Protein AF-I0IIN5-F1 (afdb_monomer)

Foldseek 3Di:
DDDDDDDDDDDDDDDDDDDDDDDDDDDDDDDDDDDPDPDDDPVVVVVVLVVVVVVLVVVVVVLVVVVVVVVVVPPPDDPPVPVVVVVSVVVNVVVVVVNVVVVVVVVVVCVVVVPPPPDPPDPVVVVVVVVVVVVVVVVVVVVVVCCVVCVVVVLVVLVVVLVVCLVVLVLVVSLVSLVCCCPVNVPVVVSVVSVVVSVVSNVVVVVVVLVVLVVVLVVCLVVVVLVVSVVSLVVSCVVCVPDPVSVCSVVVSVVSLVVVLVVLLVVLVVCLVVLVLVVNVVSVVVCVVSPDPVRCVVCVVSVVVSLVSVLVVLVVQLVVCVVVVVLVSNLVSLVVNCVVPVPDPSNVVSVVCNVVSVVSVVVVVVD

Structure (mmCIF, N/CA/C/O backbone):
data_AF-I0IIN5-F1
#
_entry.id   AF-I0IIN5-F1
#
loop_
_atom_site.group_PDB
_atom_site.id
_atom_site.type_symbol
_atom_site.label_atom_id
_atom_site.label_alt_id
_atom_site.label_comp_id
_atom_site.label_asym_id
_atom_site.label_entity_id
_atom_site.label_seq_id
_atom_site.pdbx_PDB_ins_code
_atom_site.Cartn_x
_atom_site.Cartn_y
_atom_site.Cartn_z
_atom_site.occupancy
_atom_site.B_iso_or_equiv
_atom_site.auth_seq_id
_atom_site.auth_comp_id
_atom_site.auth_asym_id
_atom_site.auth_atom_id
_atom_site.pdbx_PDB_model_num
ATOM 1 N N . MET A 1 1 ? 66.694 12.162 -11.450 1.00 39.59 1 MET A N 1
ATOM 2 C CA . MET A 1 1 ? 66.712 11.100 -12.477 1.00 39.59 1 MET A CA 1
ATOM 3 C C . MET A 1 1 ? 65.470 11.317 -13.336 1.00 39.59 1 MET A C 1
ATOM 5 O O . MET A 1 1 ? 64.381 11.154 -12.813 1.00 39.59 1 MET A O 1
ATOM 9 N N . THR A 1 2 ? 65.587 12.117 -14.407 1.00 40.69 2 THR A N 1
ATOM 10 C CA . THR A 1 2 ? 65.772 11.688 -15.825 1.00 40.69 2 THR A CA 1
ATOM 11 C C . THR A 1 2 ? 64.490 11.068 -16.401 1.00 40.69 2 THR A C 1
ATOM 13 O O . THR A 1 2 ? 64.007 10.108 -15.828 1.00 40.69 2 THR A O 1
ATOM 16 N N . ALA A 1 3 ? 63.893 11.506 -17.512 1.00 39.81 3 ALA A N 1
ATOM 17 C CA . ALA A 1 3 ? 64.280 12.484 -18.525 1.00 39.81 3 ALA A CA 1
ATOM 18 C C . ALA A 1 3 ? 63.053 12.836 -19.410 1.00 39.81 3 ALA A C 1
ATOM 20 O O . ALA A 1 3 ? 62.177 11.997 -19.605 1.00 39.81 3 ALA A O 1
ATOM 21 N N . ALA A 1 4 ? 63.031 14.053 -19.964 1.00 48.81 4 ALA A N 1
ATOM 22 C CA . ALA A 1 4 ? 62.409 14.354 -21.266 1.00 48.81 4 ALA A CA 1
ATOM 23 C C . ALA A 1 4 ? 63.273 13.735 -22.394 1.00 48.81 4 ALA A C 1
ATOM 25 O O . ALA A 1 4 ? 64.417 13.370 -22.091 1.00 48.81 4 ALA A O 1
ATOM 26 N N . PRO A 1 5 ? 62.826 13.637 -23.671 1.00 64.31 5 PRO A N 1
ATOM 27 C CA . PRO A 1 5 ? 63.039 14.772 -24.603 1.00 64.31 5 PRO A CA 1
ATOM 28 C C . PRO A 1 5 ? 62.159 14.867 -25.896 1.00 64.31 5 PRO A C 1
ATOM 30 O O . PRO A 1 5 ? 61.510 13.906 -26.287 1.00 64.31 5 PRO A O 1
ATOM 33 N N . ALA A 1 6 ? 62.305 16.030 -26.575 1.00 43.59 6 ALA A N 1
ATOM 34 C CA . ALA A 1 6 ? 62.292 16.337 -28.038 1.00 43.59 6 ALA A CA 1
ATOM 35 C C . ALA A 1 6 ? 60.943 16.327 -28.817 1.00 43.59 6 ALA A C 1
ATOM 37 O O . ALA A 1 6 ? 60.224 15.340 -28.762 1.00 43.59 6 ALA A O 1
ATOM 38 N N . ALA A 1 7 ? 60.455 17.410 -29.468 1.00 45.88 7 ALA A N 1
ATOM 39 C CA . ALA A 1 7 ? 60.971 18.242 -30.601 1.00 45.88 7 ALA A CA 1
ATOM 40 C C . ALA A 1 7 ? 61.191 17.397 -31.883 1.00 45.88 7 ALA A C 1
ATOM 42 O O . ALA A 1 7 ? 61.808 16.347 -31.765 1.00 45.88 7 ALA A O 1
ATOM 43 N N . ASP A 1 8 ? 60.780 17.688 -33.130 1.00 46.59 8 ASP A N 1
ATOM 44 C CA . ASP A 1 8 ? 60.374 18.859 -33.961 1.00 46.59 8 ASP A CA 1
ATOM 45 C C . ASP A 1 8 ? 59.922 18.246 -35.354 1.00 46.59 8 ASP A C 1
ATOM 47 O O . ASP A 1 8 ? 59.777 17.021 -35.397 1.00 46.59 8 ASP A O 1
ATOM 51 N N . PRO A 1 9 ? 59.915 18.881 -36.559 1.00 59.62 9 PRO A N 1
ATOM 52 C CA . PRO A 1 9 ? 59.266 20.092 -37.100 1.00 59.62 9 PRO A CA 1
ATOM 53 C C . PRO A 1 9 ? 58.443 19.867 -38.423 1.00 59.62 9 PRO A C 1
ATOM 55 O O . PRO A 1 9 ? 58.486 18.812 -39.045 1.00 59.62 9 PRO A O 1
ATOM 58 N N . ALA A 1 10 ? 57.780 20.942 -38.889 1.00 41.41 10 ALA A N 1
ATOM 59 C CA . ALA A 1 10 ? 57.540 21.371 -40.291 1.00 41.41 10 ALA A CA 1
ATOM 60 C C . ALA A 1 10 ? 56.876 20.444 -41.343 1.00 41.41 10 ALA A C 1
ATOM 62 O O . ALA A 1 10 ? 57.504 19.512 -41.828 1.00 41.41 10 ALA A O 1
ATOM 63 N N . VAL A 1 11 ? 55.724 20.870 -41.901 1.00 49.19 11 VAL A N 1
ATOM 64 C CA . VAL A 1 11 ? 55.395 20.672 -43.334 1.00 49.19 11 VAL A CA 1
ATOM 65 C C . VAL A 1 11 ? 54.664 21.892 -43.919 1.00 49.19 11 VAL A C 1
ATOM 67 O O . VAL A 1 11 ? 53.716 22.435 -43.360 1.00 49.19 11 VAL A O 1
ATOM 70 N N . SER A 1 12 ? 55.192 22.296 -45.065 1.00 43.12 12 SER A N 1
ATOM 71 C CA . SER A 1 12 ? 54.882 23.358 -46.016 1.00 43.12 12 SER A CA 1
ATOM 72 C C . SER A 1 12 ? 53.564 23.220 -46.804 1.00 43.12 12 SER A C 1
ATOM 74 O O . SER A 1 12 ? 53.018 22.135 -46.957 1.00 43.12 12 SER A O 1
ATOM 76 N N . ALA A 1 13 ? 53.130 24.361 -47.356 1.00 43.16 13 ALA A N 1
ATOM 77 C CA . ALA A 1 13 ? 51.994 24.610 -48.258 1.00 43.16 13 ALA A CA 1
ATOM 78 C C . ALA A 1 13 ? 51.942 23.740 -49.545 1.00 43.16 13 ALA A C 1
ATOM 80 O O . ALA A 1 13 ? 52.911 23.042 -49.850 1.00 43.16 13 ALA A O 1
ATOM 81 N N . PRO A 1 14 ? 50.861 23.837 -50.356 1.00 57.38 14 PRO A N 1
ATOM 82 C CA . PRO A 1 14 ? 50.885 24.831 -51.443 1.00 57.38 14 PRO A CA 1
ATOM 83 C C . PRO A 1 14 ? 49.550 25.550 -51.757 1.00 57.38 14 PRO A C 1
ATOM 85 O O . PRO A 1 14 ? 48.461 25.128 -51.377 1.00 57.38 14 PRO A O 1
ATOM 88 N N . ARG A 1 15 ? 49.708 26.672 -52.476 1.00 47.19 15 ARG A N 1
ATOM 89 C CA . ARG A 1 15 ? 48.707 27.466 -53.214 1.00 47.19 15 ARG A CA 1
ATOM 90 C C . ARG A 1 15 ? 48.159 26.691 -54.421 1.00 47.19 15 ARG A C 1
ATOM 92 O O . ARG A 1 15 ? 48.923 25.934 -55.000 1.00 47.19 15 ARG A O 1
ATOM 99 N N . ASP A 1 16 ? 46.917 26.982 -54.819 1.00 41.94 16 ASP A N 1
ATOM 100 C CA . ASP A 1 16 ? 46.460 27.279 -56.200 1.00 41.94 16 ASP A CA 1
ATOM 101 C C . ASP A 1 16 ? 44.917 27.354 -56.205 1.00 41.94 16 ASP A C 1
ATOM 103 O O . ASP A 1 16 ? 44.248 26.464 -55.694 1.00 41.94 16 ASP A O 1
ATOM 107 N N . SER A 1 17 ? 44.310 28.527 -56.416 1.00 43.97 17 SER A N 1
ATOM 108 C CA . SER A 1 17 ? 43.990 29.169 -57.704 1.00 43.97 17 SER A CA 1
ATOM 109 C C . SER A 1 17 ? 42.933 28.396 -58.513 1.00 43.97 17 SER A C 1
ATOM 111 O O . SER A 1 17 ? 43.145 27.251 -58.879 1.00 43.97 17 SER A O 1
ATOM 113 N N . VAL A 1 18 ? 41.771 29.019 -58.756 1.00 48.53 18 VAL A N 1
ATOM 114 C CA . VAL A 1 18 ? 41.136 29.176 -60.081 1.00 48.53 18 VAL A CA 1
ATOM 115 C C . VAL A 1 18 ? 39.862 30.006 -59.914 1.00 48.53 18 VAL A C 1
ATOM 117 O O . VAL A 1 18 ? 38.887 29.611 -59.277 1.00 48.53 18 VAL A O 1
ATOM 120 N N . ASP A 1 19 ? 39.943 31.187 -60.514 1.00 40.47 19 ASP A N 1
ATOM 121 C CA . ASP A 1 19 ? 38.895 32.171 -60.694 1.00 40.47 19 ASP A CA 1
ATOM 122 C C . ASP A 1 19 ? 37.825 31.720 -61.694 1.00 40.47 19 ASP A C 1
ATOM 124 O O . ASP A 1 19 ? 38.075 31.082 -62.719 1.00 40.47 19 ASP A O 1
ATOM 128 N N . THR A 1 20 ? 36.621 32.170 -61.375 1.00 47.53 20 THR A N 1
ATOM 129 C CA . THR A 1 20 ? 35.386 32.189 -62.154 1.00 47.53 20 THR A CA 1
ATOM 130 C C . THR A 1 20 ? 35.561 32.827 -63.541 1.00 47.53 20 THR A C 1
ATOM 132 O O . THR A 1 20 ? 36.004 33.974 -63.625 1.00 47.53 20 THR A O 1
ATOM 135 N N . PRO A 1 21 ? 35.094 32.201 -64.639 1.00 51.53 21 PRO A N 1
ATOM 136 C CA . PRO A 1 21 ? 34.857 32.918 -65.880 1.00 51.53 21 PRO A CA 1
ATOM 137 C C . PRO A 1 21 ? 33.407 33.416 -65.950 1.00 51.53 21 PRO A C 1
ATOM 139 O O . PRO A 1 21 ? 32.456 32.651 -66.102 1.00 51.53 21 PRO A O 1
ATOM 142 N N . ALA A 1 22 ? 33.259 34.737 -65.896 1.00 44.56 22 ALA A N 1
ATOM 143 C CA . ALA A 1 22 ? 32.103 35.456 -66.414 1.00 44.56 22 ALA A CA 1
ATOM 144 C C . ALA A 1 22 ? 32.107 35.433 -67.952 1.00 44.56 22 ALA A C 1
ATOM 146 O O . ALA A 1 22 ? 33.163 35.641 -68.553 1.00 44.56 22 ALA A O 1
ATOM 147 N N . ARG A 1 23 ? 30.936 35.251 -68.586 1.00 40.09 23 ARG A N 1
ATOM 148 C CA . ARG A 1 23 ? 30.629 35.665 -69.976 1.00 40.09 23 ARG A CA 1
ATOM 149 C C . ARG A 1 23 ? 29.127 35.477 -70.310 1.00 40.09 23 ARG A C 1
ATOM 151 O O . ARG A 1 23 ? 28.426 34.876 -69.505 1.00 40.09 23 ARG A O 1
ATOM 158 N N . PRO A 1 24 ? 28.591 36.066 -71.400 1.00 52.28 24 PRO A N 1
ATOM 159 C CA . PRO A 1 24 ? 27.744 37.258 -71.312 1.00 52.28 24 PRO A CA 1
ATOM 160 C C . PRO A 1 24 ? 26.370 37.114 -72.012 1.00 52.28 24 PRO A C 1
ATOM 162 O O . PRO A 1 24 ? 26.051 36.080 -72.584 1.00 52.28 24 PRO A O 1
ATOM 165 N N . HIS A 1 25 ? 25.595 38.207 -71.959 1.00 41.44 25 HIS A N 1
ATOM 166 C CA . HIS A 1 25 ? 24.549 38.667 -72.889 1.00 41.44 25 HIS A CA 1
ATOM 167 C C . HIS A 1 25 ? 24.163 37.767 -74.079 1.00 41.44 25 HIS A C 1
ATOM 169 O O . HIS A 1 25 ? 24.988 37.533 -74.956 1.00 41.44 25 HIS A O 1
ATOM 175 N N . ALA A 1 26 ? 22.862 37.507 -74.235 1.00 36.97 26 ALA A N 1
ATOM 176 C CA . ALA A 1 26 ? 22.135 37.874 -75.457 1.00 36.97 26 ALA A CA 1
ATOM 177 C C . ALA A 1 26 ? 20.622 37.733 -75.248 1.00 36.97 26 ALA A C 1
ATOM 179 O O . ALA A 1 26 ? 20.098 36.648 -75.012 1.00 36.97 26 ALA A O 1
ATOM 180 N N . ALA A 1 27 ? 19.941 38.869 -75.351 1.00 42.44 27 ALA A N 1
ATOM 181 C CA . ALA A 1 27 ? 18.511 38.959 -75.559 1.00 42.44 27 ALA A CA 1
ATOM 182 C C . ALA A 1 27 ? 18.158 38.409 -76.949 1.00 42.44 27 ALA A C 1
ATOM 184 O O . ALA A 1 27 ? 18.810 38.757 -77.932 1.00 42.44 27 ALA A O 1
ATOM 185 N N . VAL A 1 28 ? 17.093 37.615 -77.030 1.00 41.12 28 VAL A N 1
ATOM 186 C CA . VAL A 1 28 ? 16.349 37.377 -78.268 1.00 41.12 28 VAL A CA 1
ATOM 187 C C . VAL A 1 28 ? 14.879 37.544 -77.919 1.00 41.12 28 VAL A C 1
ATOM 189 O O . VAL A 1 28 ? 14.337 36.816 -77.090 1.00 41.12 28 VAL A O 1
ATOM 192 N N . GLY A 1 29 ? 14.284 38.585 -78.498 1.00 42.84 29 GLY A N 1
ATOM 193 C CA . GLY A 1 29 ? 12.859 38.859 -78.427 1.00 42.84 29 GLY A CA 1
ATOM 194 C C . GLY A 1 29 ? 12.057 37.873 -79.275 1.00 42.84 29 GLY A C 1
ATOM 195 O O . GLY A 1 29 ? 12.562 37.308 -80.242 1.00 42.84 29 GLY A O 1
ATOM 196 N N . GLY A 1 30 ? 10.797 37.699 -78.894 1.00 37.38 30 GLY A N 1
ATOM 197 C CA . GLY A 1 30 ? 9.815 36.876 -79.587 1.00 37.38 30 GLY A CA 1
ATOM 198 C C . GLY A 1 30 ? 8.420 37.281 -79.134 1.00 37.38 30 GLY A C 1
ATOM 199 O O . GLY A 1 30 ? 7.919 36.774 -78.140 1.00 37.38 30 GLY A O 1
ATOM 200 N N . GLU A 1 31 ? 7.920 38.303 -79.819 1.00 36.25 31 GLU A N 1
ATOM 201 C CA . GLU A 1 31 ? 6.535 38.697 -80.100 1.00 36.25 31 GLU A CA 1
ATOM 202 C C . GLU A 1 31 ? 5.389 38.162 -79.226 1.00 36.25 31 GLU A C 1
ATOM 204 O O . GLU A 1 31 ? 5.111 36.970 -79.114 1.00 36.25 31 GLU A O 1
ATOM 209 N N . ALA A 1 32 ? 4.644 39.135 -78.701 1.00 38.25 32 ALA A N 1
ATOM 210 C CA . ALA A 1 32 ? 3.304 38.981 -78.176 1.00 38.25 32 ALA A CA 1
ATOM 211 C C . ALA A 1 32 ? 2.331 38.550 -79.287 1.00 38.25 32 ALA A C 1
ATOM 213 O O . ALA A 1 32 ? 2.197 39.234 -80.300 1.00 38.25 32 ALA A O 1
ATOM 214 N N . VAL A 1 33 ? 1.601 37.462 -79.043 1.00 40.78 33 VAL A N 1
ATOM 215 C CA . VAL A 1 33 ? 0.307 37.203 -79.676 1.00 40.78 33 VAL A CA 1
ATOM 216 C C . VAL A 1 33 ? -0.755 37.433 -78.611 1.00 40.78 33 VAL A C 1
ATOM 218 O O . VAL A 1 33 ? -0.861 36.715 -77.618 1.00 40.78 33 VAL A O 1
ATOM 221 N N . GLU A 1 34 ? -1.476 38.523 -78.813 1.00 45.19 34 GLU A N 1
ATOM 222 C CA . GLU A 1 34 ? -2.604 38.995 -78.032 1.00 45.19 34 GLU A CA 1
ATOM 223 C C . GLU A 1 34 ? -3.828 38.127 -78.366 1.00 45.19 34 GLU A C 1
ATOM 225 O O . GLU A 1 34 ? -4.486 38.331 -79.383 1.00 45.19 34 GLU A O 1
ATOM 230 N N . GLU A 1 35 ? -4.127 37.128 -77.529 1.00 38.53 35 GLU A N 1
ATOM 231 C CA . GLU A 1 35 ? -5.398 36.399 -77.592 1.00 38.53 35 GLU A CA 1
ATOM 232 C C . GLU A 1 35 ? -6.342 36.935 -76.508 1.00 38.53 35 GLU A C 1
ATOM 234 O O . GLU A 1 35 ? -6.298 36.590 -75.324 1.00 38.53 35 GLU A O 1
ATOM 239 N N . GLN A 1 36 ? -7.179 37.872 -76.940 1.00 43.88 36 GLN A N 1
ATOM 240 C CA . GLN A 1 36 ? -8.205 38.541 -76.161 1.00 43.88 36 GLN A CA 1
ATOM 241 C C . GLN A 1 36 ? -9.391 37.583 -75.945 1.00 43.88 36 GLN A C 1
ATOM 243 O O 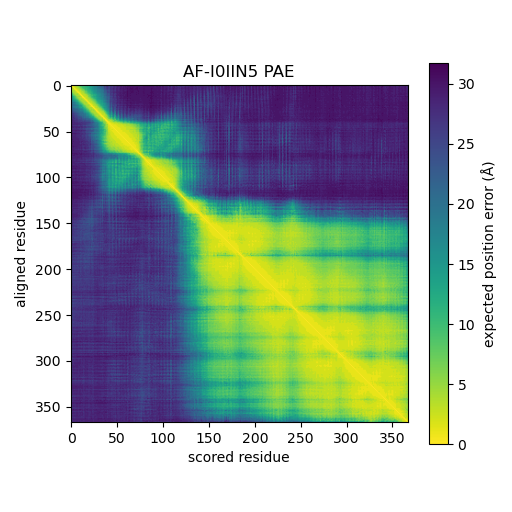. GLN A 1 36 ? -10.390 37.621 -76.655 1.00 43.88 36 GLN A O 1
ATOM 248 N N . GLY A 1 37 ? -9.276 36.702 -74.951 1.00 46.09 37 GLY A N 1
ATOM 249 C CA . GLY A 1 37 ? -10.367 35.863 -74.454 1.00 46.09 37 GLY A CA 1
ATOM 250 C C . GLY A 1 37 ? -10.696 36.232 -73.012 1.00 46.09 37 GLY A C 1
ATOM 251 O O . GLY A 1 37 ? -9.947 35.906 -72.095 1.00 46.09 37 GLY A O 1
ATOM 252 N N . SER A 1 38 ? -11.817 36.918 -72.787 1.00 47.97 38 SER A N 1
ATOM 253 C CA . SER A 1 38 ? -12.322 37.277 -71.458 1.00 47.97 38 SER A CA 1
ATOM 254 C C . SER A 1 38 ? -12.810 36.039 -70.690 1.00 47.97 38 SER A C 1
ATOM 256 O O . SER A 1 38 ? -14.008 35.810 -70.534 1.00 47.97 38 SER A O 1
ATOM 258 N N . GLY A 1 39 ? -11.875 35.226 -70.209 1.00 54.50 39 GLY A N 1
ATOM 259 C CA . GLY A 1 39 ? -12.089 34.192 -69.207 1.00 54.50 39 GLY A CA 1
ATOM 260 C C . GLY A 1 39 ? -11.226 34.521 -67.997 1.00 54.50 39 GLY A C 1
ATOM 261 O O . GLY A 1 39 ? -10.011 34.657 -68.118 1.00 54.50 39 GLY A O 1
ATOM 262 N N . LEU A 1 40 ? -11.837 34.696 -66.824 1.00 55.19 40 LEU A N 1
ATOM 263 C CA . LEU A 1 40 ? -11.102 34.855 -65.566 1.00 55.19 40 LEU A CA 1
ATOM 264 C C . LEU A 1 40 ? -10.036 33.751 -65.450 1.00 55.19 40 LEU A C 1
ATOM 266 O O . LEU A 1 40 ? -10.373 32.568 -65.437 1.00 55.19 40 LEU A O 1
ATOM 270 N N . ALA A 1 41 ? -8.759 34.150 -65.391 1.00 61.34 41 ALA A N 1
ATOM 271 C CA . ALA A 1 41 ? -7.621 33.235 -65.394 1.00 61.34 41 ALA A CA 1
ATOM 272 C C . ALA A 1 41 ? -7.763 32.141 -64.312 1.00 61.34 41 ALA A C 1
ATOM 274 O O . ALA A 1 41 ? -8.157 32.454 -63.185 1.00 61.34 41 ALA A O 1
ATOM 275 N N . PRO A 1 42 ? -7.415 30.874 -64.605 1.00 61.50 42 PRO A N 1
ATOM 276 C CA . PRO A 1 42 ? -7.690 29.731 -63.726 1.00 61.50 42 PRO A CA 1
ATOM 277 C C . PRO A 1 42 ? -7.080 29.864 -62.321 1.00 61.50 42 PRO A C 1
ATOM 279 O O . PRO A 1 42 ? -7.676 29.412 -61.346 1.00 61.50 42 PRO A O 1
ATOM 282 N N . TRP A 1 43 ? -5.952 30.567 -62.176 1.00 67.50 43 TRP A N 1
ATOM 283 C CA . TRP A 1 43 ? -5.348 30.838 -60.866 1.00 67.50 43 TRP A CA 1
ATOM 284 C C . TRP A 1 43 ? -6.200 31.762 -59.977 1.00 67.50 43 TRP A C 1
ATOM 286 O O . TRP A 1 43 ? -6.143 31.648 -58.755 1.00 67.50 43 TRP A O 1
ATOM 296 N N . LYS A 1 44 ? -7.047 32.631 -60.555 1.00 70.81 44 LYS A N 1
ATOM 297 C CA . LYS A 1 44 ? -7.978 33.471 -59.782 1.00 70.81 44 LYS A CA 1
ATOM 298 C C . LYS A 1 44 ? -9.076 32.632 -59.126 1.00 70.81 44 LYS A C 1
ATOM 300 O O . LYS A 1 44 ? -9.448 32.923 -57.996 1.00 70.81 44 LYS A O 1
ATOM 305 N N . TRP A 1 45 ? -9.535 31.558 -59.772 1.00 68.44 45 TRP A N 1
ATOM 306 C CA . TRP A 1 45 ? -10.464 30.602 -59.154 1.00 68.44 45 TRP A CA 1
ATOM 307 C C . TRP A 1 45 ? -9.808 29.810 -58.022 1.00 68.44 45 TRP A C 1
ATOM 309 O O . TRP A 1 45 ? -10.444 29.599 -56.992 1.00 68.44 45 TRP A O 1
ATOM 319 N N . VAL A 1 46 ? -8.524 29.454 -58.160 1.00 70.38 46 VAL A N 1
ATOM 320 C CA . VAL A 1 46 ? -7.754 28.827 -57.071 1.00 70.38 46 VAL A CA 1
ATOM 321 C C . VAL A 1 46 ? -7.648 29.774 -55.878 1.00 70.38 46 VAL A C 1
ATOM 323 O O . VAL A 1 46 ? -7.939 29.362 -54.760 1.00 70.38 46 VAL A O 1
ATOM 326 N N . LEU A 1 47 ? -7.342 31.054 -56.099 1.00 74.00 47 LEU A N 1
ATOM 327 C CA . LEU A 1 47 ? -7.278 32.039 -55.016 1.00 74.00 47 LEU A CA 1
ATOM 328 C C . LEU A 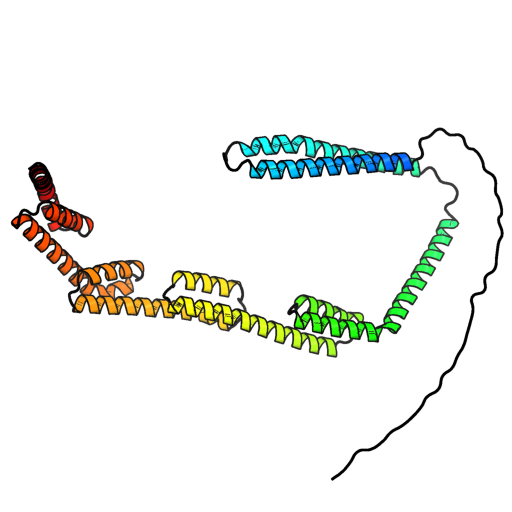1 47 ? -8.632 32.304 -54.356 1.00 74.00 47 LEU A C 1
ATOM 330 O O . LEU A 1 47 ? -8.689 32.412 -53.135 1.00 74.00 47 LEU A O 1
ATOM 334 N N . VAL A 1 48 ? -9.722 32.358 -55.125 1.00 73.81 48 VAL A N 1
ATOM 335 C CA . VAL A 1 48 ? -11.073 32.487 -54.555 1.00 73.81 48 VAL A CA 1
ATOM 336 C C . VAL A 1 48 ? -11.427 31.246 -53.731 1.00 73.81 48 VAL A C 1
ATOM 338 O O . VAL A 1 48 ? -11.947 31.383 -52.627 1.00 73.81 48 VAL A O 1
ATOM 341 N N . SER A 1 49 ? -11.085 30.042 -54.203 1.00 70.25 49 SER A N 1
ATOM 342 C CA . SER A 1 49 ? -11.331 28.796 -53.463 1.00 70.25 49 SER A CA 1
ATOM 343 C C . SER A 1 49 ? -10.465 28.659 -52.204 1.00 70.25 49 SER A C 1
ATOM 345 O O . SER A 1 49 ? -10.968 28.237 -51.166 1.00 70.25 49 SER A O 1
ATOM 347 N N . 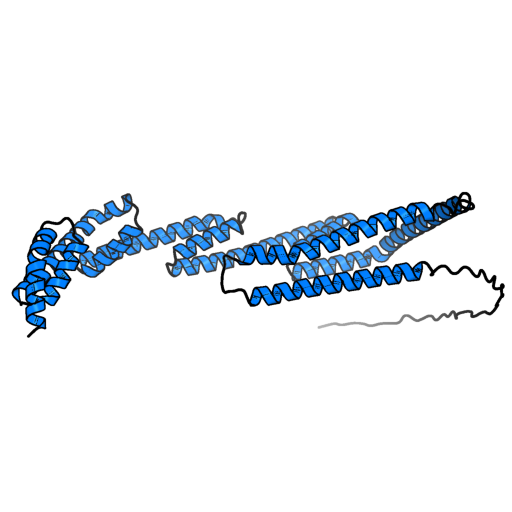ALA A 1 50 ? -9.199 29.088 -52.260 1.00 71.56 50 ALA A N 1
ATOM 348 C CA . ALA A 1 50 ? -8.299 29.128 -51.112 1.00 71.56 50 ALA A CA 1
ATOM 349 C C . ALA A 1 50 ? -8.767 30.166 -50.083 1.00 71.56 50 ALA A C 1
ATOM 351 O O . ALA A 1 50 ? -8.788 29.879 -48.890 1.00 71.56 50 ALA A O 1
ATOM 352 N N . GLY A 1 51 ? -9.223 31.336 -50.542 1.00 76.12 51 GLY A N 1
ATOM 353 C CA . GLY A 1 51 ? -9.828 32.356 -49.687 1.00 76.12 51 GLY A CA 1
ATOM 354 C C . GLY A 1 51 ? -11.082 31.848 -48.976 1.00 76.12 51 GLY A C 1
ATOM 355 O O . GLY A 1 51 ? -11.218 32.045 -47.771 1.00 76.12 51 GLY A O 1
ATOM 356 N N . LEU A 1 52 ? -11.958 31.127 -49.686 1.00 75.25 52 LEU A N 1
ATOM 357 C CA . LEU A 1 52 ? -13.157 30.521 -49.097 1.00 75.25 52 LEU A CA 1
ATOM 358 C C . LEU A 1 52 ? -12.807 29.450 -48.048 1.00 75.25 52 LEU A C 1
ATOM 360 O O . LEU A 1 52 ? -13.470 29.363 -47.017 1.00 75.25 52 LEU A O 1
ATOM 364 N N . TRP A 1 53 ? -11.742 28.675 -48.282 1.00 77.81 53 TRP A N 1
ATOM 365 C CA . TRP A 1 53 ? -11.236 27.669 -47.342 1.00 77.81 53 TRP A CA 1
ATOM 366 C C . TRP A 1 53 ? -10.670 28.289 -46.065 1.00 77.81 53 TRP A C 1
ATOM 368 O O . TRP A 1 53 ? -10.986 27.836 -44.968 1.00 77.81 53 TRP A O 1
ATOM 378 N N . VAL A 1 54 ? -9.875 29.354 -46.189 1.00 75.00 54 VAL A N 1
ATOM 379 C CA . VAL A 1 54 ? -9.341 30.080 -45.026 1.00 75.00 54 VAL A CA 1
ATOM 380 C C . VAL A 1 54 ? -10.480 30.682 -44.201 1.00 75.00 54 VAL A C 1
ATOM 382 O O . VAL A 1 54 ? -10.452 30.607 -42.974 1.00 75.00 54 VAL A O 1
ATOM 385 N N . LEU A 1 55 ? -11.513 31.213 -44.859 1.00 77.69 55 LEU A N 1
ATOM 386 C CA . LEU A 1 55 ? -12.677 31.797 -44.190 1.00 77.69 55 LEU A CA 1
ATOM 387 C C . LEU A 1 55 ? -13.528 30.728 -43.478 1.00 77.69 55 LEU A C 1
ATOM 389 O O . LEU A 1 55 ? -13.979 30.955 -42.357 1.00 77.69 55 LEU A O 1
ATOM 393 N N . ALA A 1 56 ? -13.672 29.537 -44.070 1.00 74.44 56 ALA A N 1
ATOM 394 C CA . ALA A 1 56 ? -14.324 28.390 -43.434 1.00 74.44 56 ALA A CA 1
ATOM 395 C C . ALA A 1 56 ? -13.531 27.860 -42.223 1.00 74.44 56 ALA A C 1
ATOM 397 O O . ALA A 1 56 ? -14.121 27.607 -41.173 1.00 74.44 56 ALA A O 1
ATOM 398 N N . CYS A 1 57 ? -12.201 27.753 -42.327 1.00 74.44 57 CYS A N 1
ATOM 399 C CA . CYS A 1 57 ? -11.343 27.367 -41.202 1.00 74.44 57 CYS A CA 1
ATOM 400 C C . CYS A 1 57 ? -11.394 28.393 -40.064 1.00 74.44 57 CYS A C 1
ATOM 402 O O . CYS A 1 57 ? -11.472 28.008 -38.901 1.00 74.44 57 CYS A O 1
ATOM 404 N N . ALA A 1 58 ? -11.397 29.690 -40.384 1.00 75.88 58 ALA A N 1
ATOM 405 C CA . ALA A 1 58 ? -11.523 30.749 -39.387 1.00 75.88 58 ALA A CA 1
ATOM 406 C C . ALA A 1 58 ? -12.885 30.703 -38.671 1.00 75.88 58 ALA A C 1
ATOM 408 O O . ALA A 1 58 ? -12.938 30.838 -37.451 1.00 75.88 58 ALA A O 1
ATOM 409 N N . ALA A 1 59 ? -13.977 30.449 -39.403 1.00 79.50 59 ALA A N 1
ATOM 410 C CA . ALA A 1 59 ? -15.305 30.277 -38.815 1.00 79.50 59 ALA A CA 1
ATOM 411 C C . ALA A 1 59 ? -15.387 29.031 -37.911 1.00 79.50 59 ALA A C 1
ATOM 413 O O . ALA A 1 59 ? -15.953 29.102 -36.821 1.00 79.50 59 ALA A O 1
ATOM 414 N N . ALA A 1 60 ? -14.779 27.913 -38.323 1.00 74.00 60 ALA A N 1
ATOM 415 C CA . ALA A 1 60 ? -14.713 26.695 -37.515 1.00 74.00 60 ALA A CA 1
ATOM 416 C C . ALA A 1 60 ? -13.890 26.894 -36.231 1.00 74.00 60 ALA A C 1
ATOM 418 O O . ALA A 1 60 ? -14.305 26.456 -35.160 1.00 74.00 60 ALA A O 1
ATOM 419 N N . LEU A 1 61 ? -12.761 27.606 -36.320 1.00 76.88 61 LEU A N 1
ATOM 420 C CA . LEU A 1 61 ? -11.930 27.935 -35.161 1.00 76.88 61 LEU A CA 1
ATOM 421 C C . LEU A 1 61 ? -12.663 28.878 -34.193 1.00 76.88 61 LEU A C 1
ATOM 423 O O . LEU A 1 61 ? -12.619 28.674 -32.984 1.00 76.88 61 LEU A O 1
ATOM 427 N N . GLY A 1 62 ? -13.387 29.872 -34.718 1.00 78.00 62 GLY A N 1
ATOM 428 C CA . GLY A 1 62 ? -14.220 30.766 -33.911 1.00 78.00 62 GLY A CA 1
ATOM 429 C C . GLY A 1 62 ? -15.348 30.033 -33.181 1.00 78.00 62 GLY A C 1
ATOM 430 O O . GLY A 1 62 ? -15.601 30.310 -32.011 1.00 78.00 62 GLY A O 1
ATOM 431 N N . ALA A 1 63 ? -15.983 29.055 -33.835 1.00 75.25 63 ALA A N 1
ATOM 432 C CA . ALA A 1 63 ? -16.992 28.209 -33.202 1.00 75.25 63 ALA A CA 1
ATOM 433 C C . ALA A 1 63 ? -16.397 27.331 -32.086 1.00 75.25 63 ALA A C 1
ATOM 435 O O . ALA A 1 63 ? -17.023 27.180 -31.042 1.00 75.25 63 ALA A O 1
ATOM 436 N N . LEU A 1 64 ? -15.181 26.803 -32.272 1.00 72.75 64 LEU A N 1
ATOM 437 C CA . LEU A 1 64 ? -14.490 26.004 -31.255 1.00 72.75 64 LEU A CA 1
ATOM 438 C C . LEU A 1 64 ? -14.187 26.831 -29.993 1.00 72.75 64 LEU A C 1
ATOM 440 O O . LEU A 1 64 ? -14.488 26.396 -28.886 1.00 72.75 64 LEU A O 1
ATOM 444 N N . LEU A 1 65 ? -13.672 28.052 -30.170 1.00 76.50 65 LEU A N 1
ATOM 445 C CA . LEU A 1 65 ? -13.376 28.964 -29.058 1.00 76.50 65 LEU A CA 1
ATOM 446 C C . LEU A 1 65 ? -14.645 29.424 -28.325 1.00 76.50 65 LEU A C 1
ATOM 448 O O . LEU A 1 65 ? -14.636 29.585 -27.108 1.00 76.50 65 LEU A O 1
ATOM 452 N N . ALA A 1 66 ? -15.755 29.607 -29.045 1.00 74.56 66 ALA A N 1
ATOM 453 C CA . ALA A 1 66 ? -17.038 29.942 -28.431 1.00 74.56 66 ALA A CA 1
ATOM 454 C C . ALA A 1 66 ? -17.601 28.791 -27.577 1.00 74.56 66 ALA A C 1
ATOM 456 O O . ALA A 1 66 ? -18.235 29.052 -26.558 1.00 74.56 66 ALA A O 1
ATOM 457 N N . VAL A 1 67 ? -17.354 27.533 -27.961 1.00 69.56 67 VAL A N 1
ATOM 458 C CA . VAL A 1 67 ? -17.751 26.352 -27.173 1.00 69.56 67 VAL A CA 1
ATOM 459 C C . VAL A 1 67 ? -16.938 26.250 -25.887 1.00 69.56 67 VAL A C 1
ATOM 461 O O . VAL A 1 67 ? -17.512 25.965 -24.843 1.00 69.56 67 VAL A O 1
ATOM 464 N N . GLU A 1 68 ? -15.635 26.522 -25.937 1.00 73.81 68 GLU A N 1
ATOM 465 C CA . GLU A 1 68 ? -14.772 26.506 -24.750 1.00 73.81 68 GLU A CA 1
ATOM 466 C C . GLU A 1 68 ? -15.182 27.604 -23.753 1.00 73.81 68 GLU A C 1
ATOM 468 O O . GLU A 1 68 ? -15.398 27.327 -22.576 1.00 73.81 68 GLU A O 1
ATOM 473 N N . ALA A 1 69 ? -15.458 28.816 -24.247 1.00 74.31 69 ALA A N 1
ATOM 474 C CA . ALA A 1 69 ? -15.977 29.909 -23.423 1.00 74.31 69 ALA A CA 1
ATOM 475 C C . ALA A 1 69 ? -17.379 29.627 -22.844 1.00 74.31 69 ALA A C 1
ATOM 477 O O . ALA A 1 69 ? -17.702 30.078 -21.746 1.00 74.31 69 ALA A O 1
ATOM 478 N N . ALA A 1 70 ? -18.227 28.894 -23.572 1.00 67.19 70 ALA A N 1
ATOM 479 C CA . ALA A 1 70 ? -19.543 28.485 -23.085 1.00 67.19 70 ALA A CA 1
ATOM 480 C C . ALA A 1 70 ? -19.464 27.325 -22.076 1.00 67.19 70 ALA A C 1
ATOM 482 O O . ALA A 1 70 ? -20.289 27.268 -21.167 1.00 67.19 70 ALA A O 1
ATOM 483 N N . ALA A 1 71 ? -18.479 26.430 -22.205 1.00 66.75 71 ALA A N 1
ATOM 484 C CA . ALA A 1 71 ? -18.243 25.330 -21.272 1.00 66.75 71 ALA A CA 1
ATOM 485 C C . ALA A 1 71 ? -17.784 25.841 -19.898 1.00 66.75 71 ALA A C 1
ATOM 487 O O . ALA A 1 71 ? -18.293 25.368 -18.885 1.00 66.75 71 ALA A O 1
ATOM 488 N N . ASP A 1 72 ? -16.933 26.872 -19.863 1.00 67.50 72 ASP A N 1
ATOM 489 C CA . ASP A 1 72 ? -16.520 27.534 -18.615 1.00 67.50 72 ASP A CA 1
ATOM 490 C C . ASP A 1 72 ? -17.681 28.253 -17.900 1.00 67.50 72 ASP A C 1
ATOM 492 O O . ASP A 1 72 ? -17.658 28.432 -16.683 1.00 67.50 72 ASP A O 1
ATOM 496 N N . ALA A 1 73 ? -18.728 28.651 -18.633 1.00 64.06 73 ALA A N 1
ATOM 497 C CA . ALA A 1 73 ? -19.911 29.303 -18.068 1.00 64.06 73 ALA A CA 1
ATOM 498 C C . ALA A 1 73 ? -21.004 28.319 -17.598 1.00 64.06 73 ALA A C 1
ATOM 500 O O . ALA A 1 73 ? -21.951 28.736 -16.928 1.00 64.06 73 ALA A O 1
ATOM 501 N N . ALA A 1 74 ? -20.906 27.031 -17.949 1.00 58.38 74 ALA A N 1
ATOM 502 C CA . ALA A 1 74 ? -21.991 26.053 -17.827 1.00 58.38 74 ALA A CA 1
ATOM 503 C C . ALA A 1 74 ? -21.876 25.093 -16.624 1.00 58.38 74 ALA A C 1
ATOM 505 O O . ALA A 1 74 ? -22.538 24.055 -16.609 1.00 58.38 74 ALA A O 1
ATOM 506 N N . ASP A 1 75 ? -21.118 25.445 -15.582 1.00 54.69 75 ASP A N 1
ATOM 507 C CA . ASP A 1 75 ? -20.939 24.639 -14.357 1.00 54.69 75 ASP A CA 1
ATOM 508 C C . ASP A 1 75 ? -22.179 24.617 -13.421 1.00 54.69 75 ASP A C 1
ATOM 510 O O . ASP A 1 75 ? -22.061 24.434 -12.213 1.00 54.69 75 ASP A O 1
ATOM 514 N N . ALA A 1 76 ? -23.396 24.851 -13.941 1.00 55.94 76 ALA A N 1
ATOM 515 C CA . ALA A 1 76 ? -24.561 25.144 -13.096 1.00 55.94 76 ALA A CA 1
ATOM 516 C C . ALA A 1 76 ? -25.811 24.264 -13.258 1.00 55.94 76 ALA A C 1
ATOM 518 O O . ALA A 1 76 ? -26.608 24.250 -12.330 1.00 55.94 76 ALA A O 1
ATOM 519 N N . THR A 1 77 ? -26.045 23.508 -14.336 1.00 58.72 77 THR A N 1
ATOM 520 C CA . THR A 1 77 ? -27.221 22.599 -14.395 1.00 58.72 77 THR A CA 1
ATOM 521 C C . THR A 1 77 ? -27.023 21.473 -15.413 1.00 58.72 77 THR A C 1
ATOM 523 O O . THR A 1 77 ? -26.907 21.701 -16.612 1.00 58.72 77 THR A O 1
ATOM 526 N N . GLN A 1 78 ? -26.964 20.233 -14.918 1.00 58.03 78 GLN A N 1
ATOM 527 C CA . GLN A 1 78 ? -26.421 19.074 -15.638 1.00 58.03 78 GLN A CA 1
ATOM 528 C C . GLN A 1 78 ? -27.409 18.358 -16.586 1.00 58.03 78 GLN A C 1
ATOM 530 O O . GLN A 1 78 ? -26.988 17.437 -17.277 1.00 58.03 78 GLN A O 1
ATOM 535 N N . ASP A 1 79 ? -28.680 18.773 -16.682 1.00 56.88 79 ASP A N 1
ATOM 536 C CA . ASP A 1 79 ? -29.709 17.981 -17.394 1.00 56.88 79 ASP A CA 1
ATOM 537 C C . ASP A 1 79 ? -30.276 18.601 -18.694 1.00 56.88 79 ASP A C 1
ATOM 539 O O . ASP A 1 79 ? -30.935 17.902 -19.459 1.00 56.88 79 ASP A O 1
ATOM 543 N N . GLU A 1 80 ? -29.978 19.866 -19.030 1.00 57.81 80 GLU A N 1
ATOM 544 C CA . GLU A 1 80 ? -30.439 20.498 -20.294 1.00 57.81 80 GLU A CA 1
ATOM 545 C C . GLU A 1 80 ? -29.327 20.738 -21.339 1.00 57.81 80 GLU A C 1
ATOM 547 O O . GLU A 1 80 ? -29.596 21.157 -22.469 1.00 57.81 80 GLU A O 1
ATOM 552 N N . SER A 1 81 ? -28.067 20.433 -21.017 1.00 62.22 81 SER A N 1
ATOM 553 C CA . SER A 1 81 ? -26.912 20.818 -21.844 1.00 62.22 81 SER A CA 1
ATOM 554 C C . SER A 1 81 ? -26.753 20.000 -23.132 1.00 62.22 81 SER A C 1
ATOM 556 O O . SER A 1 81 ? -26.247 20.518 -24.127 1.00 62.22 81 SER A O 1
ATOM 558 N N . VAL A 1 82 ? -27.249 18.760 -23.181 1.00 64.31 82 VAL A N 1
ATOM 559 C CA . VAL A 1 82 ? -27.027 17.862 -24.330 1.00 64.31 82 VAL A CA 1
ATOM 560 C C . VAL A 1 82 ? -27.769 18.337 -25.587 1.00 64.31 82 VAL A C 1
ATOM 562 O O . VAL A 1 82 ? -27.220 18.292 -26.688 1.00 64.31 82 VAL A O 1
ATOM 565 N N . VAL A 1 83 ? -28.997 18.850 -25.452 1.00 67.44 83 VAL A N 1
ATOM 566 C CA . VAL A 1 83 ? -29.815 19.276 -26.605 1.00 67.44 83 VAL A CA 1
ATOM 567 C C . VAL A 1 83 ? -29.263 20.557 -27.241 1.00 67.44 83 VAL A C 1
ATOM 569 O O . VAL A 1 83 ? -29.219 20.670 -28.468 1.00 67.44 83 VAL A O 1
ATOM 572 N N . LEU A 1 84 ? -28.771 21.491 -26.423 1.00 68.38 84 LEU A N 1
ATOM 573 C CA . LEU A 1 84 ? -28.138 22.727 -26.892 1.00 68.38 84 LEU A CA 1
ATOM 574 C C . LEU A 1 84 ? -26.815 22.460 -27.616 1.00 68.38 84 LEU A C 1
ATOM 576 O O . LEU A 1 84 ? -26.551 23.089 -28.643 1.00 68.38 84 LEU A O 1
ATOM 580 N N . THR A 1 85 ? -26.024 21.483 -27.156 1.00 70.62 85 THR A N 1
ATOM 581 C CA . THR A 1 85 ? -24.803 21.074 -27.861 1.00 70.62 85 THR A CA 1
ATOM 582 C C . THR A 1 85 ? -25.128 20.540 -29.258 1.00 70.62 85 THR A C 1
ATOM 584 O O . THR A 1 85 ? -24.540 20.996 -30.239 1.00 70.62 85 THR A O 1
ATOM 587 N N . TYR A 1 86 ? -26.112 19.648 -29.405 1.00 72.56 86 TYR A N 1
ATOM 588 C CA . TYR A 1 86 ? -26.469 19.124 -30.732 1.00 72.56 86 TYR A CA 1
ATOM 589 C C . TYR A 1 86 ? -27.050 20.191 -31.672 1.00 72.56 86 TYR A C 1
ATOM 591 O O . TYR A 1 86 ? -26.754 20.168 -32.870 1.00 72.56 86 TYR A O 1
ATOM 599 N N . LEU A 1 87 ? -27.811 21.161 -31.150 1.00 77.31 87 LEU A N 1
ATOM 600 C CA . LEU A 1 87 ? -28.355 22.262 -31.951 1.00 77.31 87 LEU A CA 1
ATOM 601 C C . LEU A 1 87 ? -27.246 23.160 -32.534 1.00 77.31 87 LEU A C 1
ATOM 603 O O . LEU A 1 87 ? -27.359 23.625 -33.668 1.00 77.31 87 LEU A O 1
ATOM 607 N N . PHE A 1 88 ? -26.154 23.362 -31.788 1.00 74.62 88 PHE A N 1
ATOM 608 C CA . PHE A 1 88 ? -25.005 24.158 -32.231 1.00 74.62 88 PHE A CA 1
ATOM 609 C C . PHE A 1 88 ? -24.108 23.435 -33.247 1.00 74.62 88 PHE A C 1
ATOM 611 O O . PHE A 1 88 ? -23.566 24.072 -34.152 1.00 74.62 88 PHE A O 1
ATOM 618 N N . PHE A 1 89 ? -23.964 22.109 -33.151 1.00 72.56 89 PHE A N 1
ATOM 619 C CA . PHE A 1 89 ? -23.091 21.340 -34.051 1.00 72.56 89 PHE A CA 1
ATOM 620 C C . PHE A 1 89 ? -23.738 20.973 -35.401 1.00 72.56 89 PHE A C 1
ATOM 622 O O . PHE A 1 89 ? -23.031 20.785 -36.399 1.00 72.56 89 PHE A O 1
ATOM 629 N N . ALA A 1 90 ? -25.069 20.916 -35.477 1.00 76.94 90 ALA A N 1
ATOM 630 C CA . ALA A 1 90 ? -25.798 20.591 -36.706 1.00 76.94 90 ALA A CA 1
ATOM 631 C C . ALA A 1 90 ? -25.481 21.507 -37.920 1.00 76.94 90 ALA A C 1
ATOM 633 O O . ALA A 1 90 ? -25.220 20.979 -39.003 1.00 76.94 90 ALA A O 1
ATOM 634 N N . PRO A 1 91 ? -25.434 22.851 -37.807 1.00 78.38 91 PRO A N 1
ATOM 635 C CA . PRO A 1 91 ? -25.136 23.705 -38.962 1.00 78.38 91 PRO A CA 1
ATOM 636 C C . PRO A 1 91 ? -23.676 23.600 -39.432 1.00 78.38 91 PRO A C 1
ATOM 638 O O . PRO A 1 91 ? -23.417 23.642 -40.633 1.00 78.38 91 PRO A O 1
ATOM 641 N N . SER A 1 92 ? -22.726 23.409 -38.510 1.00 74.81 92 SER A N 1
ATOM 642 C CA . SER A 1 92 ? -21.297 23.236 -38.822 1.00 74.81 92 SER A CA 1
ATOM 643 C C . SER A 1 92 ? -21.043 21.969 -39.647 1.00 74.81 92 SER A C 1
ATOM 645 O O . SER A 1 92 ? -20.374 22.005 -40.683 1.00 74.81 92 SER A O 1
ATOM 647 N N . THR A 1 93 ? -21.645 20.852 -39.234 1.00 73.69 93 THR A N 1
ATOM 648 C CA . THR A 1 93 ? -21.499 19.559 -39.920 1.00 73.69 93 THR A CA 1
ATOM 649 C C . THR A 1 93 ? -22.142 19.548 -41.308 1.00 73.69 93 THR A C 1
ATOM 651 O O . THR A 1 93 ? -21.589 18.963 -42.235 1.00 73.69 93 THR A O 1
ATOM 654 N N . LEU A 1 94 ? -23.258 20.253 -41.501 1.00 80.06 94 LEU A N 1
ATOM 655 C CA . LEU A 1 94 ? -23.868 20.431 -42.824 1.00 80.06 94 LEU A CA 1
ATOM 656 C C . LEU A 1 94 ? -22.972 21.231 -43.782 1.00 80.06 94 LEU A C 1
ATOM 658 O O . LEU A 1 94 ? -22.884 20.909 -44.969 1.00 80.06 94 LEU A O 1
ATOM 662 N N . LEU A 1 95 ? -22.279 22.251 -43.272 1.00 79.00 95 LEU A N 1
ATOM 663 C CA . LEU A 1 95 ? -21.438 23.135 -44.079 1.00 79.00 95 LEU A CA 1
ATOM 664 C C . LEU A 1 95 ? -20.146 22.439 -44.537 1.00 79.00 95 LEU A C 1
ATOM 666 O O . LEU A 1 95 ? -19.734 22.600 -45.688 1.00 79.00 95 LEU A O 1
ATOM 670 N N . THR A 1 96 ? -19.548 21.597 -43.686 1.00 72.50 96 THR A N 1
ATOM 671 C CA . THR A 1 96 ? -18.383 20.776 -44.062 1.00 72.50 96 THR A CA 1
ATOM 672 C C . THR A 1 96 ? -18.741 19.719 -45.107 1.00 72.50 96 THR A C 1
ATOM 674 O O . THR A 1 96 ? -17.994 19.528 -46.070 1.00 72.50 96 THR A O 1
ATOM 677 N N . LEU A 1 97 ? -19.917 19.096 -44.992 1.00 77.44 97 LEU A N 1
ATOM 678 C CA . LEU A 1 97 ? -20.417 18.128 -45.973 1.00 77.44 97 LEU A CA 1
ATOM 679 C C . LEU A 1 97 ? -20.681 18.779 -47.341 1.00 77.44 97 LEU A C 1
ATOM 681 O O . LEU A 1 97 ? -20.307 18.222 -48.376 1.00 77.44 97 LEU A O 1
ATOM 685 N N . ALA A 1 98 ? -21.246 19.990 -47.357 1.00 76.81 98 ALA A N 1
ATOM 686 C CA . ALA A 1 98 ? -21.459 20.757 -48.584 1.00 76.81 98 ALA A CA 1
ATOM 687 C C . ALA A 1 98 ? -20.135 21.167 -49.260 1.00 76.81 98 ALA A C 1
ATOM 689 O O . ALA A 1 98 ? -20.001 21.051 -50.481 1.00 76.81 98 ALA A O 1
ATOM 690 N N . ALA A 1 99 ? -19.133 21.588 -48.480 1.00 74.31 99 ALA A N 1
ATOM 691 C CA . ALA A 1 99 ? -17.806 21.925 -48.997 1.00 74.31 99 ALA A CA 1
ATOM 692 C C . ALA A 1 99 ? -17.094 20.702 -49.603 1.00 74.31 99 ALA A C 1
ATOM 694 O O . ALA A 1 99 ? -16.488 20.801 -50.674 1.00 74.31 99 ALA A O 1
ATOM 695 N N . PHE A 1 100 ? -17.219 19.533 -48.967 1.00 77.25 100 PHE A N 1
ATOM 696 C CA . PHE A 1 100 ? -16.663 18.285 -49.488 1.00 77.25 100 PHE A CA 1
ATOM 697 C C . PHE A 1 100 ? -17.328 17.869 -50.808 1.00 77.25 100 PHE A C 1
ATOM 699 O O . PHE A 1 100 ? -16.638 17.539 -51.774 1.00 77.25 100 PHE A O 1
ATOM 706 N N . ALA A 1 101 ? -18.658 17.965 -50.899 1.00 78.19 101 ALA A N 1
ATOM 707 C CA . ALA A 1 101 ? -19.383 17.680 -52.135 1.00 78.19 101 ALA A CA 1
ATOM 708 C C . ALA A 1 101 ? -18.959 18.615 -53.285 1.00 78.19 101 ALA A C 1
ATOM 710 O O . ALA A 1 101 ? -18.714 18.156 -54.403 1.00 78.19 101 ALA A O 1
ATOM 711 N N . ALA A 1 102 ? -18.795 19.914 -53.012 1.00 75.81 102 ALA A N 1
ATOM 712 C CA . ALA A 1 102 ? -18.322 20.881 -54.003 1.00 75.81 102 ALA A CA 1
ATOM 713 C C . ALA A 1 102 ? -16.889 20.581 -54.484 1.00 75.81 102 ALA A C 1
ATOM 715 O O . ALA A 1 102 ? -16.595 20.725 -55.673 1.00 75.81 102 ALA A O 1
ATOM 716 N N . PHE A 1 103 ? -16.013 20.110 -53.591 1.00 81.81 103 PHE A N 1
ATOM 717 C CA . PHE A 1 103 ? -14.651 19.702 -53.940 1.00 81.81 103 PHE A CA 1
ATOM 718 C C . PHE A 1 103 ? -14.631 18.487 -54.877 1.00 81.81 103 PHE A C 1
ATOM 720 O O . PHE A 1 103 ? -13.926 18.501 -55.887 1.00 81.81 103 PHE A O 1
ATOM 727 N N . VAL A 1 104 ? -15.446 17.466 -54.593 1.00 79.06 104 VAL A N 1
ATOM 728 C CA . VAL A 1 104 ? -15.554 16.265 -55.439 1.00 79.06 104 VAL A CA 1
ATOM 729 C C . VAL A 1 104 ? -16.119 16.609 -56.822 1.00 79.06 104 VAL A C 1
ATOM 731 O O . VAL A 1 104 ? -15.605 16.148 -57.837 1.00 79.06 104 VAL A O 1
ATOM 734 N N . ILE A 1 105 ? -17.129 17.478 -56.901 1.00 80.19 105 ILE A N 1
ATOM 735 C CA . ILE A 1 105 ? -17.680 17.922 -58.192 1.00 80.19 105 ILE A CA 1
ATOM 736 C C . ILE A 1 105 ? -16.642 18.749 -58.974 1.00 80.19 105 ILE A C 1
ATOM 738 O O . ILE A 1 105 ? -16.508 18.600 -60.192 1.00 80.19 105 ILE A O 1
ATOM 742 N N . GLY A 1 106 ? -15.871 19.594 -58.282 1.00 74.31 106 GLY A N 1
ATOM 743 C CA . GLY A 1 106 ? -14.795 20.386 -58.877 1.00 74.31 106 GLY A CA 1
ATOM 744 C C . GLY A 1 106 ? -13.660 19.534 -59.451 1.00 74.31 106 GLY A C 1
ATOM 745 O O . GLY A 1 106 ? -13.205 19.799 -60.567 1.00 74.31 106 GLY A O 1
ATOM 746 N N . SER A 1 107 ? -13.241 18.487 -58.734 1.00 76.06 107 SER A N 1
ATOM 747 C CA . SER A 1 107 ? -12.162 17.592 -59.170 1.00 76.06 107 SER A CA 1
ATOM 748 C C . SER A 1 107 ? -12.565 16.739 -60.376 1.00 76.06 107 SER A C 1
ATOM 750 O O . SER A 1 107 ? -11.789 16.612 -61.324 1.00 76.06 107 SER A O 1
ATOM 752 N N . VAL A 1 108 ? -13.808 16.247 -60.412 1.00 74.94 108 VAL A N 1
ATOM 753 C CA . VAL A 1 108 ? -14.350 15.501 -61.561 1.00 74.94 108 VAL A CA 1
ATOM 754 C C . VAL A 1 108 ? -14.468 16.397 -62.797 1.00 74.94 108 VAL A C 1
ATOM 756 O O . VAL A 1 108 ? -14.092 15.991 -63.898 1.00 74.94 108 VAL A O 1
ATOM 759 N N . ARG A 1 109 ? -14.913 17.651 -62.640 1.00 69.62 109 ARG A N 1
ATOM 760 C CA . ARG A 1 109 ? -15.016 18.593 -63.767 1.00 69.62 109 ARG A CA 1
ATOM 761 C C . ARG A 1 109 ? -13.646 18.991 -64.326 1.00 69.62 109 ARG A C 1
ATOM 763 O O . ARG A 1 109 ? -13.515 19.145 -65.539 1.00 69.62 109 ARG A O 1
ATOM 770 N N . TRP A 1 110 ? -12.628 19.112 -63.472 1.00 73.06 110 TRP A N 1
ATOM 771 C CA . TRP A 1 110 ? -11.246 19.355 -63.898 1.00 73.06 110 TRP A CA 1
ATOM 772 C C . TRP A 1 110 ? -10.653 18.155 -64.649 1.00 73.06 110 TRP A C 1
ATOM 774 O O . TRP A 1 110 ? -10.033 18.342 -65.692 1.00 73.06 110 TRP A O 1
ATOM 784 N N . ALA A 1 111 ? -10.911 16.928 -64.187 1.00 66.94 111 ALA A N 1
ATOM 785 C CA . ALA A 1 111 ? -10.449 15.711 -64.856 1.00 66.94 111 ALA A CA 1
ATOM 786 C C . ALA A 1 111 ? -11.053 15.535 -66.263 1.00 66.94 111 ALA A C 1
ATOM 788 O O . ALA A 1 111 ? -10.361 15.099 -67.180 1.00 66.94 111 ALA A O 1
ATOM 789 N N . ILE A 1 112 ? -12.320 15.920 -66.455 1.00 64.12 112 ILE A N 1
ATOM 790 C CA . ILE A 1 112 ? -13.003 15.817 -67.755 1.00 64.12 112 ILE A CA 1
ATOM 791 C C . ILE A 1 112 ? -12.579 16.954 -68.705 1.00 64.12 112 ILE A C 1
ATOM 793 O O . ILE A 1 112 ? -12.340 16.708 -69.885 1.00 64.12 112 ILE A O 1
ATOM 797 N N . ALA A 1 113 ? -12.424 18.188 -68.209 1.00 58.88 113 ALA A N 1
ATOM 798 C CA . ALA A 1 113 ? -12.035 19.337 -69.037 1.00 58.88 113 ALA A CA 1
ATOM 799 C C . ALA A 1 113 ? -10.522 19.404 -69.340 1.00 58.88 113 ALA A C 1
ATOM 801 O O . ALA A 1 113 ? -10.126 19.906 -70.388 1.00 58.88 113 ALA A O 1
ATOM 802 N N . GLY A 1 114 ? -9.666 18.871 -68.460 1.00 53.69 114 GLY A N 1
ATOM 803 C CA . GLY A 1 114 ? -8.211 18.813 -68.657 1.00 53.69 114 GLY A CA 1
ATOM 804 C C . GLY A 1 114 ? -7.748 17.751 -69.663 1.00 53.69 114 GLY A C 1
ATOM 805 O O . GLY A 1 114 ? -6.585 17.750 -70.065 1.00 53.69 114 GLY A O 1
ATOM 806 N N . ALA A 1 115 ? -8.645 16.860 -70.093 1.00 49.16 115 ALA A N 1
ATOM 807 C CA . ALA A 1 115 ? -8.334 15.750 -70.991 1.00 49.16 115 ALA A CA 1
ATOM 808 C C . ALA A 1 115 ? -8.390 16.104 -72.493 1.00 49.16 115 ALA A C 1
ATOM 810 O O . ALA A 1 115 ? -8.024 15.272 -73.311 1.00 49.16 115 ALA A O 1
ATOM 811 N N . HIS A 1 116 ? -8.800 17.318 -72.887 1.00 48.38 116 HIS A N 1
ATOM 812 C CA . HIS A 1 116 ? -8.906 17.727 -74.306 1.00 48.38 116 HIS A CA 1
ATOM 813 C C . HIS A 1 116 ? -7.641 18.397 -74.885 1.00 48.38 116 HIS A C 1
ATOM 815 O O . HIS A 1 116 ? -7.702 19.135 -75.863 1.00 48.38 116 HIS A O 1
ATOM 821 N N . GLY A 1 117 ? -6.471 18.118 -74.306 1.00 49.34 117 GLY A N 1
ATOM 822 C CA . GLY A 1 117 ? -5.162 18.473 -74.864 1.00 49.34 117 GLY A CA 1
ATOM 823 C C . GLY A 1 117 ? -4.439 17.254 -75.441 1.00 49.34 117 GLY A C 1
ATOM 824 O O . GLY A 1 117 ? -3.327 16.939 -75.010 1.00 49.34 117 GLY A O 1
ATOM 825 N N . GLU A 1 118 ? -5.079 16.518 -76.351 1.00 51.78 118 GLU A N 1
ATOM 826 C CA . GLU A 1 118 ? -4.454 15.413 -77.086 1.00 51.78 118 GLU A CA 1
ATOM 827 C C . GLU A 1 118 ? -3.837 15.930 -78.391 1.00 51.78 118 GLU A C 1
ATOM 829 O O . GLU A 1 118 ? -4.536 16.403 -79.281 1.00 51.78 118 GLU A O 1
ATOM 834 N N . GLY A 1 119 ? -2.506 15.844 -78.502 1.00 49.41 119 GLY A N 1
ATOM 835 C CA . GLY A 1 119 ? -1.811 16.153 -79.755 1.00 49.41 119 GLY A CA 1
ATOM 836 C C . GLY A 1 119 ? -0.289 15.968 -79.781 1.00 49.41 119 GLY A C 1
ATOM 837 O O . GLY A 1 119 ? 0.259 15.801 -80.862 1.00 49.41 119 GLY A O 1
ATOM 838 N N . LEU A 1 120 ? 0.428 15.952 -78.643 1.00 51.53 120 LEU A N 1
ATOM 839 C CA . LEU A 1 120 ? 1.913 15.991 -78.663 1.00 51.53 120 LEU A CA 1
ATOM 840 C C . LEU A 1 120 ? 2.643 15.016 -77.706 1.00 51.53 120 LEU A C 1
ATOM 842 O O . LEU A 1 120 ? 3.808 15.230 -77.382 1.00 51.53 120 LEU A O 1
ATOM 846 N N . LYS A 1 121 ? 2.012 13.932 -77.224 1.00 53.59 121 LYS A N 1
ATOM 847 C CA . LYS A 1 121 ? 2.538 13.167 -76.063 1.00 53.59 121 LYS A CA 1
ATOM 848 C C . LYS A 1 121 ? 3.273 11.844 -76.319 1.00 53.59 121 LYS A C 1
ATOM 850 O O . LYS A 1 121 ? 3.741 11.252 -75.352 1.00 53.59 121 LYS A O 1
ATOM 855 N N . THR A 1 122 ? 3.452 11.358 -77.544 1.00 55.03 122 THR A N 1
ATOM 856 C CA . THR A 1 122 ? 4.074 10.026 -77.733 1.00 55.03 122 THR A CA 1
ATOM 857 C C . THR A 1 122 ? 5.604 10.044 -77.866 1.00 55.03 122 THR A C 1
ATOM 859 O O . THR A 1 122 ? 6.240 9.079 -77.453 1.00 55.03 122 THR A O 1
ATOM 862 N N . ALA A 1 123 ? 6.223 11.140 -78.325 1.00 50.41 123 ALA A N 1
ATOM 863 C CA . ALA A 1 123 ? 7.690 11.257 -78.407 1.00 50.41 123 ALA A CA 1
ATOM 864 C C . ALA A 1 123 ? 8.331 11.861 -77.136 1.00 50.41 123 ALA A C 1
ATOM 866 O O . ALA A 1 123 ? 9.352 11.363 -76.661 1.00 50.41 123 ALA A O 1
ATOM 867 N N . ALA A 1 124 ? 7.698 12.874 -76.528 1.00 51.91 124 ALA A N 1
ATOM 868 C CA . ALA A 1 124 ? 8.181 13.503 -75.293 1.00 51.91 124 ALA A CA 1
ATOM 869 C C . ALA A 1 124 ? 8.100 12.557 -74.078 1.00 51.91 124 ALA A C 1
ATOM 871 O O . ALA A 1 124 ? 9.052 12.460 -73.315 1.00 51.91 124 ALA A O 1
ATOM 872 N N . ALA A 1 125 ? 7.041 11.744 -73.957 1.00 54.34 125 ALA A N 1
ATOM 873 C CA . ALA A 1 125 ? 6.893 10.806 -72.837 1.00 54.34 125 ALA A CA 1
ATOM 874 C C . ALA A 1 125 ? 7.932 9.665 -72.831 1.00 54.34 125 ALA A C 1
ATOM 876 O O . ALA A 1 125 ? 8.213 9.097 -71.776 1.00 54.34 125 ALA A O 1
ATOM 877 N N . ALA A 1 126 ? 8.507 9.308 -73.985 1.00 57.00 126 ALA A N 1
ATOM 878 C CA . ALA A 1 126 ? 9.590 8.325 -74.063 1.00 57.00 126 ALA A CA 1
ATOM 879 C C . ALA A 1 126 ? 10.943 8.938 -73.658 1.00 57.00 126 ALA A C 1
ATOM 881 O O . ALA A 1 126 ? 11.698 8.314 -72.912 1.00 57.00 126 ALA A O 1
ATOM 882 N N . SER A 1 127 ? 11.209 10.178 -74.085 1.00 58.62 127 SER A N 1
ATOM 883 C CA . SER A 1 127 ? 12.398 10.947 -73.695 1.00 58.62 127 SER A CA 1
ATOM 884 C C . SER A 1 127 ? 12.383 11.313 -72.208 1.00 58.62 127 SER A C 1
ATOM 886 O O . SER A 1 127 ? 13.387 11.139 -71.522 1.00 58.62 127 SER A O 1
ATOM 888 N N . ASP A 1 128 ? 11.232 11.724 -71.674 1.00 62.22 128 ASP A N 1
ATOM 889 C CA . ASP A 1 128 ? 11.067 12.048 -70.255 1.00 62.22 128 ASP A CA 1
ATOM 890 C C . ASP A 1 128 ? 11.237 10.806 -69.377 1.00 62.22 128 ASP A C 1
ATOM 892 O O . ASP A 1 128 ? 11.880 10.870 -68.336 1.00 62.22 128 ASP A O 1
ATOM 896 N N . ARG A 1 129 ? 10.756 9.633 -69.812 1.00 66.62 129 ARG A N 1
ATOM 897 C CA . ARG A 1 129 ? 11.011 8.367 -69.100 1.00 66.62 129 ARG A CA 1
ATOM 898 C C . ARG A 1 129 ? 12.485 7.966 -69.128 1.00 66.62 129 ARG A C 1
ATOM 900 O O . ARG A 1 129 ? 12.981 7.458 -68.126 1.00 66.62 129 ARG A O 1
ATOM 907 N N . ALA A 1 130 ? 13.189 8.196 -70.237 1.00 69.75 130 ALA A N 1
ATOM 908 C CA . ALA A 1 130 ? 14.622 7.929 -70.336 1.00 69.75 130 ALA A CA 1
ATOM 909 C C . ALA A 1 130 ? 15.445 8.890 -69.459 1.00 69.75 130 ALA A C 1
ATOM 911 O O . ALA A 1 130 ? 16.337 8.441 -68.741 1.00 69.75 130 ALA A O 1
ATOM 912 N N . LEU A 1 131 ? 15.098 10.181 -69.438 1.00 71.94 131 LEU A N 1
ATOM 913 C CA . LEU A 1 131 ? 15.704 11.181 -68.556 1.00 71.94 131 LEU A CA 1
ATOM 914 C C . LEU A 1 131 ? 15.406 10.897 -67.083 1.00 71.94 131 LEU A C 1
ATOM 916 O O . LEU A 1 131 ? 16.319 10.939 -66.268 1.00 71.94 131 LEU A O 1
ATOM 920 N N . LEU A 1 132 ? 14.170 10.536 -66.730 1.00 74.62 132 LEU A N 1
ATOM 921 C CA . LEU A 1 132 ? 13.807 10.154 -65.363 1.00 74.62 132 LEU A CA 1
ATOM 922 C C . LEU A 1 132 ? 14.541 8.892 -64.913 1.00 74.62 132 LEU A C 1
ATOM 924 O O . LEU A 1 132 ? 14.995 8.832 -63.774 1.00 74.62 132 LEU A O 1
ATOM 928 N N . LYS A 1 133 ? 14.723 7.911 -65.804 1.00 77.19 133 LYS A N 1
ATOM 929 C CA . LYS A 1 133 ? 15.532 6.723 -65.518 1.00 77.19 133 LYS A CA 1
ATOM 930 C C . LYS A 1 133 ? 17.001 7.089 -65.304 1.00 77.19 133 LYS A C 1
ATOM 932 O O . LYS A 1 133 ? 17.605 6.625 -64.346 1.00 77.19 133 LYS A O 1
ATOM 937 N N . GLN A 1 134 ? 17.555 7.978 -66.124 1.00 76.44 134 GLN A N 1
ATOM 938 C CA . GLN A 1 134 ? 18.944 8.418 -66.003 1.00 76.44 134 GLN A CA 1
ATOM 939 C C . GLN A 1 134 ? 19.177 9.302 -64.763 1.00 76.44 134 GLN A C 1
ATOM 941 O O . GLN A 1 134 ? 20.224 9.212 -64.125 1.00 76.44 134 GLN A O 1
ATOM 946 N N . ILE A 1 135 ? 18.200 10.129 -64.384 1.00 72.81 135 ILE A N 1
ATOM 947 C CA . ILE A 1 135 ? 18.196 10.914 -63.143 1.00 72.81 135 ILE A CA 1
ATOM 948 C C . ILE A 1 135 ? 18.049 9.988 -61.932 1.00 72.81 135 ILE A C 1
ATOM 950 O O . ILE A 1 135 ? 18.762 10.166 -60.951 1.00 72.81 135 ILE A O 1
ATOM 954 N N . SER A 1 136 ? 17.183 8.975 -62.010 1.00 76.62 136 SER A N 1
ATOM 955 C CA . SER A 1 136 ? 17.020 7.948 -60.977 1.00 76.62 136 SER A CA 1
ATOM 956 C C . SER A 1 136 ? 18.306 7.146 -60.776 1.00 76.62 136 SER A C 1
ATOM 958 O O . SER A 1 136 ? 18.769 7.024 -59.647 1.00 76.62 136 SER A O 1
ATOM 960 N N . GLU A 1 137 ? 18.939 6.675 -61.851 1.00 75.19 137 GLU A N 1
ATOM 961 C CA . GLU A 1 137 ? 20.217 5.960 -61.791 1.00 75.19 137 GLU A CA 1
ATOM 962 C C . GLU A 1 137 ? 21.337 6.856 -61.242 1.00 75.19 137 GLU A C 1
ATOM 964 O O . GLU A 1 137 ? 22.098 6.427 -60.376 1.00 75.19 137 GLU A O 1
ATOM 969 N N . ARG A 1 138 ? 21.411 8.130 -61.655 1.00 71.00 138 ARG A N 1
ATOM 970 C CA . ARG A 1 138 ? 22.384 9.090 -61.103 1.00 71.00 138 ARG A CA 1
ATOM 971 C C . ARG A 1 138 ? 22.114 9.431 -59.637 1.00 71.00 138 ARG A C 1
ATOM 973 O O . ARG A 1 138 ? 23.072 9.577 -58.884 1.00 71.00 138 ARG A O 1
ATOM 980 N N . MET A 1 139 ? 20.852 9.514 -59.214 1.00 74.88 139 MET A N 1
ATOM 981 C CA . MET A 1 139 ? 20.493 9.671 -57.802 1.00 74.88 139 MET A CA 1
ATOM 982 C C . MET A 1 139 ? 20.881 8.432 -56.993 1.00 74.88 139 MET A C 1
ATOM 984 O O . MET A 1 139 ? 21.508 8.576 -55.953 1.00 74.88 139 MET A O 1
ATOM 988 N N . LEU A 1 140 ? 20.609 7.220 -57.484 1.00 73.81 140 LEU A N 1
ATOM 989 C CA . LEU A 1 140 ? 20.969 5.975 -56.795 1.00 73.81 140 LEU A CA 1
ATOM 990 C C . LEU A 1 140 ? 22.487 5.804 -56.650 1.00 73.81 140 LEU A C 1
ATOM 992 O O . LEU A 1 140 ? 22.973 5.430 -55.579 1.00 73.81 140 LEU A O 1
ATOM 996 N N . VAL A 1 141 ? 23.249 6.120 -57.702 1.00 72.38 141 VAL A N 1
ATOM 997 C CA . VAL A 1 141 ? 24.720 6.101 -57.663 1.00 72.38 141 VAL A CA 1
ATOM 998 C C . VAL A 1 141 ? 25.249 7.191 -56.732 1.00 72.38 141 VAL A C 1
ATOM 1000 O O . VAL A 1 141 ? 26.169 6.928 -55.962 1.00 72.38 141 VAL A O 1
ATOM 1003 N N . SER A 1 142 ? 24.649 8.387 -56.739 1.00 82.50 142 SER A N 1
ATOM 1004 C CA . SER A 1 142 ? 25.026 9.475 -55.830 1.00 82.50 142 SER A CA 1
ATOM 1005 C C . SER A 1 142 ? 24.761 9.121 -54.367 1.00 82.50 142 SER A C 1
ATOM 1007 O O . SER A 1 142 ? 25.642 9.320 -53.539 1.00 82.50 142 SER A O 1
ATOM 1009 N N . GLU A 1 143 ? 23.607 8.539 -54.043 1.00 81.81 143 GLU A N 1
ATOM 1010 C CA . GLU A 1 143 ? 23.268 8.130 -52.676 1.00 81.81 143 GLU A CA 1
ATOM 1011 C C . GLU A 1 143 ? 24.166 6.992 -52.181 1.00 81.81 143 GLU A C 1
ATOM 1013 O O . GLU A 1 143 ? 24.645 7.022 -51.049 1.00 81.81 143 GLU A O 1
ATOM 1018 N N . THR A 1 144 ? 24.483 6.026 -53.044 1.00 80.12 144 THR A N 1
ATOM 1019 C CA . THR A 1 144 ? 25.419 4.945 -52.701 1.00 80.12 144 THR A CA 1
ATOM 1020 C C . THR A 1 144 ? 26.839 5.488 -52.503 1.00 80.12 144 THR A C 1
ATOM 1022 O O . THR A 1 144 ? 27.510 5.128 -51.538 1.00 80.12 144 THR A O 1
ATOM 1025 N N . ALA A 1 145 ? 27.287 6.408 -53.364 1.00 80.56 145 ALA A N 1
ATOM 1026 C CA . ALA A 1 145 ? 28.596 7.048 -53.248 1.00 80.56 145 ALA A CA 1
ATOM 1027 C C . ALA A 1 145 ? 28.709 7.929 -51.993 1.00 80.56 145 ALA A C 1
ATOM 1029 O O . ALA A 1 145 ? 29.719 7.848 -51.297 1.00 80.56 145 ALA A O 1
ATOM 1030 N N . LYS A 1 146 ? 27.671 8.712 -51.655 1.00 85.88 146 LYS A N 1
ATOM 1031 C CA . LYS A 1 146 ? 27.603 9.478 -50.399 1.00 85.88 146 LYS A CA 1
ATOM 1032 C C . LYS A 1 146 ? 27.690 8.552 -49.195 1.00 85.88 146 LYS A C 1
ATOM 1034 O O . LYS A 1 146 ? 28.503 8.793 -48.314 1.00 85.88 146 LYS A O 1
ATOM 1039 N N . ARG A 1 147 ? 26.915 7.465 -49.183 1.00 83.50 147 ARG A N 1
ATOM 1040 C CA . ARG A 1 147 ? 26.897 6.519 -48.060 1.00 83.50 147 ARG A CA 1
ATOM 1041 C C . ARG A 1 147 ? 28.253 5.849 -47.841 1.00 83.50 147 ARG A C 1
ATOM 1043 O O . ARG A 1 147 ? 28.621 5.586 -46.706 1.00 83.50 147 ARG A O 1
ATOM 1050 N N . VAL A 1 148 ? 29.015 5.591 -48.906 1.00 84.31 148 VAL A N 1
ATOM 1051 C CA . VAL A 1 148 ? 30.391 5.077 -48.797 1.00 84.31 148 VAL A CA 1
ATOM 1052 C C . VAL A 1 148 ? 31.360 6.171 -48.339 1.00 84.31 148 VAL A C 1
ATOM 1054 O O . VAL A 1 148 ? 32.181 5.910 -47.462 1.00 84.31 148 VAL A O 1
ATOM 1057 N N . ALA A 1 149 ? 31.255 7.384 -48.889 1.00 84.38 149 ALA A N 1
ATOM 1058 C CA . ALA A 1 149 ? 32.142 8.504 -48.570 1.00 84.38 149 ALA A CA 1
ATOM 1059 C C . ALA A 1 149 ? 31.986 8.999 -47.122 1.00 84.38 149 ALA A C 1
ATOM 1061 O O . ALA A 1 149 ? 32.981 9.259 -46.451 1.00 84.38 149 ALA A O 1
ATOM 1062 N N . TYR A 1 150 ? 30.748 9.084 -46.631 1.00 90.00 150 TYR A N 1
ATOM 1063 C CA . TYR A 1 150 ? 30.418 9.552 -45.282 1.00 90.00 150 TYR A CA 1
ATOM 1064 C C . TYR A 1 150 ? 30.265 8.423 -44.264 1.00 90.00 150 TYR A C 1
ATOM 1066 O O . TYR A 1 150 ? 30.050 8.699 -43.088 1.00 90.00 150 TYR A O 1
ATOM 1074 N N . ARG A 1 151 ? 30.469 7.159 -44.667 1.00 89.44 151 ARG A N 1
ATOM 1075 C CA . ARG A 1 151 ? 30.265 5.978 -43.815 1.00 89.44 151 ARG A CA 1
ATOM 1076 C C . ARG A 1 151 ? 30.871 6.122 -42.426 1.00 89.44 151 ARG A C 1
ATOM 1078 O O . ARG A 1 151 ? 30.233 5.755 -41.450 1.00 89.44 151 ARG A O 1
ATOM 1085 N N . VAL A 1 152 ? 32.119 6.585 -42.351 1.00 91.00 152 VAL A N 1
ATOM 1086 C CA . VAL A 1 152 ? 32.872 6.704 -41.093 1.00 91.00 152 VAL A CA 1
ATOM 1087 C C . VAL A 1 152 ? 32.303 7.812 -40.208 1.00 91.00 152 VAL A C 1
ATOM 1089 O O . VAL A 1 152 ? 32.226 7.628 -38.996 1.00 91.00 152 VAL A O 1
ATOM 1092 N N . GLU A 1 153 ? 31.883 8.927 -40.804 1.00 93.75 153 GLU A N 1
ATOM 1093 C CA . GLU A 1 153 ? 31.315 10.051 -40.062 1.00 93.75 153 GLU A CA 1
ATOM 1094 C C . GLU A 1 153 ? 29.905 9.727 -39.566 1.00 93.75 153 GLU A C 1
ATOM 1096 O O . GLU A 1 153 ? 29.628 9.916 -38.387 1.00 93.75 153 GLU A O 1
ATOM 1101 N N . ASP A 1 154 ? 29.056 9.120 -40.397 1.00 93.12 154 ASP A N 1
ATOM 1102 C CA . ASP A 1 154 ? 27.709 8.693 -39.994 1.00 93.12 154 ASP A CA 1
ATOM 1103 C C . ASP A 1 154 ? 27.769 7.691 -38.832 1.00 93.12 154 ASP A C 1
ATOM 1105 O O . ASP A 1 154 ? 27.034 7.782 -37.853 1.00 93.12 154 ASP A O 1
ATOM 1109 N N . ILE A 1 155 ? 28.719 6.760 -38.898 1.00 92.88 155 ILE A N 1
ATOM 1110 C CA . ILE A 1 155 ? 29.042 5.814 -37.828 1.00 92.88 155 ILE A CA 1
ATOM 1111 C C . ILE A 1 155 ? 29.454 6.512 -36.529 1.00 92.88 155 ILE A C 1
ATOM 1113 O O . ILE A 1 155 ? 29.121 6.033 -35.441 1.00 92.88 155 ILE A O 1
ATOM 1117 N N . ARG A 1 156 ? 30.243 7.586 -36.631 1.00 95.06 156 ARG A N 1
ATOM 1118 C CA . ARG A 1 156 ? 30.725 8.354 -35.483 1.00 95.06 156 ARG A CA 1
ATOM 1119 C C . ARG A 1 156 ? 29.565 9.101 -34.841 1.00 95.06 156 ARG A C 1
ATOM 1121 O O . ARG A 1 156 ? 29.360 8.957 -33.641 1.00 95.06 156 ARG A O 1
ATOM 1128 N N . LEU A 1 157 ? 28.764 9.781 -35.657 1.00 95.94 157 LEU A N 1
ATOM 1129 C CA . LEU A 1 157 ? 27.553 10.475 -35.230 1.00 95.94 157 LEU A CA 1
ATOM 1130 C C . LEU A 1 157 ? 26.556 9.515 -34.576 1.00 95.94 157 LEU A C 1
ATOM 1132 O O . LEU A 1 157 ? 25.998 9.841 -33.532 1.00 95.94 157 LEU A O 1
ATOM 1136 N N . LEU A 1 158 ? 26.376 8.306 -35.119 1.00 94.69 158 LEU A N 1
ATOM 1137 C CA . LEU A 1 158 ? 25.524 7.287 -34.503 1.00 94.69 158 LEU A CA 1
ATOM 1138 C C . LEU A 1 158 ? 26.025 6.875 -33.119 1.00 94.69 158 LEU A C 1
ATOM 1140 O O . LEU A 1 158 ? 25.226 6.804 -32.193 1.00 94.69 158 LEU A O 1
ATOM 1144 N N . ARG A 1 159 ? 27.333 6.643 -32.949 1.00 95.88 159 ARG A N 1
ATOM 1145 C CA . ARG A 1 159 ? 27.902 6.316 -31.630 1.00 95.88 159 ARG A CA 1
ATOM 1146 C C . ARG A 1 159 ? 27.678 7.450 -30.634 1.00 95.88 159 ARG A C 1
ATOM 1148 O O . ARG A 1 159 ? 27.187 7.196 -29.542 1.00 95.88 159 ARG A O 1
ATOM 1155 N N . GLU A 1 160 ? 27.995 8.681 -31.027 1.00 97.50 160 GLU A N 1
ATOM 1156 C CA . GLU A 1 160 ? 27.809 9.868 -30.184 1.00 97.50 160 GLU A CA 1
ATOM 1157 C C . GLU A 1 160 ? 26.331 10.054 -29.803 1.00 97.50 160 GLU A C 1
ATOM 1159 O O . GLU A 1 160 ? 26.018 10.350 -28.650 1.00 97.50 160 GLU A O 1
ATOM 1164 N N . THR A 1 161 ? 25.411 9.808 -30.739 1.00 97.94 161 THR A N 1
ATOM 1165 C CA . THR A 1 161 ? 23.967 9.918 -30.492 1.00 97.94 161 THR A CA 1
ATOM 1166 C C . THR A 1 161 ? 23.469 8.812 -29.559 1.00 97.94 161 THR A C 1
ATOM 1168 O O . THR A 1 161 ? 22.780 9.111 -28.589 1.00 97.94 161 THR A O 1
ATOM 1171 N N . ILE A 1 162 ? 23.879 7.556 -29.777 1.00 96.50 162 ILE A N 1
ATOM 1172 C CA . ILE A 1 162 ? 23.548 6.427 -28.890 1.00 96.50 162 ILE A CA 1
ATOM 1173 C C . ILE A 1 162 ? 24.068 6.689 -27.473 1.00 96.50 162 ILE A C 1
ATOM 1175 O O . ILE A 1 162 ? 23.362 6.446 -26.496 1.00 96.50 162 ILE A O 1
ATOM 1179 N N . GLU A 1 163 ? 25.292 7.200 -27.335 1.00 96.81 163 GLU A N 1
ATOM 1180 C CA . GLU A 1 163 ? 25.859 7.545 -26.031 1.00 96.81 163 GLU A CA 1
ATOM 1181 C C . GLU A 1 163 ? 25.100 8.694 -25.357 1.00 96.81 163 GLU A C 1
ATOM 1183 O O . GLU A 1 163 ? 24.850 8.636 -24.150 1.00 96.81 163 GLU A O 1
ATOM 1188 N N . ALA A 1 164 ? 24.673 9.702 -26.120 1.00 97.50 164 ALA A N 1
ATOM 1189 C CA . ALA A 1 164 ? 23.837 10.786 -25.616 1.00 97.50 164 ALA A CA 1
ATOM 1190 C C . ALA A 1 164 ? 22.443 10.301 -25.178 1.00 97.50 164 ALA A C 1
ATOM 1192 O O . ALA A 1 164 ? 21.922 10.771 -24.164 1.00 97.50 164 ALA A O 1
ATOM 1193 N N . ASP A 1 165 ? 21.836 9.361 -25.901 1.00 97.31 165 ASP A N 1
ATOM 1194 C CA . ASP A 1 165 ? 20.534 8.778 -25.554 1.00 97.31 165 ASP A CA 1
ATOM 1195 C C . ASP A 1 165 ? 20.640 7.871 -24.325 1.00 97.31 165 ASP A C 1
ATOM 1197 O O . ASP A 1 165 ? 19.830 7.971 -23.400 1.00 97.31 165 ASP A O 1
ATOM 1201 N N . LEU A 1 166 ? 21.722 7.093 -24.223 1.00 96.56 166 LEU A N 1
ATOM 1202 C CA . LEU A 1 166 ? 22.044 6.315 -23.030 1.00 96.56 166 LEU A CA 1
ATOM 1203 C C . LEU A 1 166 ? 22.239 7.217 -21.800 1.00 96.56 166 LEU A C 1
ATOM 1205 O O . LEU A 1 166 ? 21.722 6.913 -20.724 1.00 96.56 166 LEU A O 1
ATOM 1209 N N . ALA A 1 167 ? 22.937 8.348 -21.951 1.00 96.25 167 ALA A N 1
ATOM 1210 C CA . ALA A 1 167 ? 23.115 9.332 -20.882 1.00 96.25 167 ALA A CA 1
ATOM 1211 C C . ALA A 1 167 ? 21.786 9.983 -20.458 1.00 96.25 167 ALA A C 1
ATOM 1213 O O . ALA A 1 167 ? 21.584 10.273 -19.277 1.00 96.25 167 ALA A O 1
ATOM 1214 N N . ARG A 1 168 ? 20.861 10.169 -21.406 1.00 97.31 168 ARG A N 1
ATOM 1215 C CA . ARG A 1 168 ? 19.497 10.663 -21.162 1.00 97.31 168 ARG A CA 1
ATOM 1216 C C . ARG A 1 168 ? 18.537 9.592 -20.632 1.00 97.31 168 ARG A C 1
ATOM 1218 O O . ARG A 1 168 ? 17.424 9.940 -20.246 1.00 97.31 168 ARG A O 1
ATOM 1225 N N . LYS A 1 169 ? 18.974 8.329 -20.547 1.00 97.25 169 LYS A N 1
ATOM 1226 C CA . LYS A 1 169 ? 18.154 7.151 -20.204 1.00 97.25 169 LYS A CA 1
ATOM 1227 C C . LYS A 1 169 ? 17.008 6.893 -21.192 1.00 97.25 169 LYS A C 1
ATOM 1229 O O . LYS A 1 169 ? 16.011 6.271 -20.826 1.00 97.25 169 LYS A O 1
ATOM 1234 N N . ASP A 1 170 ? 17.150 7.354 -22.432 1.00 97.06 170 ASP A N 1
ATOM 1235 C CA . ASP A 1 170 ? 16.224 7.042 -23.520 1.00 97.06 170 ASP A CA 1
ATOM 1236 C C . ASP A 1 170 ? 16.678 5.754 -24.216 1.00 97.06 170 ASP A C 1
ATOM 1238 O O . ASP A 1 170 ? 17.318 5.748 -25.269 1.00 97.06 170 ASP A O 1
ATOM 1242 N N . PHE A 1 171 ? 16.429 4.633 -23.539 1.00 97.06 171 PHE A N 1
ATOM 1243 C CA . PHE A 1 171 ? 16.921 3.329 -23.978 1.00 97.06 171 PHE A CA 1
ATOM 1244 C C . PHE A 1 171 ? 16.241 2.854 -25.265 1.00 97.06 171 PHE A C 1
ATOM 1246 O O . PHE A 1 171 ? 16.879 2.181 -26.068 1.00 97.06 171 PHE A O 1
ATOM 1253 N N . ASP A 1 172 ? 14.974 3.212 -25.481 1.00 96.81 172 ASP A N 1
ATOM 1254 C CA . ASP A 1 172 ? 14.226 2.783 -26.662 1.00 96.81 1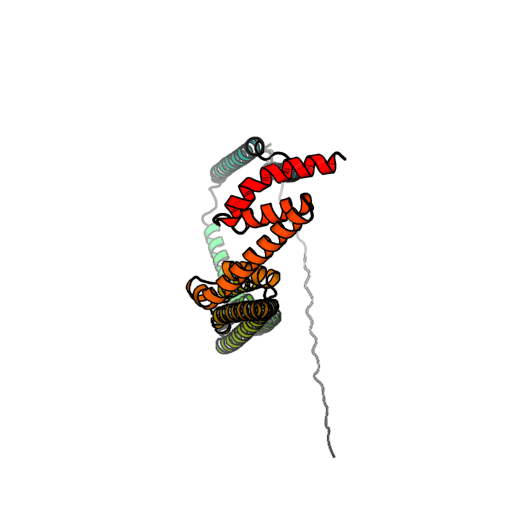72 ASP A CA 1
ATOM 1255 C C . ASP A 1 172 ? 14.736 3.511 -27.920 1.00 96.81 172 ASP A C 1
ATOM 1257 O O . ASP A 1 172 ? 14.981 2.864 -28.940 1.00 96.81 172 ASP A O 1
ATOM 1261 N N . ALA A 1 173 ? 15.009 4.822 -27.836 1.00 96.69 173 ALA A N 1
ATOM 1262 C CA . ALA A 1 173 ? 15.643 5.567 -28.928 1.00 96.69 173 ALA A CA 1
ATOM 1263 C C . ALA A 1 173 ? 17.044 5.022 -29.255 1.00 96.69 173 ALA A C 1
ATOM 1265 O O . ALA A 1 173 ? 17.359 4.764 -30.421 1.00 96.69 173 ALA A O 1
ATOM 1266 N N . ALA A 1 174 ? 17.852 4.754 -28.223 1.00 96.94 174 ALA A N 1
ATOM 1267 C CA . ALA A 1 174 ? 19.178 4.168 -28.389 1.00 96.94 174 ALA A CA 1
ATOM 1268 C C . ALA A 1 174 ? 19.128 2.791 -29.085 1.00 96.94 174 ALA A C 1
ATOM 1270 O O . ALA A 1 174 ? 19.976 2.502 -29.929 1.00 96.94 174 ALA A O 1
ATOM 1271 N N . MET A 1 175 ? 18.123 1.957 -28.780 1.00 96.25 175 MET A N 1
ATOM 1272 C CA . MET A 1 175 ? 17.926 0.645 -29.417 1.00 96.25 175 MET A CA 1
ATOM 1273 C C . MET A 1 175 ? 17.543 0.752 -30.898 1.00 96.25 175 MET A C 1
ATOM 1275 O O . MET A 1 175 ? 18.036 -0.031 -31.707 1.00 96.25 175 MET A O 1
ATOM 1279 N N . VAL A 1 176 ? 16.729 1.738 -31.282 1.00 96.62 176 VAL A N 1
ATOM 1280 C CA . VAL A 1 176 ? 16.391 1.979 -32.698 1.00 96.62 176 VAL A CA 1
ATOM 1281 C C . VAL A 1 176 ? 17.628 2.419 -33.491 1.00 96.62 176 VAL A C 1
ATOM 1283 O O . VAL A 1 176 ? 17.885 1.922 -34.589 1.00 96.62 176 VAL A O 1
ATOM 1286 N N . LEU A 1 177 ? 18.448 3.315 -32.930 1.00 94.81 177 LEU A N 1
ATOM 1287 C CA . LEU A 1 177 ? 19.709 3.736 -33.559 1.00 94.81 177 LEU A CA 1
ATOM 1288 C C . LEU A 1 177 ? 20.711 2.582 -33.678 1.00 94.81 177 LEU A C 1
ATOM 1290 O O . LEU A 1 177 ? 21.505 2.529 -34.622 1.00 94.81 177 LEU A O 1
ATOM 1294 N N . LEU A 1 178 ? 20.661 1.645 -32.736 1.00 95.56 178 LEU A N 1
ATOM 1295 C CA . LEU A 1 178 ? 21.474 0.444 -32.756 1.00 95.56 178 LEU A CA 1
ATOM 1296 C C . LEU A 1 178 ? 21.106 -0.490 -33.912 1.00 95.56 178 LEU A C 1
ATOM 1298 O O . LEU A 1 178 ? 21.998 -0.975 -34.611 1.00 95.56 178 LEU A O 1
ATOM 1302 N N . GLU A 1 179 ? 19.808 -0.709 -34.130 1.00 94.50 179 GLU A N 1
ATOM 1303 C CA . GLU A 1 179 ? 19.285 -1.499 -35.249 1.00 94.50 179 GLU A CA 1
ATOM 1304 C C . GLU A 1 179 ? 19.724 -0.885 -36.584 1.00 94.50 179 GLU A C 1
ATOM 1306 O O . 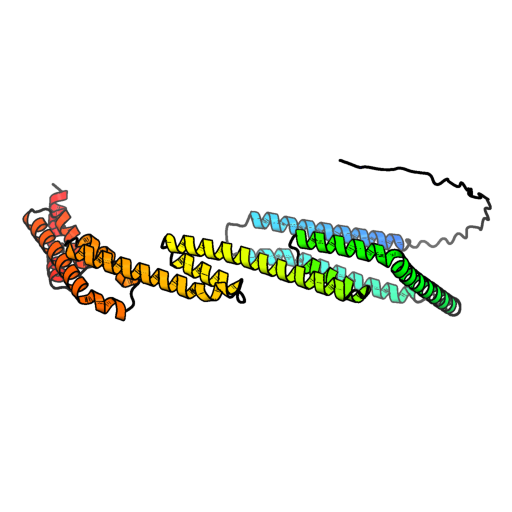GLU A 1 179 ? 20.310 -1.573 -37.427 1.00 94.50 179 GLU A O 1
ATOM 1311 N N . LEU A 1 180 ? 19.624 0.444 -36.710 1.00 92.50 180 LEU A N 1
ATOM 1312 C CA . LEU A 1 180 ? 20.134 1.179 -37.868 1.00 92.50 180 LEU A CA 1
ATOM 1313 C C . LEU A 1 180 ? 21.647 0.971 -38.073 1.00 92.50 180 LEU A C 1
ATOM 1315 O O . LEU A 1 180 ? 22.102 0.772 -39.205 1.00 92.50 180 LEU A O 1
ATOM 1319 N N . MET A 1 181 ? 22.435 0.982 -36.991 1.00 90.81 181 MET A N 1
ATOM 1320 C CA . MET A 1 181 ? 23.878 0.729 -37.045 1.00 90.81 181 MET A CA 1
ATOM 1321 C C . MET A 1 181 ? 24.200 -0.700 -37.510 1.00 90.81 181 MET A C 1
ATOM 1323 O O . MET A 1 181 ? 25.141 -0.892 -38.292 1.00 90.81 181 MET A O 1
ATOM 1327 N N . SER A 1 182 ? 23.430 -1.695 -37.059 1.00 93.69 182 SER A N 1
ATOM 1328 C CA . SER A 1 182 ? 23.600 -3.089 -37.478 1.00 93.69 182 SER A CA 1
ATOM 1329 C C . SER A 1 182 ? 23.188 -3.323 -38.929 1.00 93.69 182 SER A C 1
ATOM 1331 O O . SER A 1 182 ? 23.961 -3.912 -39.686 1.00 93.69 182 SER A O 1
ATOM 1333 N N . GLU A 1 183 ? 22.022 -2.823 -39.340 1.00 92.50 183 GLU A N 1
ATOM 1334 C CA . GLU A 1 183 ? 21.419 -3.129 -40.639 1.00 92.50 183 GLU A CA 1
ATOM 1335 C C . GLU A 1 183 ? 22.059 -2.333 -41.776 1.00 92.50 183 GLU A C 1
ATOM 1337 O O . GLU A 1 183 ? 22.404 -2.887 -42.819 1.00 92.50 183 GLU A O 1
ATOM 1342 N N . THR A 1 184 ? 22.261 -1.026 -41.581 1.00 87.06 184 THR A N 1
ATOM 1343 C CA . THR A 1 184 ? 22.713 -0.137 -42.664 1.00 87.06 184 THR A CA 1
ATOM 1344 C C . THR A 1 184 ? 24.226 -0.179 -42.853 1.00 87.06 184 THR A C 1
ATOM 1346 O O . THR A 1 184 ? 24.718 -0.060 -43.977 1.00 87.06 184 THR A O 1
ATOM 1349 N N . TYR A 1 185 ? 24.981 -0.355 -41.765 1.00 84.81 185 TYR A N 1
ATOM 1350 C CA . TYR A 1 185 ? 26.442 -0.249 -41.784 1.00 84.81 185 TYR A CA 1
ATOM 1351 C C . TYR A 1 185 ? 27.165 -1.577 -41.535 1.00 84.81 185 TYR A C 1
ATOM 1353 O O . TYR A 1 185 ? 28.394 -1.614 -41.664 1.00 84.81 185 TYR A O 1
ATOM 1361 N N . GLY A 1 186 ? 26.439 -2.656 -41.214 1.00 86.56 186 GLY A N 1
ATOM 1362 C CA . GLY A 1 186 ? 26.976 -4.013 -41.066 1.00 86.56 186 GLY A CA 1
ATOM 1363 C C . GLY A 1 186 ? 27.904 -4.208 -39.863 1.00 86.56 186 GLY A C 1
ATOM 1364 O O . GLY A 1 186 ? 28.719 -5.129 -39.862 1.00 86.56 186 GLY A O 1
ATOM 1365 N N . ARG A 1 187 ? 27.841 -3.335 -38.847 1.00 88.88 187 ARG A N 1
ATOM 1366 C CA . ARG A 1 187 ? 28.719 -3.391 -37.663 1.00 88.88 187 ARG A CA 1
ATOM 1367 C C . ARG A 1 187 ? 28.089 -4.166 -36.515 1.00 88.88 187 ARG A C 1
ATOM 1369 O O . ARG A 1 187 ? 27.782 -3.604 -35.468 1.00 88.88 187 ARG A O 1
ATOM 1376 N N . LEU A 1 188 ? 27.923 -5.466 -36.730 1.00 92.25 188 LEU A N 1
ATOM 1377 C CA . LEU A 1 188 ? 27.241 -6.352 -35.788 1.00 92.25 188 LEU A CA 1
ATOM 1378 C C . LEU A 1 188 ? 27.948 -6.421 -34.430 1.00 92.25 188 LEU A C 1
ATOM 1380 O O . LEU A 1 188 ? 27.306 -6.224 -33.410 1.00 92.25 188 LEU A O 1
ATOM 1384 N N . GLU A 1 189 ? 29.270 -6.606 -34.397 1.00 93.25 189 GLU A N 1
ATOM 1385 C CA . GLU A 1 189 ? 29.998 -6.762 -33.126 1.00 93.25 189 GLU A CA 1
ATOM 1386 C C . GLU A 1 189 ? 29.897 -5.520 -32.223 1.00 93.25 189 GLU A C 1
ATOM 1388 O O . GLU A 1 189 ? 29.709 -5.627 -31.013 1.00 93.25 189 GLU A O 1
ATOM 1393 N N . GLU A 1 190 ? 30.010 -4.323 -32.804 1.00 91.81 190 GLU A N 1
ATOM 1394 C CA . GLU A 1 190 ? 29.835 -3.084 -32.044 1.00 91.81 190 GLU A CA 1
ATOM 1395 C C . GLU A 1 190 ? 28.388 -2.908 -31.589 1.00 91.81 190 GLU A C 1
ATOM 1397 O O . GLU A 1 190 ? 28.156 -2.438 -30.476 1.00 91.81 190 GLU A O 1
ATOM 1402 N N . ALA A 1 191 ? 27.427 -3.288 -32.435 1.00 94.06 191 ALA A N 1
ATOM 1403 C CA . ALA A 1 191 ? 26.018 -3.196 -32.100 1.00 94.06 191 ALA A CA 1
ATOM 1404 C C . ALA A 1 191 ? 25.666 -4.113 -30.919 1.00 94.06 191 ALA A C 1
ATOM 1406 O O . ALA A 1 191 ? 25.038 -3.662 -29.967 1.00 94.06 191 ALA A O 1
ATOM 1407 N N . GLU A 1 192 ? 26.154 -5.353 -30.900 1.00 94.94 192 GLU A N 1
ATOM 1408 C CA . GLU A 1 192 ? 25.945 -6.254 -29.758 1.00 94.94 192 GLU A CA 1
ATOM 1409 C C . GLU A 1 192 ? 26.518 -5.679 -28.454 1.00 94.94 192 GLU A C 1
ATOM 1411 O O . GLU A 1 192 ? 25.828 -5.639 -27.438 1.00 94.94 192 GLU A O 1
ATOM 1416 N N . LYS A 1 193 ? 27.734 -5.113 -28.482 1.00 95.69 193 LYS A N 1
ATOM 1417 C CA . LYS A 1 193 ? 28.334 -4.480 -27.289 1.00 95.69 193 LYS A CA 1
ATOM 1418 C C . LYS A 1 193 ? 27.498 -3.315 -26.759 1.00 95.69 193 LYS A C 1
ATOM 1420 O O . LYS A 1 193 ? 27.404 -3.114 -25.549 1.00 95.69 193 LYS A O 1
ATOM 1425 N N . PHE A 1 194 ? 26.922 -2.506 -27.647 1.00 95.69 194 PHE A N 1
ATOM 1426 C CA . PHE A 1 194 ? 26.020 -1.431 -27.237 1.00 95.69 194 PHE A CA 1
ATOM 1427 C C . PHE A 1 194 ? 24.680 -1.974 -26.729 1.00 95.69 194 PHE A C 1
ATOM 1429 O O . PHE A 1 194 ? 24.185 -1.433 -25.743 1.00 95.69 194 PHE A O 1
ATOM 1436 N N . ARG A 1 195 ? 24.141 -3.056 -27.312 1.00 96.75 195 ARG A N 1
ATOM 1437 C CA . ARG A 1 195 ? 22.928 -3.728 -26.814 1.00 96.75 195 ARG A CA 1
ATOM 1438 C C . ARG A 1 195 ? 23.097 -4.162 -25.366 1.00 96.75 195 ARG A C 1
ATOM 1440 O O . ARG A 1 195 ? 22.324 -3.735 -24.517 1.00 96.75 195 ARG A O 1
ATOM 1447 N N . GLU A 1 196 ? 24.157 -4.914 -25.073 1.00 97.50 196 GLU A N 1
ATOM 1448 C CA . GLU A 1 196 ? 24.461 -5.387 -23.717 1.00 97.50 196 GLU A CA 1
ATOM 1449 C C . GLU A 1 196 ? 24.590 -4.220 -22.726 1.00 97.50 196 GLU A C 1
ATOM 1451 O O . GLU A 1 196 ? 24.065 -4.269 -21.613 1.00 97.50 196 GLU A O 1
ATOM 1456 N N . ARG A 1 197 ? 25.253 -3.128 -23.133 1.00 96.88 197 ARG A N 1
ATOM 1457 C CA . ARG A 1 197 ? 25.387 -1.917 -22.306 1.00 96.88 197 ARG A CA 1
ATOM 1458 C C . ARG A 1 197 ? 24.044 -1.230 -22.055 1.00 96.88 197 ARG A C 1
ATOM 1460 O O . ARG A 1 197 ? 23.817 -0.773 -20.935 1.00 96.88 197 ARG A O 1
ATOM 1467 N N . ILE A 1 198 ? 23.189 -1.124 -23.072 1.00 96.50 198 ILE A N 1
ATOM 1468 C CA . ILE A 1 198 ? 21.860 -0.509 -22.968 1.00 96.50 198 ILE A CA 1
ATOM 1469 C C . ILE A 1 198 ? 20.966 -1.352 -22.059 1.00 96.50 198 ILE A C 1
ATOM 1471 O O . ILE A 1 198 ? 20.359 -0.806 -21.141 1.00 96.50 198 ILE A O 1
ATOM 1475 N N . GLU A 1 199 ? 20.923 -2.668 -22.261 1.00 96.19 199 GLU A N 1
ATOM 1476 C CA . GLU A 1 199 ? 20.138 -3.593 -21.438 1.00 96.19 199 GLU A CA 1
ATOM 1477 C C . GLU A 1 199 ? 20.599 -3.565 -19.978 1.00 96.19 199 GLU A C 1
ATOM 1479 O O . GLU A 1 199 ? 19.786 -3.336 -19.084 1.00 96.19 199 GLU A O 1
ATOM 1484 N N . ALA A 1 200 ? 21.909 -3.649 -19.724 1.00 96.50 200 ALA A N 1
ATOM 1485 C CA . ALA A 1 200 ? 22.450 -3.550 -18.370 1.00 96.50 200 ALA A CA 1
ATOM 1486 C C . ALA A 1 200 ? 22.127 -2.200 -17.699 1.00 96.50 200 ALA A C 1
ATOM 1488 O O . ALA A 1 200 ? 21.824 -2.144 -16.504 1.00 96.50 200 ALA A O 1
ATOM 1489 N N . ALA A 1 201 ? 22.179 -1.094 -18.451 1.00 96.75 201 ALA A N 1
ATOM 1490 C CA . ALA A 1 201 ? 21.814 0.225 -17.939 1.00 96.75 201 ALA A CA 1
ATOM 1491 C C . ALA A 1 201 ? 20.308 0.339 -17.653 1.00 96.75 201 ALA A C 1
ATOM 1493 O O . ALA A 1 201 ? 19.923 0.892 -16.618 1.00 96.75 201 ALA A O 1
ATOM 1494 N N . ARG A 1 202 ? 19.465 -0.215 -18.531 1.00 95.62 202 ARG A N 1
ATOM 1495 C CA . ARG A 1 202 ? 18.009 -0.273 -18.371 1.00 95.62 202 ARG A CA 1
ATOM 1496 C C . ARG A 1 202 ? 17.626 -1.080 -17.138 1.00 95.62 202 ARG A C 1
ATOM 1498 O O . ARG A 1 202 ? 16.849 -0.596 -16.316 1.00 95.62 202 ARG A O 1
ATOM 1505 N N . ASP A 1 203 ? 18.203 -2.265 -16.975 1.00 94.44 203 ASP A N 1
ATOM 1506 C CA . ASP A 1 203 ? 17.950 -3.136 -15.830 1.00 94.44 203 ASP A CA 1
ATOM 1507 C C . ASP A 1 203 ? 18.360 -2.463 -14.524 1.00 94.44 203 ASP A C 1
ATOM 1509 O O . ASP A 1 203 ? 17.601 -2.471 -13.553 1.00 94.44 203 ASP A O 1
ATOM 1513 N N . LYS A 1 204 ? 19.520 -1.796 -14.510 1.00 94.94 204 LYS A N 1
ATOM 1514 C CA . LYS A 1 204 ? 19.966 -1.010 -13.356 1.00 94.94 204 LYS A CA 1
ATOM 1515 C C . LYS A 1 204 ? 18.981 0.109 -13.014 1.00 94.94 204 LYS A C 1
ATOM 1517 O O . LYS A 1 204 ? 18.669 0.306 -11.842 1.00 94.94 204 LYS A O 1
ATOM 1522 N N . GLU A 1 205 ? 18.472 0.833 -14.007 1.00 95.62 205 GLU A N 1
ATOM 1523 C CA . GLU A 1 205 ? 17.484 1.894 -13.779 1.00 95.62 205 GLU A CA 1
ATOM 1524 C C . GLU A 1 205 ? 16.160 1.338 -13.238 1.00 95.62 205 GLU A C 1
ATOM 1526 O O . GLU A 1 205 ? 15.586 1.900 -12.300 1.00 95.62 205 GLU A O 1
ATOM 1531 N N . ILE A 1 206 ? 15.687 0.214 -13.786 1.00 94.25 206 ILE A N 1
ATOM 1532 C CA . ILE A 1 206 ? 14.493 -0.481 -13.292 1.00 94.25 206 ILE A CA 1
ATOM 1533 C C . ILE A 1 206 ? 14.704 -0.908 -11.838 1.00 94.25 206 ILE A C 1
ATOM 1535 O O . ILE A 1 206 ? 13.837 -0.652 -11.006 1.00 94.25 206 ILE A O 1
ATOM 1539 N N . GLN A 1 207 ? 15.859 -1.489 -11.504 1.00 94.31 207 GLN A N 1
ATOM 1540 C CA . GLN A 1 207 ? 16.190 -1.884 -10.134 1.00 94.31 207 GLN A CA 1
ATOM 1541 C C . GLN A 1 207 ? 16.200 -0.693 -9.171 1.00 94.31 207 GLN A C 1
ATOM 1543 O O . GLN A 1 207 ? 15.634 -0.794 -8.085 1.00 94.31 207 GLN A O 1
ATOM 1548 N N . VAL A 1 208 ? 16.779 0.448 -9.562 1.00 95.50 208 VAL A N 1
ATOM 1549 C CA . VAL A 1 208 ? 16.768 1.674 -8.742 1.00 95.50 208 VAL A CA 1
ATOM 1550 C C . VAL A 1 208 ? 15.338 2.161 -8.508 1.00 95.50 208 VAL A C 1
ATOM 1552 O O . VAL A 1 208 ? 14.968 2.480 -7.378 1.00 95.50 208 VAL A O 1
ATOM 1555 N N . ARG A 1 209 ? 14.508 2.180 -9.556 1.00 95.88 209 ARG A N 1
ATOM 1556 C CA . ARG A 1 209 ? 13.108 2.608 -9.455 1.00 95.88 209 ARG A CA 1
ATOM 1557 C C . ARG A 1 209 ? 12.286 1.670 -8.574 1.00 95.88 209 ARG A C 1
ATOM 1559 O O . ARG A 1 209 ? 11.543 2.144 -7.720 1.00 95.88 209 ARG A O 1
ATOM 1566 N N . VAL A 1 210 ? 12.438 0.357 -8.750 1.00 96.25 210 VAL A N 1
ATOM 1567 C CA . VAL A 1 210 ? 11.796 -0.650 -7.893 1.00 96.25 210 VAL A CA 1
ATOM 1568 C C . VAL A 1 210 ? 12.261 -0.484 -6.451 1.00 96.25 210 VAL A C 1
ATOM 1570 O O . VAL A 1 210 ? 11.422 -0.462 -5.558 1.00 96.25 210 VAL A O 1
ATOM 1573 N N . GLY A 1 211 ? 13.562 -0.288 -6.223 1.00 95.44 211 GLY A N 1
ATOM 1574 C CA . GLY A 1 211 ? 14.120 -0.029 -4.898 1.00 95.44 211 GLY A CA 1
ATOM 1575 C C . GLY A 1 211 ? 13.461 1.167 -4.212 1.00 95.44 211 GLY A C 1
ATOM 1576 O O . GLY A 1 211 ? 13.014 1.041 -3.079 1.00 95.44 211 GLY A O 1
ATOM 1577 N N . HIS A 1 212 ? 13.305 2.292 -4.914 1.00 96.88 212 HIS A N 1
ATOM 1578 C CA . HIS A 1 212 ? 12.619 3.473 -4.378 1.00 96.88 212 HIS A CA 1
ATOM 1579 C C . HIS A 1 212 ? 11.153 3.193 -4.005 1.00 96.88 212 HIS A C 1
ATOM 1581 O O . HIS A 1 212 ? 10.689 3.592 -2.936 1.00 96.88 212 HIS A O 1
ATOM 1587 N N . GLU A 1 213 ? 10.411 2.487 -4.863 1.00 97.00 213 GLU A N 1
ATOM 1588 C CA . GLU A 1 213 ? 9.012 2.150 -4.583 1.00 97.00 213 GLU A CA 1
ATOM 1589 C C . GLU A 1 213 ? 8.870 1.151 -3.424 1.00 97.00 213 GLU A C 1
ATOM 1591 O O . GLU A 1 213 ? 7.926 1.274 -2.641 1.00 97.00 213 GLU A O 1
ATOM 1596 N N . VAL A 1 214 ? 9.803 0.202 -3.289 1.00 96.00 214 VAL A N 1
ATOM 1597 C CA . VAL A 1 214 ? 9.864 -0.743 -2.163 1.00 96.00 214 VAL A CA 1
ATOM 1598 C C . VAL A 1 214 ? 10.217 -0.015 -0.868 1.00 96.00 214 VAL A C 1
ATOM 1600 O O . VAL A 1 214 ? 9.503 -0.175 0.112 1.00 96.00 214 VAL A O 1
ATOM 1603 N N . SER A 1 215 ? 11.213 0.875 -0.859 1.00 96.31 215 SER A N 1
ATOM 1604 C CA . SER A 1 215 ? 11.525 1.679 0.333 1.00 96.31 215 SER A CA 1
ATOM 1605 C C . SER A 1 215 ? 10.350 2.557 0.769 1.00 96.31 215 SER A C 1
ATOM 1607 O O . SER A 1 215 ? 10.112 2.747 1.960 1.00 96.31 215 SER A O 1
ATOM 1609 N N . ARG A 1 216 ? 9.569 3.079 -0.186 1.00 96.62 216 ARG A N 1
ATOM 1610 C CA . ARG A 1 216 ? 8.338 3.814 0.125 1.00 96.62 216 ARG A CA 1
ATOM 1611 C C . ARG A 1 216 ? 7.268 2.910 0.738 1.00 96.62 216 ARG A C 1
ATOM 1613 O O . ARG A 1 216 ? 6.564 3.355 1.640 1.00 96.62 216 ARG A O 1
ATOM 1620 N N . LEU A 1 217 ? 7.132 1.678 0.245 1.00 97.06 217 LEU A N 1
ATOM 1621 C CA . LEU A 1 217 ? 6.247 0.673 0.833 1.00 97.06 217 LEU A CA 1
ATOM 1622 C C . LEU A 1 217 ? 6.680 0.339 2.266 1.00 97.06 217 LEU A C 1
ATOM 1624 O O . LEU A 1 217 ? 5.836 0.346 3.156 1.00 97.06 217 LEU A O 1
ATOM 1628 N N . ASP A 1 218 ? 7.972 0.120 2.502 1.00 96.25 218 ASP A N 1
ATOM 1629 C CA . ASP A 1 218 ? 8.514 -0.168 3.834 1.00 96.25 218 ASP A CA 1
ATOM 1630 C C . ASP A 1 218 ? 8.199 0.959 4.820 1.00 96.25 218 ASP A C 1
ATOM 1632 O O . ASP A 1 218 ? 7.664 0.705 5.895 1.00 96.25 218 ASP A O 1
ATOM 1636 N N . ALA A 1 219 ? 8.388 2.216 4.413 1.00 97.00 219 ALA A N 1
ATOM 1637 C CA . ALA A 1 219 ? 8.024 3.369 5.234 1.00 97.00 219 ALA A CA 1
ATOM 1638 C C . ALA A 1 219 ? 6.513 3.453 5.546 1.00 97.00 219 ALA A C 1
ATOM 1640 O O . ALA A 1 219 ? 6.134 3.988 6.586 1.00 97.00 219 ALA A O 1
ATOM 1641 N N . MET A 1 220 ? 5.634 2.953 4.666 1.00 97.19 220 MET A N 1
ATOM 1642 C CA . MET A 1 220 ? 4.193 2.845 4.955 1.00 97.19 220 MET A CA 1
ATOM 1643 C C . MET A 1 220 ? 3.904 1.719 5.952 1.00 97.19 220 MET A C 1
ATOM 1645 O O . MET A 1 220 ? 3.060 1.887 6.829 1.00 97.19 220 MET A O 1
ATOM 1649 N N . LEU A 1 221 ? 4.611 0.591 5.835 1.00 95.69 221 LEU A N 1
ATOM 1650 C CA . LEU A 1 221 ? 4.487 -0.538 6.758 1.00 95.69 221 LEU A CA 1
ATOM 1651 C C . LEU A 1 221 ? 4.992 -0.191 8.164 1.00 95.69 221 LEU A C 1
ATOM 1653 O O . LEU A 1 221 ? 4.390 -0.626 9.136 1.00 95.69 221 LEU A O 1
ATOM 1657 N N . GLU A 1 222 ? 6.049 0.613 8.285 1.00 94.94 222 GLU A N 1
ATOM 1658 C CA . GLU A 1 222 ? 6.566 1.100 9.576 1.00 94.94 222 GLU A CA 1
ATOM 1659 C C . GLU A 1 222 ? 5.603 2.051 10.300 1.00 94.94 222 GLU A C 1
ATOM 1661 O O . GLU A 1 222 ? 5.678 2.198 11.516 1.00 94.94 222 GLU A O 1
ATOM 1666 N N . ARG A 1 223 ? 4.702 2.708 9.562 1.00 95.62 223 ARG A N 1
ATOM 1667 C CA . ARG A 1 223 ? 3.688 3.627 10.103 1.00 95.62 223 ARG A CA 1
ATOM 1668 C C . ARG A 1 223 ? 2.337 2.956 10.351 1.00 95.62 223 ARG A C 1
ATOM 1670 O O . ARG A 1 223 ? 1.363 3.661 10.596 1.00 95.62 223 ARG A O 1
ATOM 1677 N N . ASP A 1 224 ? 2.268 1.632 10.218 1.00 93.31 224 ASP A N 1
ATOM 1678 C CA . ASP A 1 224 ? 1.030 0.848 10.276 1.00 93.31 224 ASP A CA 1
ATOM 1679 C C . ASP A 1 224 ? -0.055 1.317 9.276 1.00 93.31 224 ASP A C 1
ATOM 1681 O O . ASP A 1 224 ? -1.247 1.074 9.455 1.00 93.31 224 ASP A O 1
ATOM 1685 N N . GLU A 1 225 ? 0.328 1.943 8.152 1.00 95.00 225 GLU A N 1
ATOM 1686 C CA . GLU A 1 225 ? -0.600 2.344 7.080 1.00 95.00 225 GLU A CA 1
ATOM 1687 C C . GLU A 1 225 ? -0.941 1.144 6.165 1.00 95.00 225 GLU A C 1
ATOM 1689 O O . GLU A 1 225 ? -0.703 1.163 4.952 1.00 95.00 225 GLU A O 1
ATOM 1694 N N . LEU A 1 226 ? -1.489 0.070 6.747 1.00 93.75 226 LEU A N 1
ATOM 1695 C CA . LEU A 1 226 ? -1.600 -1.263 6.132 1.00 93.75 226 LEU A CA 1
ATOM 1696 C C . LEU A 1 226 ? -2.421 -1.293 4.831 1.00 93.75 226 LEU A C 1
ATOM 1698 O O . LEU A 1 226 ? -2.048 -1.993 3.884 1.00 93.75 226 LEU A O 1
ATOM 1702 N N . ASP A 1 227 ? -3.507 -0.525 4.746 1.00 94.38 227 ASP A N 1
ATOM 1703 C CA . ASP A 1 227 ? -4.348 -0.471 3.541 1.00 94.38 227 ASP A CA 1
ATOM 1704 C C . ASP A 1 227 ? -3.644 0.244 2.385 1.00 94.38 227 ASP A C 1
ATOM 1706 O O . ASP A 1 227 ? -3.648 -0.222 1.242 1.00 94.38 227 ASP A O 1
ATOM 1710 N N . ARG A 1 228 ? -2.966 1.358 2.684 1.00 96.12 228 ARG A N 1
ATOM 1711 C CA . ARG A 1 228 ? -2.175 2.104 1.695 1.00 96.12 228 ARG A CA 1
ATOM 1712 C C . ARG A 1 228 ? -0.986 1.288 1.214 1.00 96.12 228 ARG A C 1
ATOM 1714 O O . ARG A 1 228 ? -0.731 1.247 0.009 1.00 96.12 228 ARG A O 1
ATOM 1721 N N . ALA A 1 229 ? -0.318 0.591 2.129 1.00 97.25 229 ALA A N 1
ATOM 1722 C CA . ALA A 1 229 ? 0.755 -0.331 1.800 1.00 97.25 229 ALA A CA 1
ATOM 1723 C C . ALA A 1 229 ? 0.268 -1.455 0.868 1.00 97.25 229 ALA A C 1
ATOM 1725 O O . ALA A 1 229 ? 0.914 -1.738 -0.140 1.00 9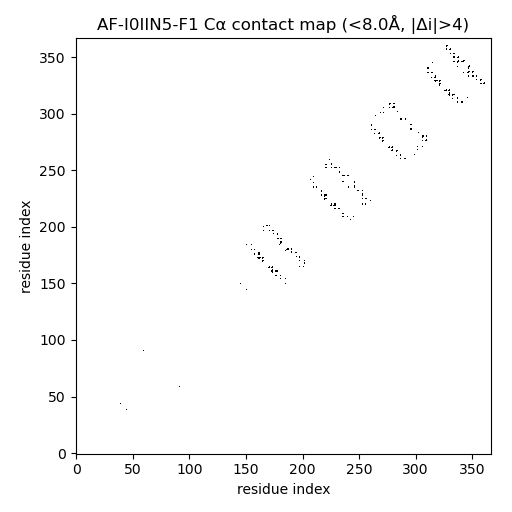7.25 229 ALA A O 1
ATOM 1726 N N . ALA A 1 230 ? -0.907 -2.040 1.124 1.00 95.25 230 ALA A N 1
ATOM 1727 C CA . ALA A 1 230 ? -1.485 -3.069 0.258 1.00 95.25 230 ALA A CA 1
ATOM 1728 C C . ALA A 1 230 ? -1.801 -2.548 -1.160 1.00 95.25 230 ALA A C 1
ATOM 1730 O O . ALA A 1 230 ? -1.497 -3.218 -2.151 1.00 95.25 230 ALA A O 1
ATOM 1731 N N . MET A 1 231 ? -2.349 -1.334 -1.283 1.00 96.94 231 MET A N 1
ATOM 1732 C CA . MET A 1 231 ? -2.579 -0.707 -2.593 1.00 96.94 231 MET A CA 1
ATOM 1733 C C . MET A 1 231 ? -1.269 -0.434 -3.342 1.00 96.94 231 MET A C 1
ATOM 1735 O O . MET A 1 231 ? -1.166 -0.705 -4.542 1.00 96.94 231 MET A O 1
ATOM 1739 N N . GLN A 1 232 ? -0.252 0.082 -2.646 1.00 96.75 232 GLN A N 1
ATOM 1740 C CA . GLN A 1 232 ? 1.060 0.354 -3.232 1.00 96.75 232 GLN A CA 1
ATOM 1741 C C . GLN A 1 232 ? 1.753 -0.943 -3.674 1.0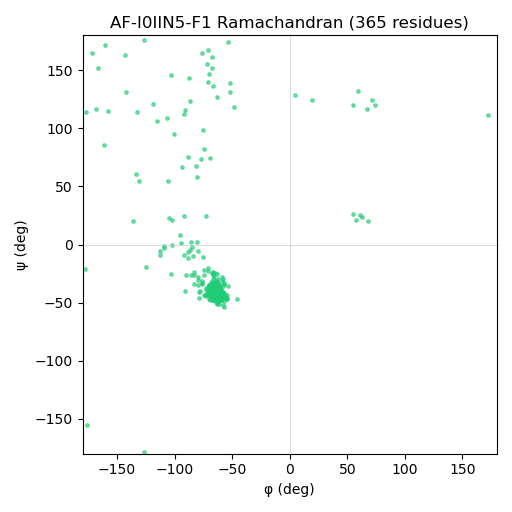0 96.75 232 GLN A C 1
ATOM 1743 O O . GLN A 1 232 ? 2.301 -0.997 -4.773 1.00 96.75 232 GLN A O 1
ATOM 1748 N N . ALA A 1 233 ? 1.655 -2.012 -2.883 1.00 96.94 233 ALA A N 1
ATOM 1749 C CA . ALA A 1 233 ? 2.128 -3.343 -3.247 1.00 96.94 233 ALA A CA 1
ATOM 1750 C C . ALA A 1 233 ? 1.491 -3.852 -4.554 1.00 96.94 233 ALA A C 1
ATOM 1752 O O . ALA A 1 233 ? 2.200 -4.265 -5.476 1.00 96.94 233 ALA A O 1
ATOM 1753 N N . ALA A 1 234 ? 0.163 -3.751 -4.682 1.00 96.38 234 ALA A N 1
ATOM 1754 C CA . ALA A 1 234 ? -0.546 -4.117 -5.909 1.00 96.38 234 ALA A CA 1
ATOM 1755 C C . ALA A 1 234 ? -0.109 -3.257 -7.111 1.00 96.38 234 ALA A C 1
ATOM 1757 O O . ALA A 1 234 ? 0.068 -3.768 -8.222 1.00 96.38 234 ALA A O 1
ATOM 1758 N N . ARG A 1 235 ? 0.127 -1.955 -6.895 1.00 96.81 235 ARG A N 1
ATOM 1759 C CA . ARG A 1 235 ? 0.642 -1.047 -7.928 1.00 96.81 235 ARG A CA 1
ATOM 1760 C C . ARG A 1 235 ? 2.041 -1.449 -8.398 1.00 96.81 235 ARG A C 1
ATOM 1762 O O . ARG A 1 235 ? 2.256 -1.511 -9.608 1.00 96.81 235 ARG A O 1
ATOM 1769 N N . ILE A 1 236 ? 2.965 -1.742 -7.481 1.00 95.94 236 ILE A N 1
ATOM 1770 C CA . ILE A 1 236 ? 4.338 -2.168 -7.807 1.00 95.94 236 ILE A CA 1
ATOM 1771 C C . ILE A 1 236 ? 4.306 -3.447 -8.647 1.00 95.94 236 ILE A C 1
ATOM 1773 O O . ILE A 1 236 ? 4.953 -3.512 -9.689 1.00 95.94 236 ILE A O 1
ATOM 1777 N N . LYS A 1 237 ? 3.481 -4.423 -8.261 1.00 95.56 237 LYS A N 1
ATOM 1778 C CA . LYS A 1 237 ? 3.304 -5.676 -9.006 1.00 95.56 237 LYS A CA 1
ATOM 1779 C C . LYS A 1 237 ? 2.825 -5.488 -10.434 1.00 95.56 237 LYS A C 1
ATOM 1781 O O . LYS A 1 237 ? 3.311 -6.160 -11.337 1.00 95.56 237 LYS A O 1
ATOM 1786 N N . ARG A 1 238 ? 1.884 -4.568 -10.645 1.00 96.00 238 ARG A N 1
ATOM 1787 C CA . ARG A 1 238 ? 1.371 -4.263 -11.983 1.00 96.00 238 ARG A CA 1
ATOM 1788 C C . ARG A 1 238 ? 2.417 -3.567 -12.855 1.00 96.00 238 ARG A C 1
ATOM 1790 O O . ARG A 1 238 ? 2.463 -3.821 -14.052 1.00 96.00 238 ARG A O 1
ATOM 1797 N N . LEU A 1 239 ? 3.217 -2.672 -12.273 1.00 95.12 239 LEU A N 1
ATOM 1798 C CA . LEU A 1 239 ? 4.220 -1.898 -13.010 1.00 95.12 239 LEU A CA 1
ATOM 1799 C C . LEU A 1 239 ? 5.504 -2.691 -13.293 1.00 95.12 239 LEU A C 1
ATOM 1801 O O . LEU A 1 239 ? 6.147 -2.442 -14.308 1.00 95.12 239 LEU A O 1
ATOM 1805 N N . PHE A 1 240 ? 5.870 -3.635 -12.422 1.00 94.88 240 PHE A N 1
ATOM 1806 C CA . PHE A 1 240 ? 7.135 -4.372 -12.493 1.00 94.88 240 PHE A CA 1
ATOM 1807 C C . PHE A 1 240 ? 6.939 -5.891 -12.315 1.00 94.88 240 PHE A C 1
ATOM 1809 O O . PHE A 1 240 ? 7.479 -6.477 -11.375 1.00 94.88 240 PHE A O 1
ATOM 1816 N N . PRO A 1 241 ? 6.179 -6.564 -13.198 1.00 92.62 241 PRO A N 1
ATOM 1817 C CA . PRO A 1 241 ? 5.826 -7.975 -13.016 1.00 92.62 241 PRO A CA 1
ATOM 1818 C C . PRO A 1 241 ? 7.019 -8.938 -13.127 1.00 92.62 241 PRO A C 1
ATOM 1820 O O . PRO A 1 241 ? 6.969 -10.037 -12.586 1.00 92.62 241 PRO A O 1
ATOM 1823 N N . THR A 1 242 ? 8.089 -8.551 -13.824 1.00 90.25 242 THR A N 1
ATOM 1824 C CA . THR A 1 242 ? 9.233 -9.425 -14.141 1.00 90.25 242 THR A CA 1
ATOM 1825 C C . THR A 1 242 ? 10.371 -9.368 -13.119 1.00 90.25 242 THR A C 1
ATOM 1827 O O . THR A 1 242 ? 11.302 -10.170 -13.190 1.00 90.25 242 THR A O 1
ATOM 1830 N N . VAL A 1 243 ? 10.330 -8.437 -12.163 1.00 91.69 243 VAL A N 1
ATOM 1831 C CA . VAL A 1 243 ? 11.443 -8.196 -11.235 1.00 91.69 243 VAL A CA 1
ATOM 1832 C C . VAL A 1 243 ? 11.336 -9.123 -10.024 1.00 91.69 243 VAL A C 1
ATOM 1834 O O . VAL A 1 243 ? 10.351 -9.086 -9.293 1.00 91.69 243 VAL A O 1
ATOM 1837 N N . GLN A 1 244 ? 12.377 -9.918 -9.751 1.00 86.62 244 GLN A N 1
ATOM 1838 C CA . GLN A 1 244 ? 12.370 -10.902 -8.653 1.00 86.62 244 GLN A CA 1
ATOM 1839 C C . GLN A 1 244 ? 12.094 -10.283 -7.270 1.00 86.62 244 GLN A C 1
ATOM 1841 O O . GLN A 1 244 ? 11.415 -10.892 -6.445 1.00 86.62 244 GLN A O 1
ATOM 1846 N N . SER A 1 245 ? 12.556 -9.052 -7.021 1.00 83.31 245 SER A N 1
ATOM 1847 C CA . SER A 1 245 ? 12.317 -8.323 -5.765 1.00 83.31 245 SER A CA 1
ATOM 1848 C C . SER A 1 245 ? 10.829 -8.117 -5.460 1.00 83.31 245 SER A C 1
ATOM 1850 O O . SER A 1 245 ? 10.434 -8.054 -4.300 1.00 83.31 245 SER A O 1
ATOM 1852 N N . VAL A 1 246 ? 9.984 -8.060 -6.492 1.00 91.81 246 VAL A N 1
ATOM 1853 C CA . VAL A 1 246 ? 8.538 -7.834 -6.364 1.00 91.81 246 VAL A CA 1
ATOM 1854 C C . VAL A 1 246 ? 7.808 -9.076 -5.844 1.00 91.81 246 VAL A C 1
ATOM 1856 O O . VAL A 1 246 ? 6.742 -8.954 -5.240 1.00 91.81 246 VAL A O 1
ATOM 1859 N N . ALA A 1 247 ? 8.393 -10.270 -5.994 1.00 90.88 247 ALA A N 1
ATOM 1860 C CA . ALA A 1 247 ? 7.786 -11.518 -5.534 1.00 90.88 247 ALA A CA 1
ATOM 1861 C C . ALA A 1 247 ? 7.594 -11.565 -4.006 1.00 90.88 247 ALA A C 1
ATOM 1863 O O . ALA A 1 247 ? 6.622 -12.144 -3.526 1.00 90.88 247 ALA A O 1
ATOM 1864 N N . HIS A 1 248 ? 8.478 -10.919 -3.237 1.00 92.44 248 HIS A N 1
ATOM 1865 C CA . HIS A 1 248 ? 8.424 -10.934 -1.769 1.00 92.44 248 HIS A CA 1
ATOM 1866 C C . HIS A 1 248 ? 7.466 -9.890 -1.175 1.00 92.44 248 HIS A C 1
ATOM 1868 O O . HIS A 1 248 ? 7.146 -9.962 0.010 1.00 92.44 248 HIS A O 1
ATOM 1874 N N . ILE A 1 249 ? 6.949 -8.956 -1.976 1.00 94.50 249 ILE A N 1
ATOM 1875 C CA . ILE A 1 249 ? 6.134 -7.836 -1.484 1.00 94.50 249 ILE A CA 1
ATOM 1876 C C . ILE A 1 249 ? 4.876 -8.311 -0.743 1.00 94.50 249 ILE A C 1
ATOM 1878 O O . ILE A 1 249 ? 4.561 -7.791 0.326 1.00 94.50 249 ILE A O 1
ATOM 1882 N N . ASP A 1 250 ? 4.184 -9.335 -1.251 1.00 93.00 250 ASP A N 1
ATOM 1883 C CA . ASP A 1 250 ? 3.004 -9.880 -0.561 1.00 93.00 250 ASP A CA 1
ATOM 1884 C C . ASP A 1 250 ? 3.362 -10.446 0.804 1.00 93.00 250 ASP A C 1
ATOM 1886 O O . ASP A 1 250 ? 2.647 -10.223 1.778 1.00 93.00 250 ASP A O 1
ATOM 1890 N N . THR A 1 251 ? 4.477 -11.176 0.873 1.00 94.75 251 THR A N 1
ATOM 1891 C CA . THR A 1 251 ? 4.934 -11.783 2.123 1.00 94.75 251 THR A CA 1
ATOM 1892 C C . THR A 1 251 ? 5.296 -10.711 3.145 1.00 94.75 251 THR A C 1
ATOM 1894 O O . THR A 1 251 ? 4.987 -10.874 4.320 1.00 94.75 251 THR A O 1
ATOM 1897 N N . MET A 1 252 ? 5.854 -9.578 2.706 1.00 94.25 252 MET A N 1
ATOM 1898 C CA . MET A 1 252 ? 6.168 -8.442 3.573 1.00 94.25 252 MET A CA 1
ATOM 1899 C C . MET A 1 252 ? 4.906 -7.782 4.130 1.00 94.25 252 MET A C 1
ATOM 1901 O O . MET A 1 252 ? 4.813 -7.575 5.340 1.00 94.25 252 MET A O 1
ATOM 1905 N N . VAL A 1 253 ? 3.912 -7.508 3.277 1.00 95.94 253 VAL A N 1
ATOM 1906 C CA . VAL A 1 253 ? 2.630 -6.923 3.705 1.00 95.94 253 VAL A CA 1
ATOM 1907 C C . VAL A 1 253 ? 1.875 -7.887 4.621 1.00 95.94 253 VAL A C 1
ATOM 1909 O O . VAL A 1 253 ? 1.377 -7.477 5.666 1.00 95.94 253 VAL A O 1
ATOM 1912 N N . ALA A 1 254 ? 1.820 -9.176 4.279 1.00 95.00 254 ALA A N 1
ATOM 1913 C CA . ALA A 1 254 ? 1.183 -10.194 5.109 1.00 95.00 254 ALA A CA 1
ATOM 1914 C C . ALA A 1 254 ? 1.884 -10.342 6.468 1.00 95.00 254 ALA A C 1
ATOM 1916 O O . ALA A 1 254 ? 1.217 -10.391 7.500 1.00 95.00 254 ALA A O 1
ATOM 1917 N N . ALA A 1 255 ? 3.221 -10.343 6.490 1.00 95.69 255 ALA A N 1
ATOM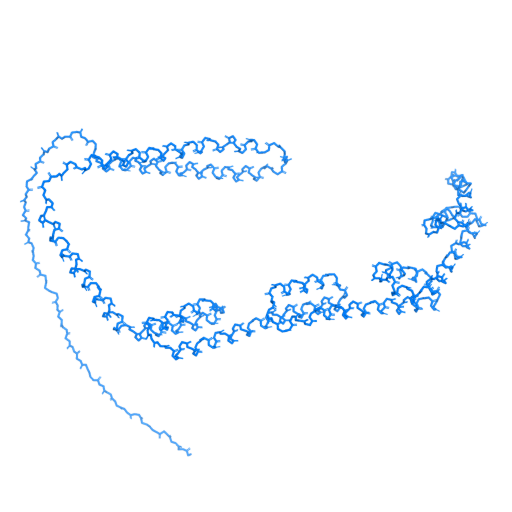 1918 C CA . ALA A 1 255 ? 3.993 -10.385 7.726 1.00 95.69 255 ALA A CA 1
ATOM 1919 C C . ALA A 1 255 ? 3.767 -9.132 8.583 1.00 95.69 255 ALA A C 1
ATOM 1921 O O . ALA A 1 255 ? 3.634 -9.249 9.798 1.00 95.69 255 ALA A O 1
ATOM 1922 N N . ALA A 1 256 ? 3.690 -7.944 7.976 1.00 95.19 256 ALA A N 1
ATOM 1923 C CA . ALA A 1 256 ? 3.371 -6.708 8.687 1.00 95.19 256 ALA A CA 1
ATOM 1924 C C . ALA A 1 256 ? 1.965 -6.744 9.299 1.00 95.19 256 ALA A C 1
ATOM 1926 O O . ALA A 1 256 ? 1.820 -6.477 10.489 1.00 95.19 256 ALA A O 1
ATOM 1927 N N . LYS A 1 257 ? 0.956 -7.185 8.536 1.00 95.19 257 LYS A N 1
ATOM 1928 C CA . LYS A 1 257 ? -0.404 -7.407 9.052 1.00 95.19 257 LYS A CA 1
ATOM 1929 C C . LYS A 1 257 ? -0.418 -8.405 10.211 1.00 95.19 257 LYS A C 1
ATOM 1931 O O . LYS A 1 257 ? -1.064 -8.160 11.222 1.00 95.19 257 LYS A O 1
ATOM 1936 N N . GLY A 1 258 ? 0.325 -9.506 10.095 1.00 94.81 258 GLY A N 1
ATOM 1937 C CA . GLY A 1 258 ? 0.467 -10.484 11.174 1.00 94.81 258 GLY A CA 1
ATOM 1938 C C . GLY A 1 258 ? 1.080 -9.880 12.440 1.00 94.81 258 GLY A C 1
ATOM 1939 O O . GLY A 1 258 ? 0.556 -10.087 13.532 1.00 94.81 258 GLY A O 1
ATOM 1940 N N . ARG A 1 259 ? 2.149 -9.082 12.308 1.00 95.06 259 ARG A N 1
ATOM 1941 C CA . ARG A 1 259 ? 2.758 -8.368 13.445 1.00 95.06 259 ARG A CA 1
ATOM 1942 C C . ARG A 1 259 ? 1.778 -7.403 14.106 1.00 95.06 259 ARG A C 1
ATOM 1944 O O . ARG A 1 259 ? 1.676 -7.426 15.326 1.00 95.06 259 ARG A O 1
ATOM 1951 N N . HIS A 1 260 ? 1.044 -6.621 13.317 1.00 94.81 260 HIS A N 1
ATOM 1952 C CA . HIS A 1 260 ? 0.040 -5.688 13.829 1.00 94.81 260 HIS A CA 1
ATOM 1953 C C . HIS A 1 260 ? -1.062 -6.412 14.616 1.00 94.81 260 HIS A C 1
ATOM 1955 O O . HIS A 1 260 ? -1.347 -6.063 15.757 1.00 94.81 260 HIS A O 1
ATOM 1961 N N . LYS A 1 261 ? -1.599 -7.511 14.071 1.00 94.94 261 LYS A N 1
ATOM 1962 C CA . LYS A 1 261 ? -2.569 -8.358 14.782 1.00 94.94 261 LYS A CA 1
ATOM 1963 C C . LYS A 1 261 ? -2.013 -8.899 16.099 1.00 94.94 261 LYS A C 1
ATOM 1965 O O . LYS A 1 261 ? -2.688 -8.854 17.123 1.00 94.94 261 LYS A O 1
ATOM 1970 N N . HIS A 1 262 ? -0.775 -9.392 16.100 1.00 95.00 262 HIS A N 1
ATOM 1971 C CA . HIS A 1 262 ? -0.132 -9.865 17.326 1.00 95.00 262 HIS A CA 1
ATOM 1972 C C . HIS A 1 262 ? 0.098 -8.746 18.351 1.00 95.00 262 HIS A C 1
ATOM 1974 O O . HIS A 1 262 ? 0.005 -8.998 19.553 1.00 95.00 262 HIS A O 1
ATOM 1980 N N . GLU A 1 263 ? 0.386 -7.524 17.901 1.00 95.31 263 GLU A N 1
ATOM 1981 C CA . GLU A 1 263 ? 0.479 -6.342 18.760 1.00 95.31 263 GLU A CA 1
ATOM 1982 C C . GLU A 1 263 ? -0.868 -6.031 19.415 1.00 95.31 263 GLU A C 1
ATOM 1984 O O . GLU A 1 263 ? -0.939 -5.967 20.641 1.00 95.31 263 GLU A O 1
ATOM 1989 N N . LEU A 1 264 ? -1.942 -5.948 18.622 1.00 95.94 264 LEU A N 1
ATOM 1990 C CA . LEU A 1 264 ? -3.302 -5.717 19.115 1.00 95.94 264 LEU A CA 1
ATOM 1991 C C . LEU A 1 264 ? -3.727 -6.773 20.139 1.00 95.94 264 LEU A C 1
ATOM 1993 O O . LEU A 1 264 ? -4.240 -6.430 21.205 1.00 95.94 264 LEU A O 1
ATOM 1997 N N . GLU A 1 265 ? -3.471 -8.056 19.864 1.00 96.50 265 GLU A N 1
ATOM 1998 C CA . GLU A 1 265 ? -3.757 -9.133 20.816 1.00 96.50 265 GLU A CA 1
ATOM 1999 C C . GLU A 1 265 ? -2.975 -8.946 22.124 1.00 96.50 265 GLU A C 1
ATOM 2001 O O . GLU A 1 265 ? -3.528 -9.106 23.219 1.00 96.50 265 GLU A O 1
ATOM 2006 N N . ARG A 1 266 ? -1.686 -8.602 22.030 1.00 96.94 266 ARG A N 1
ATOM 2007 C CA . ARG A 1 266 ? -0.833 -8.392 23.202 1.00 96.94 266 ARG A CA 1
ATOM 2008 C C . ARG A 1 266 ? -1.306 -7.202 24.029 1.00 96.94 266 ARG A C 1
ATOM 2010 O O . ARG A 1 266 ? -1.410 -7.323 25.251 1.00 96.94 266 ARG A O 1
ATOM 2017 N N . GLU A 1 267 ? -1.610 -6.079 23.387 1.00 97.38 267 GLU A N 1
ATOM 2018 C CA . GLU A 1 267 ? -2.149 -4.888 24.043 1.00 97.38 267 GLU A CA 1
ATOM 2019 C C . GLU A 1 267 ? -3.489 -5.166 24.716 1.00 97.38 267 GLU A C 1
ATOM 2021 O O . GLU A 1 267 ? -3.695 -4.757 25.861 1.00 97.38 267 GLU A O 1
ATOM 2026 N N . PHE A 1 268 ? -4.370 -5.906 24.044 1.00 97.81 268 PHE A N 1
ATOM 2027 C CA . PHE A 1 268 ? -5.669 -6.294 24.575 1.00 97.81 268 PHE A CA 1
ATOM 2028 C C . PHE A 1 268 ? -5.523 -7.149 25.836 1.00 97.81 268 PHE A C 1
ATOM 2030 O O . PHE A 1 268 ? -6.083 -6.808 26.880 1.00 97.81 268 PHE A O 1
ATOM 2037 N N . ARG A 1 269 ? -4.705 -8.209 25.789 1.00 96.88 269 ARG A N 1
ATOM 2038 C CA . ARG A 1 269 ? -4.438 -9.056 26.964 1.00 96.88 269 ARG A CA 1
ATOM 2039 C C . ARG A 1 269 ? -3.796 -8.261 28.101 1.00 96.88 269 ARG A C 1
ATOM 2041 O O . ARG A 1 269 ? -4.148 -8.466 29.259 1.00 96.88 269 ARG A O 1
ATOM 2048 N N . ALA A 1 270 ? -2.889 -7.334 27.790 1.00 97.69 270 ALA A N 1
ATOM 2049 C CA . ALA A 1 270 ? -2.263 -6.474 28.791 1.00 97.69 270 ALA A CA 1
ATOM 2050 C C . ALA A 1 270 ? -3.257 -5.486 29.427 1.00 97.69 270 ALA A C 1
ATOM 2052 O O . ALA A 1 270 ? -3.186 -5.245 30.630 1.00 97.69 270 ALA A O 1
ATOM 2053 N N . ALA A 1 271 ? -4.183 -4.916 28.649 1.00 97.94 271 ALA A N 1
ATOM 2054 C CA . ALA A 1 271 ? -5.253 -4.062 29.164 1.00 97.94 271 ALA A CA 1
ATOM 2055 C C . ALA A 1 271 ? -6.220 -4.856 30.055 1.00 97.94 271 ALA A C 1
ATOM 2057 O O . ALA A 1 271 ? -6.512 -4.421 31.167 1.00 97.94 271 ALA A O 1
ATOM 2058 N N . ALA A 1 272 ? -6.623 -6.054 29.619 1.00 96.81 272 ALA A N 1
ATOM 2059 C CA . ALA A 1 272 ? -7.474 -6.954 30.392 1.00 96.81 272 ALA A CA 1
ATOM 2060 C C . ALA A 1 272 ? -6.826 -7.368 31.726 1.00 96.81 272 ALA A C 1
ATOM 2062 O O . ALA A 1 272 ? -7.472 -7.309 32.768 1.00 96.81 272 ALA A O 1
ATOM 2063 N N . ALA A 1 273 ? -5.532 -7.711 31.717 1.00 96.81 273 ALA A N 1
ATOM 2064 C CA . ALA A 1 273 ? -4.788 -8.081 32.923 1.00 96.81 273 ALA A CA 1
ATOM 2065 C C . ALA A 1 273 ? -4.629 -6.925 33.927 1.00 96.81 273 ALA A C 1
ATOM 2067 O O . ALA A 1 273 ? -4.509 -7.166 35.124 1.00 96.81 273 ALA A O 1
ATOM 2068 N N . ARG A 1 274 ? -4.628 -5.673 33.451 1.00 97.62 274 ARG A N 1
ATOM 2069 C CA . ARG A 1 274 ? -4.619 -4.465 34.296 1.00 97.62 274 ARG A CA 1
ATOM 2070 C C . ARG A 1 274 ? -6.015 -4.016 34.731 1.00 97.62 274 ARG A C 1
ATOM 2072 O O . ARG A 1 274 ? -6.128 -2.974 35.365 1.00 97.62 274 ARG A O 1
ATOM 2079 N N . GLU A 1 275 ? -7.052 -4.759 34.351 1.00 95.25 275 GLU A N 1
ATOM 2080 C CA . GLU A 1 275 ? -8.461 -4.416 34.578 1.00 95.25 275 GLU A CA 1
ATOM 2081 C C . GLU A 1 275 ? -8.882 -3.061 33.976 1.00 95.25 275 GLU A C 1
ATOM 2083 O O . GLU A 1 275 ? -9.919 -2.499 34.336 1.00 95.25 275 GLU A O 1
ATOM 2088 N N . ASP A 1 276 ? -8.123 -2.562 32.992 1.00 96.94 276 ASP A N 1
ATOM 2089 C CA . ASP A 1 276 ? -8.449 -1.362 32.215 1.00 96.94 276 ASP A CA 1
ATOM 2090 C C . ASP A 1 276 ? -9.534 -1.703 31.185 1.00 96.94 276 ASP A C 1
ATOM 2092 O O . ASP A 1 276 ? -9.296 -1.883 29.986 1.00 96.94 276 ASP A O 1
ATOM 2096 N N . THR A 1 277 ? -10.745 -1.872 31.709 1.00 95.88 277 THR A N 1
ATOM 2097 C CA . THR A 1 277 ? -11.911 -2.364 30.976 1.00 95.88 277 THR A CA 1
ATOM 2098 C C . THR A 1 277 ? -12.295 -1.443 29.806 1.00 95.88 277 THR A C 1
ATOM 2100 O O . THR A 1 277 ? -12.483 -1.963 28.703 1.00 95.88 277 THR A O 1
ATOM 2103 N N . PRO A 1 278 ? -12.324 -0.098 29.951 1.00 93.94 278 PRO A N 1
ATOM 2104 C CA . PRO A 1 278 ? -12.637 0.792 28.832 1.00 93.94 278 PRO A CA 1
ATOM 2105 C C . PRO A 1 278 ? -11.635 0.682 27.676 1.00 93.94 278 PRO A C 1
ATOM 2107 O O . PRO A 1 278 ? -12.033 0.668 26.509 1.00 93.94 278 PRO A O 1
ATOM 2110 N N . ARG A 1 279 ? -10.330 0.576 27.968 1.00 97.00 279 ARG A N 1
ATOM 2111 C CA . ARG A 1 279 ? -9.317 0.381 26.921 1.00 97.00 279 ARG A CA 1
ATOM 2112 C C . ARG A 1 279 ? -9.438 -0.994 26.273 1.00 97.00 279 ARG A C 1
ATOM 2114 O O . ARG A 1 279 ? -9.342 -1.092 25.051 1.00 97.00 279 ARG A O 1
ATOM 2121 N N . ALA A 1 280 ? -9.654 -2.038 27.069 1.00 97.19 280 ALA A N 1
ATOM 2122 C CA . ALA A 1 280 ? -9.810 -3.396 26.563 1.00 97.19 280 ALA A CA 1
ATOM 2123 C C . ALA A 1 280 ? -11.027 -3.524 25.627 1.00 97.19 280 ALA A C 1
ATOM 2125 O O . ALA A 1 280 ? -10.910 -4.163 24.585 1.00 97.19 280 ALA A O 1
ATOM 2126 N N . MET A 1 281 ? -12.148 -2.856 25.930 1.00 96.00 281 MET A N 1
ATOM 2127 C CA . MET A 1 281 ? -13.324 -2.813 25.048 1.00 96.00 281 MET A CA 1
ATOM 2128 C C . MET A 1 281 ? -13.030 -2.128 23.706 1.00 96.00 281 MET A C 1
ATOM 2130 O O . MET A 1 281 ? -13.352 -2.684 22.660 1.00 96.00 281 MET A O 1
ATOM 2134 N N . LYS A 1 282 ? -12.333 -0.983 23.706 1.00 96.38 282 LYS A N 1
ATOM 2135 C CA . LYS A 1 282 ? -11.928 -0.305 22.457 1.00 96.38 282 LYS A CA 1
ATOM 2136 C C . LYS A 1 282 ? -11.004 -1.162 21.590 1.00 96.38 282 LYS A C 1
ATOM 2138 O O . LYS A 1 282 ? -11.137 -1.175 20.370 1.00 96.38 282 LYS A O 1
ATOM 2143 N N . LEU A 1 283 ? -10.063 -1.876 22.212 1.00 97.00 283 LEU A N 1
ATOM 2144 C CA . LEU A 1 283 ? -9.187 -2.813 21.502 1.00 97.00 283 LEU A CA 1
ATOM 2145 C C . LEU A 1 283 ? -9.980 -4.001 20.945 1.00 97.00 283 LEU A C 1
ATOM 2147 O O . LEU A 1 283 ? -9.707 -4.444 19.835 1.00 97.00 283 LEU A O 1
ATOM 2151 N N . LEU A 1 284 ? -10.994 -4.481 21.669 1.00 95.50 284 LEU A N 1
ATOM 2152 C CA . LEU A 1 284 ? -11.856 -5.564 21.204 1.00 95.50 284 LEU A CA 1
ATOM 2153 C C . LEU A 1 284 ? -12.657 -5.173 19.950 1.00 95.50 284 LEU A C 1
ATOM 2155 O O . LEU A 1 284 ? -12.764 -5.981 19.035 1.00 95.50 284 LEU A O 1
ATOM 2159 N N . GLU A 1 285 ? -13.138 -3.930 19.853 1.00 94.56 285 GLU A N 1
ATOM 2160 C CA . GLU A 1 285 ? -13.785 -3.401 18.637 1.00 94.56 285 GLU A CA 1
ATOM 2161 C C . GLU A 1 285 ? -12.834 -3.305 17.431 1.00 94.56 285 GLU A C 1
ATOM 2163 O O . GLU A 1 285 ? -13.254 -3.398 16.275 1.00 94.56 285 GLU A O 1
ATOM 2168 N N . GLN A 1 286 ? -11.546 -3.043 17.666 1.00 95.12 286 GLN A N 1
ATOM 2169 C CA . GLN A 1 286 ? -10.536 -3.065 16.602 1.00 95.12 286 GLN A CA 1
ATOM 2170 C C . GLN A 1 286 ? -10.249 -4.502 16.169 1.00 95.12 286 GLN A C 1
ATOM 2172 O O . GLN A 1 286 ? -10.247 -4.802 14.978 1.00 95.12 286 GLN A O 1
ATOM 2177 N N . ILE A 1 287 ? -10.101 -5.404 17.139 1.00 95.50 287 ILE A N 1
ATOM 2178 C CA . ILE A 1 287 ? -9.874 -6.824 16.892 1.00 95.50 287 ILE A CA 1
ATOM 2179 C C . ILE A 1 287 ? -11.031 -7.446 16.101 1.00 95.50 287 ILE A C 1
ATOM 2181 O O . ILE A 1 287 ? -10.765 -8.137 15.124 1.00 95.50 287 ILE A O 1
ATOM 2185 N N . ASP A 1 288 ? -12.289 -7.169 16.451 1.00 94.00 288 ASP A N 1
ATOM 2186 C CA . ASP A 1 288 ? -13.465 -7.699 15.738 1.00 94.00 288 ASP A CA 1
ATOM 2187 C C . ASP A 1 288 ? -13.468 -7.335 14.241 1.00 94.00 288 ASP A C 1
ATOM 2189 O O . ASP A 1 288 ? -13.868 -8.133 13.396 1.00 94.00 288 ASP A O 1
ATOM 2193 N N . ARG A 1 289 ? -12.942 -6.153 13.892 1.00 93.25 289 ARG A N 1
ATOM 2194 C CA . ARG A 1 289 ? -12.831 -5.702 12.497 1.00 93.25 289 ARG A CA 1
ATOM 2195 C C . ARG A 1 289 ? -11.701 -6.377 11.723 1.00 93.25 289 ARG A C 1
ATOM 2197 O O . ARG A 1 289 ? -11.824 -6.561 10.514 1.00 93.25 289 ARG A O 1
ATOM 2204 N N . GLU A 1 290 ? -10.592 -6.700 12.382 1.00 91.75 290 GLU A N 1
ATOM 2205 C CA . GLU A 1 290 ? -9.366 -7.150 11.708 1.00 91.75 290 GLU A CA 1
ATOM 2206 C C . GLU A 1 290 ? -9.119 -8.660 11.779 1.00 91.75 290 GLU A C 1
ATOM 2208 O O . GLU A 1 290 ? -8.409 -9.230 10.935 1.00 91.75 290 GLU A O 1
ATOM 2213 N N . PHE A 1 291 ? -9.658 -9.323 12.798 1.00 94.25 291 PHE A N 1
ATOM 2214 C CA . PHE A 1 291 ? -9.410 -10.733 13.051 1.00 94.25 291 PHE A CA 1
ATOM 2215 C C . PHE A 1 291 ? -10.401 -11.599 12.282 1.00 94.25 291 PHE A C 1
ATOM 2217 O O . PHE A 1 291 ? -11.581 -11.293 12.134 1.00 94.25 291 PHE A O 1
ATOM 2224 N N . SER A 1 292 ? -9.906 -12.732 11.798 1.00 93.12 292 SER A N 1
ATOM 2225 C CA . SER A 1 292 ? -10.765 -13.792 11.282 1.00 93.12 292 SER A CA 1
ATOM 2226 C C . SER A 1 292 ? -11.422 -14.571 12.425 1.00 93.12 292 SER A C 1
ATOM 2228 O O . SER A 1 292 ? -10.985 -14.520 13.577 1.00 93.12 292 SER A O 1
ATOM 2230 N N . HIS A 1 293 ? -12.453 -15.352 12.094 1.00 90.38 293 HIS A N 1
ATOM 2231 C CA . HIS A 1 293 ? -13.192 -16.150 13.072 1.00 90.38 293 HIS A CA 1
ATOM 2232 C C . HIS A 1 293 ? -12.287 -17.079 13.901 1.00 90.38 293 HIS A C 1
ATOM 2234 O O . HIS A 1 293 ? -12.413 -17.141 15.122 1.00 90.38 293 HIS A O 1
ATOM 2240 N N . GLU A 1 294 ? -11.335 -17.760 13.257 1.00 91.31 294 GLU A N 1
ATOM 2241 C CA . GLU A 1 294 ? -10.402 -18.670 13.934 1.00 91.31 294 GLU A CA 1
ATOM 2242 C C . GLU A 1 294 ? -9.464 -17.936 14.900 1.00 91.31 294 GLU A C 1
ATOM 2244 O O . GLU A 1 294 ? -9.164 -18.431 15.987 1.00 91.31 294 GLU A O 1
ATOM 2249 N N . GLU A 1 295 ? -9.014 -16.736 14.530 1.00 91.00 295 GLU A N 1
ATOM 2250 C CA . GLU A 1 295 ? -8.140 -15.922 15.376 1.00 91.00 295 GLU A CA 1
ATOM 2251 C C . GLU A 1 295 ? -8.899 -15.397 16.605 1.00 91.00 295 GLU A C 1
ATOM 2253 O O . GLU A 1 295 ? -8.345 -15.392 17.706 1.00 91.00 295 GLU A O 1
ATOM 2258 N N . GLY A 1 296 ? -10.176 -15.033 16.437 1.00 89.94 296 GLY A N 1
ATOM 2259 C CA . GLY A 1 296 ? -11.054 -14.580 17.518 1.00 89.94 296 GLY A CA 1
ATOM 2260 C C . GLY A 1 296 ? -11.309 -15.644 18.591 1.00 89.94 296 GLY A C 1
ATOM 2261 O O . GLY A 1 296 ? -11.381 -15.316 19.777 1.00 89.94 296 GLY A O 1
ATOM 2262 N N . LEU A 1 297 ? -11.351 -16.930 18.220 1.00 91.12 297 LEU A N 1
ATOM 2263 C CA . LEU A 1 297 ? -11.507 -18.027 19.187 1.00 91.12 297 LEU A CA 1
ATOM 2264 C C . LEU A 1 297 ? -10.386 -18.046 20.240 1.00 91.12 297 LEU A C 1
ATOM 2266 O O . LEU A 1 297 ? -10.634 -18.389 21.392 1.00 91.12 297 LEU A O 1
ATOM 2270 N N . ARG A 1 298 ? -9.165 -17.617 19.890 1.00 91.44 298 ARG A N 1
ATOM 2271 C CA . ARG A 1 298 ? -8.007 -17.630 20.808 1.00 91.44 298 ARG A CA 1
ATOM 2272 C C . ARG A 1 298 ? -8.089 -16.600 21.934 1.00 91.44 298 ARG A C 1
ATOM 2274 O O . ARG A 1 298 ? -7.416 -16.749 22.958 1.00 91.44 298 ARG A O 1
ATOM 2281 N N . ILE A 1 299 ? -8.876 -15.546 21.742 1.00 94.62 299 ILE A N 1
ATOM 2282 C CA . ILE A 1 299 ? -9.075 -14.477 22.727 1.00 94.62 299 ILE A CA 1
ATOM 2283 C C . ILE A 1 299 ? -10.476 -14.505 23.343 1.00 94.62 299 ILE A C 1
ATOM 2285 O O . ILE A 1 299 ? -10.765 -13.684 24.211 1.00 94.62 299 ILE A O 1
ATOM 2289 N N . GLN A 1 300 ? -11.334 -15.441 22.922 1.00 95.06 300 GLN A N 1
ATOM 2290 C CA . GLN A 1 300 ? -12.754 -15.470 23.266 1.00 95.06 300 GLN A CA 1
ATOM 2291 C C . GLN A 1 300 ? -13.003 -15.469 24.777 1.00 95.06 300 GLN A C 1
ATOM 2293 O O . GLN A 1 300 ? -13.871 -14.736 25.248 1.00 95.06 300 GLN A O 1
ATOM 2298 N N . ASP A 1 301 ? -12.248 -16.260 25.538 1.00 95.88 301 ASP A N 1
ATOM 2299 C CA . ASP A 1 301 ? -12.440 -16.361 26.987 1.00 95.88 301 ASP A CA 1
ATOM 2300 C C . ASP A 1 301 ? -12.103 -15.043 27.695 1.00 95.88 301 ASP A C 1
ATOM 2302 O O . ASP A 1 301 ? -12.887 -14.557 28.510 1.00 95.88 301 ASP A O 1
ATOM 2306 N N . VAL A 1 302 ? -10.990 -14.411 27.306 1.00 96.06 302 VAL A N 1
ATOM 2307 C CA . VAL A 1 302 ? -10.568 -13.105 27.839 1.00 96.06 302 VAL A CA 1
ATOM 2308 C C . VAL A 1 302 ? -11.558 -12.014 27.427 1.00 96.06 302 VAL A C 1
ATOM 2310 O O . VAL A 1 302 ? -11.948 -11.186 28.244 1.00 96.06 302 VAL A O 1
ATOM 2313 N N . ALA A 1 303 ? -12.023 -12.034 26.176 1.00 96.12 303 ALA A N 1
ATOM 2314 C CA . ALA A 1 303 ? -13.038 -11.110 25.680 1.00 96.12 303 ALA A CA 1
ATOM 2315 C C . ALA A 1 303 ? -14.360 -11.250 26.441 1.00 96.12 303 ALA A C 1
ATOM 2317 O O . ALA A 1 303 ? -14.941 -10.246 26.847 1.00 96.12 303 ALA A O 1
ATOM 2318 N N . ARG A 1 304 ? -14.813 -12.481 26.704 1.00 96.06 304 ARG A N 1
ATOM 2319 C CA . ARG A 1 304 ? -16.024 -12.738 27.492 1.00 96.06 304 ARG A CA 1
ATOM 2320 C C . ARG A 1 304 ? -15.884 -12.213 28.920 1.00 96.06 304 ARG A C 1
ATOM 2322 O O . ARG A 1 304 ? -16.849 -11.655 29.441 1.00 96.06 304 ARG A O 1
ATOM 2329 N N . GLU A 1 305 ? -14.715 -12.367 29.539 1.00 96.25 305 GLU A N 1
ATOM 2330 C CA . GLU A 1 305 ? -14.441 -11.811 30.867 1.00 96.25 305 GLU A CA 1
ATOM 2331 C C . GLU A 1 305 ? -14.503 -10.278 30.861 1.00 96.25 305 GLU A C 1
ATOM 2333 O O . GLU A 1 305 ? -15.228 -9.698 31.666 1.00 96.25 305 GLU A O 1
ATOM 2338 N N . VAL A 1 306 ? -13.808 -9.624 29.925 1.00 97.00 306 VAL A N 1
ATOM 2339 C CA . VAL A 1 306 ? -13.782 -8.155 29.789 1.00 97.00 306 VAL A CA 1
ATOM 2340 C C . VAL A 1 306 ? -15.184 -7.603 29.530 1.00 97.00 306 VAL A C 1
ATOM 2342 O O . VAL A 1 306 ? -15.600 -6.660 30.199 1.00 97.00 306 VAL A O 1
ATOM 2345 N N . ILE A 1 307 ? -15.945 -8.222 28.622 1.00 96.00 307 ILE A N 1
ATOM 2346 C CA . ILE A 1 307 ? -17.344 -7.866 28.350 1.00 96.00 307 ILE A CA 1
ATOM 2347 C C . ILE A 1 307 ? -18.196 -8.022 29.617 1.00 96.00 307 ILE A C 1
ATOM 2349 O O . ILE A 1 307 ? -19.008 -7.153 29.936 1.00 96.00 307 ILE A O 1
ATOM 2353 N N . GLY A 1 308 ? -18.009 -9.119 30.356 1.00 96.12 308 GLY A N 1
ATOM 2354 C CA . GLY A 1 308 ? -18.694 -9.358 31.624 1.00 96.12 308 GLY A CA 1
ATOM 2355 C C . GLY A 1 308 ? -18.395 -8.275 32.661 1.00 96.12 308 GLY A C 1
ATOM 2356 O O . GLY A 1 308 ? -19.331 -7.753 33.268 1.00 96.12 308 GLY A O 1
ATOM 2357 N N . LYS A 1 309 ? -17.117 -7.903 32.814 1.00 96.00 309 LYS A N 1
ATOM 2358 C CA . LYS A 1 309 ? -16.668 -6.822 33.702 1.00 96.00 309 LYS A CA 1
ATOM 2359 C C . LYS A 1 309 ? -17.225 -5.466 33.270 1.00 96.00 309 LYS A C 1
ATOM 2361 O O . LYS A 1 309 ? -17.751 -4.752 34.111 1.00 96.00 309 LYS A O 1
ATOM 2366 N N . GLN A 1 310 ? -17.192 -5.126 31.978 1.00 96.12 310 GLN A N 1
ATOM 2367 C CA . GLN A 1 310 ? -17.743 -3.857 31.483 1.00 96.12 310 GLN A CA 1
ATOM 2368 C C . GLN A 1 310 ? -19.236 -3.750 31.770 1.00 96.12 310 GLN A C 1
ATOM 2370 O O . GLN A 1 310 ? -19.711 -2.718 32.239 1.00 96.12 310 GLN A O 1
ATOM 2375 N N . ARG A 1 311 ? -19.970 -4.834 31.519 1.00 96.31 311 ARG A N 1
ATOM 2376 C CA . ARG A 1 311 ? -21.401 -4.898 31.795 1.00 96.31 311 ARG A CA 1
ATOM 2377 C C . ARG A 1 311 ? -21.695 -4.666 33.278 1.00 96.31 311 ARG A C 1
ATOM 2379 O O . ARG A 1 311 ? -22.597 -3.899 33.595 1.00 96.31 311 ARG A O 1
ATOM 2386 N N . GLU A 1 312 ? -20.937 -5.301 34.170 1.00 96.06 312 GLU A N 1
ATOM 2387 C CA . GLU A 1 312 ? -21.094 -5.110 35.616 1.00 96.06 312 GLU A CA 1
ATOM 2388 C C . GLU A 1 312 ? -20.696 -3.695 36.058 1.00 96.06 312 GLU A C 1
ATOM 2390 O O . GLU A 1 312 ? -21.406 -3.072 36.841 1.00 96.06 312 GLU A O 1
ATOM 2395 N N . ASN A 1 313 ? -19.623 -3.132 35.497 1.00 95.62 313 ASN A N 1
ATOM 2396 C CA . ASN A 1 313 ? -19.203 -1.761 35.782 1.00 95.62 313 ASN A CA 1
ATOM 2397 C C . ASN A 1 313 ? -20.288 -0.743 35.404 1.00 95.62 313 ASN A C 1
ATOM 2399 O O . ASN A 1 313 ? -20.587 0.148 36.197 1.00 95.62 313 ASN A O 1
ATOM 2403 N N . LEU A 1 314 ? -20.903 -0.883 34.223 1.00 96.44 314 LEU A N 1
ATOM 2404 C CA . LEU A 1 314 ? -22.021 -0.030 33.808 1.00 96.44 314 LEU A CA 1
ATOM 2405 C C . LEU A 1 314 ? -23.246 -0.227 34.703 1.00 96.44 314 LEU A C 1
ATOM 2407 O O . LEU A 1 314 ? -23.919 0.744 35.042 1.00 96.44 314 LEU A O 1
ATOM 2411 N N . ARG A 1 315 ? -23.519 -1.466 35.129 1.00 96.06 315 ARG A N 1
ATOM 2412 C CA . ARG A 1 315 ? -24.600 -1.758 36.074 1.00 96.06 315 ARG A CA 1
ATOM 2413 C C . ARG A 1 315 ? -24.422 -0.999 37.382 1.00 96.06 315 ARG A C 1
ATOM 2415 O O . ARG A 1 315 ? -25.345 -0.319 37.819 1.00 96.06 315 ARG A O 1
ATOM 2422 N N . VAL A 1 316 ? -23.241 -1.108 37.989 1.00 97.25 316 VAL A N 1
ATOM 2423 C CA . VAL A 1 316 ? -22.921 -0.443 39.256 1.00 97.25 316 VAL A CA 1
ATOM 2424 C C . VAL A 1 316 ? -23.012 1.073 39.095 1.00 97.25 316 VAL A C 1
ATOM 2426 O O . VAL A 1 316 ? -23.628 1.727 39.930 1.00 97.25 316 VAL A O 1
ATOM 2429 N N . GLN A 1 317 ? -22.487 1.633 37.999 1.00 96.31 317 GLN A N 1
ATOM 2430 C CA . GLN A 1 317 ? -22.605 3.068 37.701 1.00 96.31 317 GLN A CA 1
ATOM 2431 C C . GLN A 1 317 ? -24.066 3.516 37.593 1.00 96.31 317 GLN A C 1
ATOM 2433 O O . GLN A 1 317 ? -24.442 4.533 38.170 1.00 96.31 317 GLN A O 1
ATOM 2438 N N . PHE A 1 318 ? -24.905 2.740 36.905 1.00 97.50 318 PHE A N 1
ATOM 2439 C CA . PHE A 1 318 ? -26.331 3.025 36.799 1.00 97.50 318 PHE A CA 1
ATOM 2440 C C . PHE A 1 318 ? -27.027 2.964 38.166 1.00 97.50 318 PHE A C 1
ATOM 2442 O O . PHE A 1 318 ? -27.768 3.880 38.520 1.00 97.50 318 PHE A O 1
ATOM 2449 N N . GLU A 1 319 ? -26.783 1.915 38.956 1.00 97.00 319 GLU A N 1
ATOM 2450 C CA . GLU A 1 319 ? -27.378 1.755 40.288 1.00 97.00 319 GLU A CA 1
ATOM 2451 C C . GLU A 1 319 ? -26.943 2.873 41.250 1.00 97.00 319 GLU A C 1
ATOM 2453 O O . GLU A 1 319 ? -27.792 3.424 41.954 1.00 97.00 319 GLU A O 1
ATOM 2458 N N . MET A 1 320 ? -25.664 3.266 41.230 1.00 97.31 320 MET A N 1
ATOM 2459 C CA . MET A 1 320 ? -25.145 4.398 42.006 1.00 97.31 320 MET A CA 1
ATOM 2460 C C . MET A 1 320 ? -25.786 5.722 41.578 1.00 97.31 320 MET A C 1
ATOM 2462 O O . MET A 1 320 ? -26.318 6.435 42.422 1.00 97.31 320 MET A O 1
ATOM 2466 N N . ALA A 1 321 ? -25.837 6.018 40.276 1.00 96.94 321 ALA A N 1
ATOM 2467 C CA . ALA A 1 321 ? -26.446 7.250 39.770 1.00 96.94 321 ALA A CA 1
ATOM 2468 C C . ALA A 1 321 ? -27.944 7.351 40.119 1.00 96.94 321 ALA A C 1
ATOM 2470 O O . ALA A 1 321 ? -28.451 8.429 40.432 1.00 96.94 321 ALA A O 1
ATOM 2471 N N . VAL A 1 322 ? -28.668 6.226 40.100 1.00 96.06 322 VAL A N 1
ATOM 2472 C CA . VAL A 1 322 ? -30.074 6.164 40.529 1.00 96.06 322 VAL A CA 1
ATOM 2473 C C . VAL A 1 322 ? -30.208 6.378 42.037 1.00 96.06 322 VAL A C 1
ATOM 2475 O O . VAL A 1 322 ? -31.125 7.080 42.469 1.00 96.06 322 VAL A O 1
ATOM 2478 N N . HIS A 1 323 ? -29.325 5.776 42.835 1.00 96.88 323 HIS A N 1
ATOM 2479 C CA . HIS A 1 323 ? -29.312 5.933 44.288 1.00 96.88 323 HIS A CA 1
ATOM 2480 C C . HIS A 1 323 ? -29.026 7.386 44.698 1.00 96.88 323 HIS A C 1
ATOM 2482 O O . HIS A 1 323 ? -29.747 7.946 45.525 1.00 96.88 323 HIS A O 1
ATOM 2488 N N . ASP A 1 324 ? -28.042 8.013 44.055 1.00 96.94 324 ASP A N 1
ATOM 2489 C CA . ASP A 1 324 ? -27.585 9.377 44.340 1.00 96.94 324 ASP A CA 1
ATOM 2490 C C . ASP A 1 324 ? -28.480 10.454 43.695 1.00 96.94 324 ASP A C 1
ATOM 2492 O O . ASP A 1 324 ? -28.248 11.651 43.858 1.00 96.94 324 ASP A O 1
ATOM 2496 N N . GLN A 1 325 ? -29.558 10.035 43.019 1.00 95.69 325 GLN A N 1
ATOM 2497 C CA . GLN A 1 325 ? -30.544 10.892 42.348 1.00 95.69 325 GLN A CA 1
ATOM 2498 C C . GLN A 1 325 ? -29.959 11.740 41.207 1.00 95.69 325 GLN A C 1
ATOM 2500 O O . GLN A 1 325 ? -30.534 12.755 40.809 1.00 95.69 325 GLN A O 1
ATOM 2505 N N . GLU A 1 326 ? -28.846 11.304 40.622 1.00 95.12 326 GLU A N 1
ATOM 2506 C CA . GLU A 1 326 ? -28.230 11.921 39.450 1.00 95.12 326 GLU A CA 1
ATOM 2507 C C . GLU A 1 326 ? -28.929 11.450 38.164 1.00 95.12 326 GLU A C 1
ATOM 2509 O O . GLU A 1 326 ? -28.366 10.728 37.336 1.00 95.12 326 GLU A O 1
ATOM 2514 N N . TRP A 1 327 ? -30.192 11.849 37.973 1.00 95.12 327 TRP A N 1
ATOM 2515 C CA . TRP A 1 327 ? -31.043 11.297 36.907 1.00 95.12 327 TRP A CA 1
ATOM 2516 C C . TRP A 1 327 ? -30.464 11.480 35.499 1.00 95.12 327 TRP A C 1
ATOM 2518 O O . TRP A 1 327 ? -30.617 10.596 34.662 1.00 95.12 327 TRP A O 1
ATOM 2528 N N . GLY A 1 328 ? -29.776 12.594 35.225 1.00 94.19 328 GLY A N 1
ATOM 2529 C CA . GLY A 1 328 ? -29.131 12.828 33.927 1.00 94.19 328 GLY A CA 1
ATOM 2530 C C . GLY A 1 328 ? -28.002 11.835 33.630 1.00 94.19 328 GLY A C 1
ATOM 2531 O O . GLY A 1 328 ? -27.920 11.291 32.526 1.00 94.19 328 GLY A O 1
ATOM 2532 N N . HIS A 1 329 ? -27.163 11.551 34.628 1.00 95.44 329 HIS A N 1
ATOM 2533 C CA . HIS A 1 329 ? -26.096 10.564 34.497 1.00 95.44 329 HIS A CA 1
ATOM 2534 C C . HIS A 1 329 ? -26.669 9.145 34.374 1.00 95.44 329 HIS A C 1
ATOM 2536 O O . HIS A 1 329 ? -26.291 8.416 33.459 1.00 95.44 329 HIS A O 1
ATOM 2542 N N . ALA A 1 330 ? -27.668 8.800 35.196 1.00 96.75 330 ALA A N 1
ATOM 2543 C CA . ALA A 1 330 ? -28.367 7.516 35.121 1.00 96.75 330 ALA A CA 1
ATOM 2544 C C . ALA A 1 330 ? -29.005 7.268 33.741 1.00 96.75 330 ALA A C 1
ATOM 2546 O O . ALA A 1 330 ? -28.917 6.160 33.215 1.00 96.75 330 ALA A O 1
ATOM 2547 N N . LEU A 1 331 ? -29.609 8.290 33.121 1.00 96.31 331 LEU A N 1
ATOM 2548 C CA . LEU A 1 331 ? -30.138 8.190 31.755 1.00 96.31 331 LEU A CA 1
ATOM 2549 C C . LEU A 1 331 ? -29.033 7.896 30.737 1.00 96.31 331 LEU A C 1
ATOM 2551 O O . LEU A 1 331 ? -29.202 7.019 29.897 1.00 96.31 331 LEU A O 1
ATOM 2555 N N . THR A 1 332 ? -27.895 8.584 30.848 1.00 96.69 332 THR A N 1
ATOM 2556 C CA . THR A 1 332 ? -26.770 8.433 29.912 1.00 96.69 332 THR A CA 1
ATOM 2557 C C . THR A 1 332 ? -26.185 7.020 29.988 1.00 96.69 332 THR A C 1
ATOM 2559 O O . THR A 1 332 ? -26.055 6.347 28.967 1.00 96.69 332 THR A O 1
ATOM 2562 N N . VAL A 1 333 ? -25.906 6.535 31.204 1.00 97.00 333 VAL A N 1
ATOM 2563 C CA . VAL A 1 333 ? -25.388 5.175 31.438 1.00 97.00 333 VAL A CA 1
ATOM 2564 C C . VAL A 1 333 ? -26.424 4.118 31.043 1.00 97.00 333 VAL A C 1
ATOM 2566 O O . VAL A 1 333 ? -26.079 3.086 30.471 1.00 97.00 333 VAL A O 1
ATOM 2569 N N . GLY A 1 334 ? -27.711 4.367 31.301 1.00 96.38 334 GLY A N 1
ATOM 2570 C CA . GLY A 1 334 ? -28.782 3.452 30.914 1.00 96.38 334 GLY A CA 1
ATOM 2571 C C . GLY A 1 334 ? -28.940 3.314 29.395 1.00 96.38 334 GLY A C 1
ATOM 2572 O O . GLY A 1 334 ? -29.140 2.210 28.888 1.00 96.38 334 GLY A O 1
ATOM 2573 N N . GLU A 1 335 ? -28.805 4.412 28.650 1.00 96.69 335 GLU A N 1
ATOM 2574 C CA . GLU A 1 335 ? -28.809 4.390 27.183 1.00 96.69 335 GLU A CA 1
ATOM 2575 C C . GLU A 1 335 ? -27.570 3.677 26.619 1.00 96.69 335 GLU A C 1
ATOM 2577 O O . GLU A 1 335 ? -27.697 2.895 25.673 1.00 96.69 335 GLU A O 1
ATOM 2582 N N . GLU A 1 336 ? -26.400 3.859 27.237 1.00 96.06 336 GLU A N 1
ATOM 2583 C CA . GLU A 1 336 ? -25.174 3.120 26.906 1.00 96.06 336 GLU A CA 1
ATOM 2584 C C . GLU A 1 336 ? -25.337 1.607 27.122 1.00 96.06 336 GLU A C 1
ATOM 2586 O O . GLU A 1 336 ? -25.047 0.825 26.218 1.00 96.06 336 GLU A O 1
ATOM 2591 N N . ILE A 1 337 ? -25.909 1.183 28.256 1.00 96.19 337 ILE A N 1
ATOM 2592 C CA . ILE A 1 337 ? -26.228 -0.229 28.533 1.00 96.19 337 ILE A CA 1
ATOM 2593 C C . ILE A 1 337 ? -27.099 -0.837 27.429 1.00 96.19 337 ILE A C 1
ATOM 2595 O O . ILE A 1 337 ? -26.840 -1.951 26.974 1.00 96.19 337 ILE A O 1
ATOM 2599 N N . ILE A 1 338 ? -28.147 -0.131 27.004 1.00 96.62 338 ILE A N 1
ATOM 2600 C CA . ILE A 1 338 ? -29.079 -0.637 25.990 1.00 96.62 338 ILE A CA 1
ATOM 2601 C C . ILE A 1 338 ? -28.404 -0.736 24.625 1.00 96.62 338 ILE A C 1
ATOM 2603 O O . ILE A 1 338 ? -28.672 -1.685 23.886 1.00 96.62 338 ILE A O 1
ATOM 2607 N N . ARG A 1 339 ? -27.558 0.240 24.287 1.00 95.81 339 ARG A N 1
ATOM 2608 C CA . ARG A 1 339 ? -26.827 0.272 23.021 1.00 95.81 339 ARG A CA 1
ATOM 2609 C C . ARG A 1 339 ? -25.802 -0.856 22.945 1.00 95.81 339 ARG A C 1
ATOM 2611 O O . ARG A 1 339 ? -25.769 -1.570 21.947 1.00 95.81 339 ARG A O 1
ATOM 2618 N N . ASP A 1 340 ? -25.006 -1.025 23.995 1.00 93.06 340 ASP A N 1
ATOM 2619 C CA . ASP A 1 340 ? -23.854 -1.928 23.985 1.00 93.06 340 ASP A CA 1
ATOM 2620 C C . ASP A 1 340 ? -24.261 -3.372 24.342 1.00 93.06 340 ASP A C 1
ATOM 2622 O O . ASP A 1 340 ? -23.643 -4.336 23.887 1.00 93.06 340 ASP A O 1
ATOM 2626 N N . PHE A 1 341 ? -25.350 -3.551 25.106 1.00 95.44 341 PHE A N 1
ATOM 2627 C CA . PHE A 1 341 ? -25.836 -4.853 25.585 1.00 95.44 341 PHE A CA 1
ATOM 2628 C C . PHE A 1 341 ? -27.345 -5.084 25.352 1.00 95.44 341 PHE A C 1
ATOM 2630 O O . PHE A 1 341 ? -28.061 -5.465 26.289 1.00 95.44 341 PHE A O 1
ATOM 2637 N N . PRO A 1 342 ? -27.853 -4.959 24.109 1.00 94.75 342 PRO A N 1
ATOM 2638 C CA . PRO A 1 342 ? -29.290 -4.871 23.816 1.00 94.75 342 PRO A CA 1
ATOM 2639 C C . PRO A 1 342 ? -30.112 -6.113 24.187 1.00 94.75 342 PRO A C 1
ATOM 2641 O O . PRO A 1 342 ? -31.313 -5.986 24.423 1.00 94.75 342 PRO A O 1
ATOM 2644 N N . ASN A 1 343 ? -29.475 -7.287 24.237 1.00 94.56 343 ASN A N 1
ATOM 2645 C CA . ASN A 1 343 ? -30.111 -8.594 24.455 1.00 94.56 343 ASN A CA 1
ATOM 2646 C C . ASN A 1 343 ? -29.873 -9.146 25.870 1.00 94.56 343 ASN A C 1
ATOM 2648 O O . ASN A 1 343 ? -29.882 -10.360 26.086 1.00 94.56 343 ASN A O 1
ATOM 2652 N N . THR A 1 344 ? -29.567 -8.279 26.833 1.00 95.25 344 THR A N 1
ATOM 2653 C CA . THR A 1 344 ? -29.338 -8.689 28.221 1.00 95.25 344 THR A CA 1
ATOM 2654 C C . THR A 1 344 ? -30.545 -8.359 29.088 1.00 95.25 344 THR A C 1
ATOM 2656 O O . THR A 1 344 ? -31.168 -7.321 28.904 1.00 95.25 344 THR A O 1
ATOM 2659 N N . LYS A 1 345 ? -30.828 -9.199 30.097 1.00 94.38 345 LYS A N 1
ATOM 2660 C CA . LYS A 1 345 ? -31.888 -8.923 31.089 1.00 94.38 345 LYS A CA 1
ATOM 2661 C C . LYS A 1 345 ? -31.725 -7.552 31.750 1.00 94.38 345 LYS A C 1
ATOM 2663 O O . LYS A 1 345 ? -32.700 -6.869 32.012 1.00 94.38 345 LYS A O 1
ATOM 2668 N N . MET A 1 346 ? -30.478 -7.145 31.975 1.00 93.81 346 MET A N 1
ATOM 2669 C CA . MET A 1 346 ? -30.145 -5.830 32.512 1.00 93.81 346 MET A CA 1
ATOM 2670 C C . MET A 1 346 ? -30.627 -4.697 31.600 1.00 93.81 346 MET A C 1
ATOM 2672 O O . MET A 1 346 ? -31.166 -3.718 32.097 1.00 93.81 346 MET A O 1
ATOM 2676 N N . ALA A 1 347 ? -30.472 -4.822 30.279 1.00 95.38 347 ALA A N 1
ATOM 2677 C CA . ALA A 1 347 ? -30.987 -3.824 29.348 1.00 95.38 347 ALA A CA 1
ATOM 2678 C C . ALA A 1 347 ? -32.520 -3.753 29.369 1.00 95.38 347 ALA A C 1
ATOM 2680 O O . ALA A 1 347 ? -33.061 -2.656 29.276 1.00 95.38 347 ALA A O 1
ATOM 2681 N N . ASP A 1 348 ? -33.216 -4.880 29.544 1.00 95.69 348 ASP A N 1
ATOM 2682 C CA . ASP A 1 348 ? -34.677 -4.895 29.707 1.00 95.69 348 ASP A CA 1
ATOM 2683 C C . ASP A 1 348 ? -35.102 -4.176 30.998 1.00 95.69 348 ASP A C 1
ATOM 2685 O O . ASP A 1 348 ? -35.923 -3.264 30.960 1.00 95.69 348 ASP A O 1
ATOM 2689 N N . GLU A 1 349 ? -34.457 -4.488 32.126 1.00 95.00 349 GLU A N 1
ATOM 2690 C CA . GLU A 1 349 ? -34.711 -3.817 33.409 1.00 95.00 349 GLU A CA 1
ATOM 2691 C C . GLU A 1 349 ? -34.416 -2.307 33.355 1.00 95.00 349 GLU A C 1
ATOM 2693 O O . GLU A 1 349 ? -35.119 -1.502 33.970 1.00 95.00 349 GLU A O 1
ATOM 2698 N N . VAL A 1 350 ? -33.371 -1.906 32.627 1.00 95.31 350 VAL A N 1
ATOM 2699 C CA . VAL A 1 350 ? -33.019 -0.496 32.427 1.00 95.31 350 VAL A CA 1
ATOM 2700 C C . VAL A 1 350 ? -34.043 0.197 31.529 1.00 95.31 350 VAL A C 1
ATOM 2702 O O . VAL A 1 350 ? -34.459 1.302 31.872 1.00 95.31 350 VAL A O 1
ATOM 2705 N N . ARG A 1 351 ? -34.510 -0.434 30.438 1.00 95.44 351 ARG A N 1
ATOM 2706 C CA . ARG A 1 351 ? -35.573 0.114 29.568 1.00 95.44 351 ARG A CA 1
ATOM 2707 C C . ARG A 1 351 ? -36.822 0.463 30.370 1.00 95.44 351 ARG A C 1
ATOM 2709 O O . ARG A 1 351 ? -37.301 1.589 30.254 1.00 95.44 351 ARG A O 1
ATOM 2716 N N . ASP A 1 352 ? -37.267 -0.447 31.233 1.00 95.12 352 ASP A N 1
ATOM 2717 C CA . ASP A 1 352 ? -38.444 -0.243 32.085 1.00 95.12 352 ASP A CA 1
ATOM 2718 C C . ASP A 1 352 ? -38.264 0.944 33.049 1.00 95.12 352 ASP A C 1
ATOM 2720 O O . ASP A 1 352 ? -39.208 1.671 33.361 1.00 95.12 352 ASP A O 1
ATOM 2724 N N . ARG A 1 353 ? -37.034 1.181 33.524 1.00 93.81 353 ARG A N 1
ATOM 2725 C CA . ARG A 1 353 ? -36.721 2.289 34.441 1.00 93.81 353 ARG A CA 1
ATOM 2726 C C . ARG A 1 353 ? -36.480 3.620 33.729 1.00 93.81 353 ARG A C 1
ATOM 2728 O O . ARG A 1 353 ? -36.698 4.663 34.344 1.00 93.81 353 ARG A O 1
ATOM 2735 N N . LEU A 1 354 ? -36.041 3.620 32.468 1.00 92.31 354 LEU A N 1
ATOM 2736 C CA . LEU A 1 354 ? -35.702 4.846 31.735 1.00 92.31 354 LEU A CA 1
ATOM 2737 C C . LEU A 1 354 ? -36.898 5.789 31.572 1.00 92.31 354 LEU A C 1
ATOM 2739 O O . LEU A 1 354 ? -36.710 7.001 31.644 1.00 92.31 354 LEU A O 1
ATOM 2743 N N . GLU A 1 355 ? -38.117 5.272 31.392 1.00 90.50 355 GLU A N 1
ATOM 2744 C CA . GLU A 1 355 ? -39.321 6.114 31.292 1.00 90.50 355 GLU A CA 1
ATOM 2745 C C . GLU A 1 355 ? -39.530 6.947 32.564 1.00 90.50 355 GLU A C 1
ATOM 2747 O O . GLU A 1 355 ? -39.661 8.171 32.499 1.00 90.50 355 GLU A O 1
ATOM 2752 N N . LEU A 1 356 ? -39.435 6.302 33.730 1.00 91.44 356 LEU A N 1
ATOM 2753 C CA . LEU A 1 356 ? -39.542 6.959 35.035 1.00 91.44 356 LEU A CA 1
ATOM 2754 C C . LEU A 1 356 ? -38.394 7.949 35.282 1.00 91.44 356 LEU A C 1
ATOM 2756 O O . LEU A 1 356 ? -38.593 9.006 35.881 1.00 91.44 356 LEU A O 1
ATOM 2760 N N . LEU A 1 357 ? -37.180 7.620 34.834 1.00 91.00 357 LEU A N 1
ATOM 2761 C CA . LEU A 1 357 ? -36.012 8.492 34.981 1.00 91.00 357 LEU A CA 1
ATOM 2762 C C . LEU A 1 357 ? -36.104 9.743 34.095 1.00 91.00 357 LEU A C 1
ATOM 2764 O O . LEU A 1 357 ? -35.695 10.815 34.538 1.00 91.00 357 LEU A O 1
ATOM 2768 N N . ARG A 1 358 ? -36.677 9.639 32.887 1.00 92.31 358 ARG A N 1
ATOM 2769 C CA . ARG A 1 358 ? -36.912 10.790 31.994 1.00 92.31 358 ARG A CA 1
ATOM 2770 C C . ARG A 1 358 ? -37.918 11.775 32.581 1.00 92.31 358 ARG A C 1
ATOM 2772 O O . ARG A 1 358 ? -37.702 12.981 32.509 1.00 92.31 358 ARG A O 1
ATOM 2779 N N . GLU A 1 359 ? -38.986 11.280 33.201 1.00 90.38 359 GLU A N 1
ATOM 2780 C CA . GLU A 1 359 ? -39.961 12.141 33.880 1.00 90.38 359 GLU A CA 1
ATOM 2781 C C . GLU A 1 359 ? -39.322 12.880 35.070 1.00 90.38 359 GLU A C 1
ATOM 2783 O O . GLU A 1 359 ? -39.496 14.089 35.242 1.00 90.38 359 GLU A O 1
ATOM 2788 N N . ARG A 1 360 ? -38.504 12.174 35.864 1.00 87.62 360 ARG A N 1
ATOM 2789 C CA . ARG A 1 360 ? -37.797 12.756 37.016 1.00 87.62 360 ARG A CA 1
ATOM 2790 C C . ARG A 1 360 ? -36.720 13.762 36.622 1.00 87.62 360 ARG A C 1
ATOM 2792 O O . ARG A 1 360 ? -36.605 14.795 37.280 1.00 87.62 360 ARG A O 1
ATOM 2799 N N . SER A 1 361 ? -35.953 13.501 35.562 1.00 87.94 361 SER A N 1
ATOM 2800 C CA . SER A 1 361 ? -34.933 14.438 35.080 1.00 87.94 361 SER A CA 1
ATOM 2801 C C . SER A 1 361 ? -35.561 15.728 34.545 1.00 87.94 361 SER A C 1
ATOM 2803 O O . SER A 1 361 ? -35.086 16.814 34.876 1.00 87.94 361 SER A O 1
ATOM 2805 N N . ALA A 1 362 ? -36.681 15.631 33.818 1.00 87.81 362 ALA A N 1
ATOM 2806 C CA . ALA A 1 362 ? -37.451 16.789 33.366 1.00 87.81 362 ALA A CA 1
ATOM 2807 C C . ALA A 1 362 ? -37.989 17.617 34.547 1.00 87.81 362 ALA A C 1
ATOM 2809 O O . ALA A 1 362 ? -37.914 18.845 34.533 1.00 87.81 362 ALA A O 1
ATOM 2810 N N . GLY A 1 363 ? -38.465 16.952 35.607 1.00 83.94 363 GLY A N 1
ATOM 2811 C CA . GLY A 1 363 ? -38.901 17.608 36.842 1.00 83.94 363 GLY A CA 1
ATOM 2812 C C . GLY A 1 363 ? -37.774 18.290 37.629 1.00 83.94 363 GLY A C 1
ATOM 2813 O O . GLY A 1 363 ? -38.030 19.284 38.307 1.00 83.94 363 GLY A O 1
ATOM 2814 N N . GLN A 1 364 ? -36.537 17.789 37.542 1.00 82.50 364 GLN A N 1
ATOM 2815 C CA . GLN A 1 364 ? -35.363 18.408 38.168 1.00 82.50 364 GLN A CA 1
ATOM 2816 C C . GLN A 1 364 ? -34.818 19.584 37.351 1.00 82.50 364 GLN A C 1
ATOM 2818 O O . GLN A 1 364 ? -34.388 20.561 37.945 1.00 82.50 364 GLN A O 1
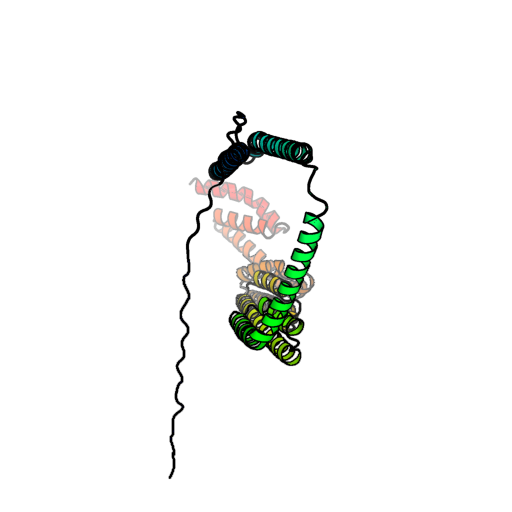ATOM 2823 N N . ALA A 1 365 ? -34.874 19.524 36.017 1.00 76.38 365 ALA A N 1
ATOM 2824 C CA . ALA A 1 365 ? -34.462 20.626 35.142 1.00 76.38 365 ALA A CA 1
ATOM 2825 C C . ALA A 1 365 ? -35.424 21.831 35.176 1.00 76.38 365 ALA A C 1
ATOM 2827 O O . ALA A 1 365 ? -35.048 22.933 34.787 1.00 76.38 365 ALA A O 1
ATOM 2828 N N . ALA A 1 366 ? -36.671 21.616 35.609 1.00 73.38 366 ALA A N 1
ATOM 2829 C CA . ALA A 1 366 ? -37.691 22.656 35.750 1.00 73.38 366 ALA A CA 1
ATOM 2830 C C . ALA A 1 366 ? -37.681 23.368 37.120 1.00 73.38 366 ALA A C 1
ATOM 2832 O O . ALA A 1 366 ? -38.444 24.318 37.311 1.00 73.38 366 ALA A O 1
ATOM 2833 N N . ARG A 1 367 ? -36.866 22.898 38.071 1.00 65.38 367 ARG A N 1
ATOM 2834 C CA . ARG A 1 367 ? -36.619 23.547 39.367 1.00 65.38 367 ARG A CA 1
ATOM 2835 C C . ARG A 1 367 ? -35.333 24.349 39.303 1.00 65.38 367 ARG A C 1
ATOM 2837 O O . ARG A 1 367 ? -35.312 25.415 39.955 1.00 65.38 367 ARG A O 1
#

Solvent-accessible surface area (backbone atoms only — not comparable to full-atom values): 21364 Å² total; per-residue (Å²): 135,87,78,86,84,82,90,88,83,90,87,81,87,86,89,81,89,85,82,84,85,87,84,82,91,81,91,78,88,81,81,89,80,88,79,92,65,101,60,86,55,71,67,57,56,51,50,53,52,49,51,53,50,54,53,50,51,52,52,53,51,52,52,52,53,52,48,54,60,48,56,76,71,53,88,77,62,93,84,66,54,68,64,58,51,52,64,63,47,52,63,57,56,52,51,54,54,53,52,50,53,52,49,55,55,50,52,53,52,48,60,64,65,68,63,77,78,81,86,76,63,78,66,55,56,54,52,50,50,51,49,50,49,53,50,49,52,51,49,54,52,48,52,53,50,47,51,64,73,44,41,69,56,56,54,47,52,49,52,55,48,35,52,52,25,52,74,70,66,37,54,69,63,27,50,54,57,36,50,50,42,29,72,78,68,65,41,51,74,62,33,52,57,50,49,56,52,48,51,54,51,50,51,51,52,50,50,53,52,50,48,54,55,49,52,52,37,50,58,28,53,77,67,67,38,56,70,61,30,52,54,50,49,55,49,50,43,72,78,40,75,85,46,73,79,53,70,51,47,61,57,51,52,52,50,49,52,51,49,52,54,53,48,54,51,50,52,30,54,54,26,50,75,68,64,39,43,73,60,23,51,57,43,47,61,52,44,66,73,72,49,52,75,76,62,45,61,79,44,40,70,61,50,52,49,45,52,51,50,45,55,49,53,50,48,52,52,29,53,49,24,56,72,72,63,38,36,67,59,21,51,53,45,41,53,48,42,35,70,80,38,64,91,37,74,67,25,53,58,38,57,69,46,45,61,61,38,53,55,50,36,54,59,57,75,75,106

Organism: Phycisphaera mikurensis (strain NBRC 102666 / KCTC 22515 / FYK2301M01) (NCBI:txid1142394)

Sequence (367 aa):
MTAAPAADPAVSAPRDSVDTPARPHAAVGGEAVEEQGSGLAPWKWVLVSAGLWVLACAAALGALLAVEAAADAADATQDESVVLTYLFFAPSTLLTLAAFAAFVIGSVRWAIAGAHGEGLKTAAAASDRALLKQISERMLVSETAKRVAYRVEDIRLLRETIEADLARKDFDAAMVLLELMSETYGRLEEAEKFRERIEAARDKEIQVRVGHEVSRLDAMLERDELDRAAMQAARIKRLFPTVQSVAHIDTMVAAAKGRHKHELEREFRAAAAREDTPRAMKLLEQIDREFSHEEGLRIQDVAREVIGKQRENLRVQFEMAVHDQEWGHALTVGEEIIRDFPNTKMADEVRDRLELLRERSAGQAAR

Nearest PDB structures (foldseek):
  7tt1-assembly1_D  TM=3.352E-01  e=3.471E-03  Escherichia coli
  9cnx-assembly1_D  TM=2.967E-01  e=1.872E-03  Escherichia coli
  8bwc-assembly1_D  TM=3.318E-01  e=9.226E-03  Escherichia coli

Mean predicted aligned error: 17.52 Å

Secondary structure (DSSP, 8-state):
-----------------------------------------HHHHHHHHHHHHHHHHHHHHHHHHHHHHHHHH-TT-TTSHHHHHHHHHHHHHHHHHHHHHHHHHHHHHHHHHTT---SSHHHHHHHHHHHHHHHHHHHHHHHHHHHHHSHHHHHHHHHHHHHHHHHHT-HHHHHHHHHHHHHHH--HHHHHHHHHHHHHHHHHHHHHHHHHHHHHHHHHHHTT-HHHHHHHHHHHHHH-TT-GGGGGHHHHHHHHHHHHHHHHHHHHHHHHHTT-HHHHHHHHHHHHHH--HHHHHTTHHHHHHHHHHHHHHHHHHHHHHHHTT-HHHHHHHHHHHHHH-TTSHHHHHHHHHHHHHHHHHHHHHT-

Radius of gyration: 45.63 Å; Cα contacts (8 Å, |Δi|>4): 148; chains: 1; bounding box: 107×58×124 Å

pLDDT: mean 81.8, std 17.92, range [36.25, 97.94]